Protein AF-0000000086526770 (afdb_homodimer)

InterPro domains:
  IPR016181 Acyl-CoA N-acyltransferase [SSF55729] (136-329)
  IPR019432 Acyltransferase MbtK/IucB-like, conserved domain [SM01006] (168-215)

Secondary structure (DSSP, 8-state):
----------SGGGGTTGGGSGGGS---SS---EEEEE-S---TTS-THHHHHHHHHHHTT-TT-SEEEEEEE-TT--HHHHHHHHHHHHHTTS-SEEEEETTEEEEEEEHHHHHH--TTTBSS--GGGSPP-EEEETTEEEEPPPPPPPSEEEEEEETTTTEEEEEEE--HHHHHHHHHHHHTSHHHHHHH-----HHHHHHHHHHHHH-TTEEEEEEEETTEEEEEEEEEEGGGSTTGGGTT--TT-EEEEEEE--GGG-SHHHHHHHHHHHHHHHHHH-TT--EEEE--BTT-HHHHHHHHHTT-EEEEEEE-SS-EEEEEEEEHHHHHHH----/----------GGGGGTTGGGGGG-S---SS---EEEEE-S---TTS-THHHHHHHHHHHTT-TT-SEEEEEEE-TT--HHHHHHHHHHHHHTTS-SEEEEETTEEEEEEEHHHHHH--TTTBSS--GGGSPP-EEEETTEEEEPPPPPPPSEEEEEEETTTTEEEEEEE--HHHHHHHHHHHHTSHHHHHHH-----HHHHHHHHHHHHH-TTEEEEEEEETTEEEEEEEEEEGGGSTTGGGTT--TT-EEEEEEE--GGG-SHHHHHHHHHHHHHHHHHH-TT--EEEE--BTT-HHHHHHHHHTT-EEEEEEE-SS-EEEEEEEEHHHHHHH----

Sequence (676 aa):
MQDTLTKPAGAADAVEGEVAAALDGASHGQAMAVAEHTLDAWRPDDSPDVLLAAFVALFNTDTRYDAATITVPLGGADAAAVAAYAARAVREGVIDGAQVAGDALRFTVSRATFWQNPRPWLKSPASGGMPLRHVITNGHRHPVRPPSPAGEIYARYMPQVGMTFSLRTVDVDAHADLFSGWMNLDRVAHFWDQRGTRDEHAAYLAERLADPHMHPMIGYFDDTPFGYFEFYWAKEDRLAPFYDAHDYDRGLHLLIGDSRFQSAGKLHAWWSGVLHYMFVDEPRTQRLVGEPRVDHVRHIAYMHRLGFYTLKEFDFPHKRAALTVIERDTFFDTFKLPMQDTLTKPAGAADAVEGEVAAALDGASHGQAMAVAEHTLDAWRPDDSPDVLLAAFVALFNTDTRYDAATITVPLGGADAAAVAAYAARAVREGVIDGAQVAGDALRFTVSRATFWQNPRPWLKSPASGGMPLRHVITNGHRHPVRPPSPAGEIYARYMPQVGMTFSLRTVDVDAHADLFSGWMNLDRVAHFWDQRGTRDEHAAYLAERLADPHMHPMIGYFDDTPFGYFEFYWAKEDRLAPFYDAHDYDRGLHLLIGDSRFQSAGKLHAWWSGVLHYMFVDEPRTQRLVGEPRVDHVRHIAYMHRLGFYTLKEFDFPHKRAALTVIERDTFFDTFKLP

Organism: NCBI:txid488447

Solvent-accessible surface area (backbone atoms only — not comparable to full-atom values): 36938 Å² total; per-residue (Å²): 134,86,77,72,83,70,82,81,74,80,78,75,71,61,77,73,55,64,82,61,52,74,77,55,64,87,60,69,74,72,74,76,38,64,43,78,48,74,46,92,66,58,58,68,83,55,65,55,60,62,56,40,56,55,47,46,66,50,52,40,67,34,53,73,41,49,27,38,35,41,34,24,44,38,80,82,62,48,71,66,46,50,50,49,37,45,32,49,26,30,21,61,22,54,30,74,47,69,46,78,54,88,67,26,32,37,38,30,28,41,43,46,44,49,72,48,46,40,77,87,32,48,62,47,84,37,58,59,49,36,54,90,44,74,42,74,55,95,88,39,80,36,59,66,62,53,66,75,62,75,47,55,41,35,43,45,70,26,62,88,78,70,40,32,39,31,38,25,35,66,42,53,88,80,38,19,65,60,49,30,55,33,32,57,33,68,80,44,23,72,75,69,68,57,62,72,49,52,66,57,40,30,51,49,50,50,52,39,65,68,34,59,56,37,44,42,28,35,33,22,50,63,89,42,74,33,30,42,36,36,36,31,38,31,50,80,35,91,63,22,86,78,49,92,55,42,80,45,24,32,30,59,49,73,50,71,58,42,67,89,54,60,43,72,69,47,35,55,48,53,51,50,51,53,56,47,47,59,39,39,33,23,73,75,27,50,37,39,41,40,62,49,52,58,83,44,51,67,61,52,53,51,41,41,75,70,60,29,43,72,80,46,74,49,77,51,99,87,45,52,24,30,36,31,38,32,45,45,66,59,45,43,73,61,63,56,74,58,134,86,78,75,85,69,80,80,74,77,75,76,70,63,78,72,53,62,81,62,50,73,75,55,64,88,63,66,77,72,74,76,39,63,43,77,48,75,46,92,65,58,56,70,82,56,64,55,59,61,56,41,55,54,47,46,67,49,52,40,67,35,51,73,40,49,27,37,35,41,35,26,44,39,81,81,64,50,71,67,48,51,51,49,38,43,32,50,26,30,22,60,20,55,31,74,47,67,45,78,54,88,67,26,33,35,39,32,29,41,43,46,45,49,72,48,46,39,76,86,33,47,61,48,84,37,59,56,50,36,55,90,43,76,42,74,56,95,89,39,79,37,58,65,61,55,65,75,61,74,46,55,41,34,44,47,70,25,63,88,75,70,42,32,39,33,37,23,35,66,43,55,88,81,37,21,65,60,48,28,56,35,33,58,33,66,80,44,24,73,75,68,67,58,62,72,50,52,66,56,40,30,50,50,50,49,52,40,65,70,33,59,54,38,43,42,28,35,34,22,50,62,90,43,74,32,30,42,36,38,36,30,39,30,51,80,35,91,63,22,87,78,50,93,55,44,83,46,23,30,29,62,48,72,50,71,57,39,69,88,54,61,43,72,70,46,36,53,47,54,52,51,51,52,55,48,46,59,40,40,33,23,74,74,28,50,37,40,40,38,63,49,52,58,83,44,53,68,61,52,50,52,41,40,74,70,60,28,44,73,80,46,75,49,76,51,99,89,42,53,24,30,36,31,38,33,46,45,68,58,45,44,73,62,62,55,72,59

pLDDT: mean 89.0, std 19.66, range [19.53, 98.75]

Foldseek 3Di:
DCPPPDDPPDPPPPVAPDLVCVVPPPPPPPPQAEAEEEDEADDLPDDLVVLLVVVCVVQLQALSHFKYKYKYFLVPPDPVSVVVSQVVCVVLLSFSGWDDDPRMIMTMHGLLSSLLRCVVWFPDAFQAVDDFDWDADPNFIATDFDAADAFWTTWDQHVLVRWIKTKGFDDLVVCLVVQLLQCQPPVNCVPPVDHDDSVSSSVVSVVQNVDRQWTWIFMDTHNHTWKIKIKGQCCPDPNNVVDPRDRLEMEMDMDTRHCVQVDPSNCVVNVLRVVSCSCNSHVPHFKYKDWDAPVVPVVVVVVVVQAKDFPDWDDDPVGITTIIMHGSCRCSSNVRGD/DCPDPPDPPDPPPPVAPDLVVVVPPPPPPPDQAEAEEEDEADDLPDDLVVLLVVVCVVQLQALSHFKYKYKYFLVPDDPVSVVVSQVVCVVLLSFSGWDDDPRMIMTMHGLLSSLLRCVVWFPDAFQAVDDFDWDADPNFIATDFDAADAFWTTWDQHVLVRWIKTKGFDDLVVCLVVQQLQCQPPVNCVPPVDHDDSVSSSVVSVVQNVDRQWTWIFMDTHNHTWKIKIKGQCCPDPNNVVDPRDRLEMEMDMDTRHCVQVDPSNCVVNVLRVVSCSCSSHVPHFKYKDWDAPVVPVVVVVVVVQAKDFPDWDDDPVGITTIIMHGSCRCSSNVRGD

Nearest PDB structures (foldseek):
  7qf6-assembly2_C  TM=8.526E-01  e=1.955E-26  Aspergillus fumigatus
  7qf6-assembly1_F  TM=8.352E-01  e=8.214E-25  Aspergillus fumigatus
  2qml-assembly1_A  TM=8.918E-01  e=3.093E-17  Halalkalibacterium halodurans
  1yk3-assembly2_B  TM=9.130E-01  e=2.113E-14  Mycobacterium tuberculosis
  1yk3-assembly10_F  TM=8.056E-01  e=7.261E-15  Mycobacterium tuberculosis

Radius of gyration: 27.22 Å; Cα contacts (8 Å, |Δi|>4): 1188; chains: 2; bounding box: 68×75×70 Å

Structure (mmCIF, N/CA/C/O backbone):
data_AF-0000000086526770-model_v1
#
loop_
_entity.id
_entity.type
_entity.pdbx_description
1 polymer Acetyltransferase
#
loop_
_atom_site.group_PDB
_atom_site.id
_atom_site.type_symbol
_atom_site.label_atom_id
_atom_site.label_alt_id
_atom_site.label_comp_id
_atom_site.label_asym_id
_atom_site.label_entity_id
_atom_site.label_seq_id
_atom_site.pdbx_PDB_ins_code
_atom_site.Cartn_x
_atom_site.Cartn_y
_atom_site.Cartn_z
_atom_site.occupancy
_atom_site.B_iso_or_equiv
_atom_site.auth_seq_id
_atom_site.auth_comp_id
_atom_site.auth_asym_id
_atom_site.auth_atom_id
_atom_site.pdbx_PDB_model_num
ATOM 1 N N . MET A 1 1 ? -28.516 39.938 6.598 1 19.56 1 MET A N 1
ATOM 2 C CA . MET A 1 1 ? -28.703 38.5 6.387 1 19.56 1 MET A CA 1
ATOM 3 C C . MET A 1 1 ? -28.812 37.75 7.715 1 19.56 1 MET A C 1
ATOM 5 O O . MET A 1 1 ? -27.859 37.688 8.484 1 19.56 1 MET A O 1
ATOM 9 N N . GLN A 1 2 ? -29.984 37.688 8.32 1 21.14 2 GLN A N 1
ATOM 10 C CA . GLN A 1 2 ? -30.422 37.531 9.703 1 21.14 2 GLN A CA 1
ATOM 11 C C . GLN A 1 2 ? -30.281 36.094 10.188 1 21.14 2 GLN A C 1
ATOM 13 O O . GLN A 1 2 ? -31.25 35.344 10.133 1 21.14 2 GLN A O 1
ATOM 18 N N . ASP A 1 3 ? -29.125 35.438 9.922 1 21.33 3 ASP A N 1
ATOM 19 C CA . ASP A 1 3 ? -28.953 34 10.031 1 21.33 3 ASP A CA 1
ATOM 20 C C . ASP A 1 3 ? -29.062 33.531 11.484 1 21.33 3 ASP A C 1
ATOM 22 O O . ASP A 1 3 ? -28.266 33.938 12.328 1 21.33 3 ASP A O 1
ATOM 26 N N . THR A 1 4 ? -30.312 33.344 11.906 1 23.16 4 THR A N 1
ATOM 27 C CA . THR A 1 4 ? -30.75 32.938 13.234 1 23.16 4 THR A CA 1
ATOM 28 C C . THR A 1 4 ? -30.078 31.641 13.656 1 23.16 4 THR A C 1
ATOM 30 O O . THR A 1 4 ? -30.078 30.672 12.898 1 23.16 4 THR A O 1
ATOM 33 N N . LEU A 1 5 ? -29.25 31.703 14.594 1 24.64 5 LEU A N 1
ATOM 34 C CA . LEU A 1 5 ? -28.406 30.719 15.281 1 24.64 5 LEU A CA 1
ATOM 35 C C . LEU A 1 5 ? -29.266 29.688 16 1 24.64 5 LEU A C 1
ATOM 37 O O . LEU A 1 5 ? -29.812 29.969 17.078 1 24.64 5 LEU A O 1
ATOM 41 N N . THR A 1 6 ? -30.188 29 15.188 1 23.2 6 THR A N 1
ATOM 42 C CA . THR A 1 6 ? -31.078 28.078 15.859 1 23.2 6 THR A CA 1
ATOM 43 C C . THR A 1 6 ? -30.297 27.031 16.641 1 23.2 6 THR A C 1
ATOM 45 O O . THR A 1 6 ? -29.156 26.734 16.312 1 23.2 6 THR A O 1
ATOM 48 N N . LYS A 1 7 ? -31.047 26.406 17.688 1 26.2 7 LYS A N 1
ATOM 49 C CA . LYS A 1 7 ? -30.688 25.641 18.875 1 26.2 7 LYS A CA 1
ATOM 50 C C . LYS A 1 7 ? -30.109 24.281 18.516 1 26.2 7 LYS A C 1
ATOM 52 O O . LYS A 1 7 ? -30.734 23.5 17.812 1 26.2 7 LYS A O 1
ATOM 57 N N . PRO A 1 8 ? -28.75 24.125 18.641 1 24.89 8 PRO A N 1
ATOM 58 C CA . PRO A 1 8 ? -28.141 22.891 18.156 1 24.89 8 PRO A CA 1
ATOM 59 C C . PRO A 1 8 ? -28.609 21.672 18.953 1 24.89 8 PRO A C 1
ATOM 61 O O . PRO A 1 8 ? -28.688 21.719 20.188 1 24.89 8 PRO A O 1
ATOM 64 N N . ALA A 1 9 ? -29.672 20.938 18.359 1 26.38 9 ALA A N 1
ATOM 65 C CA . ALA A 1 9 ? -30.156 19.703 18.953 1 26.38 9 ALA A CA 1
ATOM 66 C C . ALA A 1 9 ? -29 18.844 19.469 1 26.38 9 ALA A C 1
ATOM 68 O O . ALA A 1 9 ? -27.875 18.953 18.969 1 26.38 9 ALA A O 1
ATOM 69 N N . GLY A 1 10 ? -29.234 18.172 20.609 1 22.25 10 GLY A N 1
ATOM 70 C CA . GLY A 1 10 ? -28.406 17.406 21.516 1 22.25 10 GLY A CA 1
ATOM 71 C C . GLY A 1 10 ? -27.656 16.281 20.844 1 22.25 10 GLY A C 1
ATOM 72 O O . GLY A 1 10 ? -28.125 15.719 19.844 1 22.25 10 GLY A O 1
ATOM 73 N N . ALA A 1 11 ? -26.219 16.328 21 1 26.2 11 ALA A N 1
ATOM 74 C CA . ALA A 1 11 ? -25.078 15.641 20.375 1 26.2 11 ALA A CA 1
ATOM 75 C C . ALA A 1 11 ? -25.156 14.133 20.625 1 26.2 11 ALA A C 1
ATOM 77 O O . ALA A 1 11 ? -24.234 13.398 20.281 1 26.2 11 ALA A O 1
ATOM 78 N N . ALA A 1 12 ? -26.016 13.734 21.547 1 27.62 12 ALA A N 1
ATOM 79 C CA . ALA A 1 12 ? -25.766 12.406 22.078 1 27.62 12 ALA A CA 1
ATOM 80 C C . ALA A 1 12 ? -25.938 11.336 21.016 1 27.62 12 ALA A C 1
ATOM 82 O O . ALA A 1 12 ? -25.297 10.281 21.062 1 27.62 12 ALA A O 1
ATOM 83 N N . ASP A 1 13 ? -27.094 11.461 20.219 1 25.23 13 ASP A N 1
ATOM 84 C CA . ASP A 1 13 ? -27.531 10.234 19.562 1 25.23 13 ASP A CA 1
ATOM 85 C C . ASP A 1 13 ? -26.672 9.938 18.344 1 25.23 13 ASP A C 1
ATOM 87 O O . ASP A 1 13 ? -26.938 8.984 17.609 1 25.23 13 ASP A O 1
ATOM 91 N N . ALA A 1 14 ? -25.75 10.906 17.938 1 27.22 14 ALA A N 1
ATOM 92 C CA . ALA A 1 14 ? -25.312 10.812 16.547 1 27.22 14 ALA A CA 1
ATOM 93 C C . ALA A 1 14 ? -24.234 9.75 16.375 1 27.22 14 ALA A C 1
ATOM 95 O O . ALA A 1 14 ? -23.719 9.555 15.281 1 27.22 14 ALA A O 1
ATOM 96 N N . VAL A 1 15 ? -23.609 9.367 17.531 1 28.72 15 VAL A N 1
ATOM 97 C CA . VAL A 1 15 ? -22.469 8.523 17.188 1 28.72 15 VAL A CA 1
ATOM 98 C C . VAL A 1 15 ? -22.953 7.219 16.562 1 28.72 15 VAL A C 1
ATOM 100 O O . VAL A 1 15 ? -22.156 6.445 16.016 1 28.72 15 VAL A O 1
ATOM 103 N N . GLU A 1 16 ? -24.234 6.797 16.844 1 28.12 16 GLU A N 1
ATOM 104 C CA . GLU A 1 16 ? -24.672 5.465 16.438 1 28.12 16 GLU A CA 1
ATOM 105 C C . GLU A 1 16 ? -24.75 5.34 14.914 1 28.12 16 GLU A C 1
ATOM 107 O O . GLU A 1 16 ? -24.547 4.258 14.367 1 28.12 16 GLU A O 1
ATOM 112 N N . GLY A 1 17 ? -25.219 6.445 14.203 1 26.14 17 GLY A N 1
ATOM 113 C CA . GLY A 1 17 ? -25.969 6.234 12.969 1 26.14 17 GLY A CA 1
ATOM 114 C C . GLY A 1 17 ? -25.078 6.023 11.758 1 26.14 17 GLY A C 1
ATOM 115 O O . GLY A 1 17 ? -25.406 5.23 10.875 1 26.14 17 GLY A O 1
ATOM 116 N N . GLU A 1 18 ? -24.031 6.918 11.594 1 30.12 18 GLU A N 1
ATOM 117 C CA . GLU A 1 18 ? -23.672 7.148 10.195 1 30.12 18 GLU A CA 1
ATOM 118 C C . GLU A 1 18 ? -22.672 6.113 9.695 1 30.12 18 GLU A C 1
ATOM 120 O O . GLU A 1 18 ? -22.391 6.039 8.5 1 30.12 18 GLU A O 1
ATOM 125 N N . VAL A 1 19 ? -22.016 5.457 10.594 1 31.02 19 VAL A N 1
ATOM 126 C CA . VAL A 1 19 ? -21.141 4.43 10.016 1 31.02 19 VAL A CA 1
ATOM 127 C C . VAL A 1 19 ? -22 3.336 9.383 1 31.02 19 VAL A C 1
ATOM 129 O O . VAL A 1 19 ? -21.531 2.607 8.5 1 31.02 19 VAL A O 1
ATOM 132 N N . ALA A 1 20 ? -23.328 3.176 9.719 1 29.59 20 ALA A N 1
ATOM 133 C CA . ALA A 1 20 ? -24.219 2.16 9.164 1 29.59 20 ALA A CA 1
ATOM 134 C C . ALA A 1 20 ? -24.688 2.547 7.762 1 29.59 20 ALA A C 1
ATOM 136 O O . ALA A 1 20 ? -25.328 1.749 7.07 1 29.59 20 ALA A O 1
ATOM 137 N N . ALA A 1 21 ? -24.562 3.82 7.387 1 32.19 21 ALA A N 1
ATOM 138 C CA . ALA A 1 21 ? -25.297 4.223 6.184 1 32.19 21 ALA A CA 1
ATOM 139 C C . ALA A 1 21 ? -24.531 3.84 4.922 1 32.19 21 ALA A C 1
ATOM 141 O O . ALA A 1 21 ? -25.078 3.838 3.824 1 32.19 21 ALA A O 1
ATOM 142 N N . ALA A 1 22 ? -23.25 3.668 5.023 1 31.47 22 ALA A N 1
ATOM 143 C CA . ALA A 1 22 ? -22.578 3.496 3.734 1 31.47 22 ALA A CA 1
ATOM 144 C C . ALA A 1 22 ? -22.953 2.156 3.104 1 31.47 22 ALA A C 1
ATOM 146 O O . ALA A 1 22 ? -22.656 1.921 1.927 1 31.47 22 ALA A O 1
ATOM 147 N N . LEU A 1 23 ? -23.281 1.179 3.988 1 31.41 23 LEU A N 1
ATOM 148 C CA . LEU A 1 23 ? -23.656 -0.104 3.4 1 31.41 23 LEU A CA 1
ATOM 149 C C . LEU A 1 23 ? -25.031 -0.026 2.754 1 31.41 23 LEU A C 1
ATOM 151 O O . LEU A 1 23 ? -25.578 -1.039 2.299 1 31.41 23 LEU A O 1
ATOM 155 N N . ASP A 1 24 ? -25.703 1.1 2.904 1 31.62 24 ASP A N 1
ATOM 156 C CA . ASP A 1 24 ? -27.109 1.006 2.518 1 31.62 24 ASP A CA 1
ATOM 157 C C . ASP A 1 24 ? -27.266 1.065 1 1 31.62 24 ASP A C 1
ATOM 159 O O . ASP A 1 24 ? -28.375 1.194 0.49 1 31.62 24 ASP A O 1
ATOM 163 N N . GLY A 1 25 ? -26.266 1.323 0.185 1 28.3 25 GLY A N 1
ATOM 164 C CA . GLY A 1 25 ? -26.75 1.565 -1.167 1 28.3 25 GLY A CA 1
ATOM 165 C C . GLY A 1 25 ? -27.484 0.382 -1.758 1 28.3 25 GLY A C 1
ATOM 166 O O . GLY A 1 25 ? -28.609 0.528 -2.244 1 28.3 25 GLY A O 1
ATOM 167 N N . ALA A 1 26 ? -26.797 -0.57 -2.559 1 31.28 26 ALA A N 1
ATOM 168 C CA . ALA A 1 26 ? -27.516 -1.428 -3.494 1 31.28 26 ALA A CA 1
ATOM 169 C C . ALA A 1 26 ? -28.438 -2.387 -2.756 1 31.28 26 ALA A C 1
ATOM 171 O O . ALA A 1 26 ? -28.016 -3.459 -2.32 1 31.28 26 ALA A O 1
ATOM 172 N N . SER A 1 27 ? -29.391 -1.89 -1.958 1 31.47 27 SER A N 1
ATOM 173 C CA . SER A 1 27 ? -30.344 -2.816 -1.378 1 31.47 27 SER A CA 1
ATOM 174 C C . SER A 1 27 ? -31.156 -3.525 -2.461 1 31.47 27 SER A C 1
ATOM 176 O O . SER A 1 27 ? -32.281 -3.146 -2.746 1 31.47 27 SER A O 1
ATOM 178 N N . HIS A 1 28 ? -30.859 -3.844 -3.602 1 34.41 28 HIS A N 1
ATOM 179 C CA . HIS A 1 28 ? -31.766 -4.945 -3.91 1 34.41 28 HIS A CA 1
ATOM 180 C C . HIS A 1 28 ? -31.844 -5.938 -2.756 1 34.41 28 HIS A C 1
ATOM 182 O O . HIS A 1 28 ? -30.828 -6.223 -2.109 1 34.41 28 HIS A O 1
ATOM 188 N N . GLY A 1 29 ? -32.969 -6.047 -2.039 1 38.59 29 GLY A N 1
ATOM 189 C CA . GLY A 1 29 ? -33.406 -6.566 -0.755 1 38.59 29 GLY A CA 1
ATOM 190 C C . GLY A 1 29 ? -32.812 -7.918 -0.417 1 38.59 29 GLY A C 1
ATOM 191 O O . GLY A 1 29 ? -33.375 -8.656 0.408 1 38.59 29 GLY A O 1
ATOM 192 N N . GLN A 1 30 ? -32.125 -8.602 -1.209 1 41.25 30 GLN A N 1
ATOM 193 C CA . GLN A 1 30 ? -31.781 -9.828 -0.499 1 41.25 30 GLN A CA 1
ATOM 194 C C . GLN A 1 30 ? -30.984 -9.523 0.766 1 41.25 30 GLN A C 1
ATOM 196 O O . GLN A 1 30 ? -30.016 -8.758 0.727 1 41.25 30 GLN A O 1
ATOM 201 N N . ALA A 1 31 ? -31.609 -9.617 1.925 1 52.44 31 ALA A N 1
ATOM 202 C CA . ALA A 1 31 ? -31.062 -9.445 3.27 1 52.44 31 ALA A CA 1
ATOM 203 C C . ALA A 1 31 ? -29.609 -9.914 3.342 1 52.44 31 ALA A C 1
ATOM 205 O O . ALA A 1 31 ? -29.312 -11.047 2.965 1 52.44 31 ALA A O 1
ATOM 206 N N . MET A 1 32 ? -28.562 -8.992 3.361 1 71.25 32 MET A N 1
ATOM 207 C CA . MET A 1 32 ? -27.156 -9.352 3.561 1 71.25 32 MET A CA 1
ATOM 208 C C . MET A 1 32 ? -27.016 -10.383 4.672 1 71.25 32 MET A C 1
ATOM 210 O O . MET A 1 32 ? -27.531 -10.195 5.777 1 71.25 32 MET A O 1
ATOM 214 N N . ALA A 1 33 ? -26.734 -11.664 4.273 1 86.75 33 ALA A N 1
ATOM 215 C CA . ALA A 1 33 ? -26.453 -12.688 5.285 1 86.75 33 ALA A CA 1
ATOM 216 C C . ALA A 1 33 ? -25.234 -12.312 6.117 1 86.75 33 ALA A C 1
ATOM 218 O O . ALA A 1 33 ? -24.156 -12.078 5.57 1 86.75 33 ALA A O 1
ATOM 219 N N . VAL A 1 34 ? -25.484 -12.023 7.398 1 94 34 VAL A N 1
ATOM 220 C CA . VAL A 1 34 ? -24.422 -11.594 8.297 1 94 34 VAL A CA 1
ATOM 221 C C . VAL A 1 34 ? -24.078 -12.727 9.266 1 94 34 VAL A C 1
ATOM 223 O O . VAL A 1 34 ? -24.969 -13.273 9.922 1 94 34 VAL A O 1
ATOM 226 N N . ALA A 1 35 ? -22.828 -13.117 9.273 1 95.38 35 ALA A N 1
ATOM 227 C CA . ALA A 1 35 ? -22.359 -14.078 10.273 1 95.38 35 ALA A CA 1
ATOM 228 C C . ALA A 1 35 ? -22.141 -13.398 11.625 1 95.38 35 ALA A C 1
ATOM 230 O O . ALA A 1 35 ? -21.656 -12.266 11.68 1 95.38 35 ALA A O 1
ATOM 231 N N . GLU A 1 36 ? -22.469 -14.102 12.664 1 96.19 36 GLU A N 1
ATOM 232 C CA . GLU A 1 36 ? -22.281 -13.578 14.016 1 96.19 36 GLU A CA 1
ATOM 233 C C . GLU A 1 36 ? -21.406 -14.516 14.852 1 96.19 36 GLU A C 1
ATOM 235 O O . GLU A 1 36 ? -21.516 -15.734 14.742 1 96.19 36 GLU A O 1
ATOM 240 N N . HIS A 1 37 ? -20.531 -13.922 15.617 1 97.38 37 HIS A N 1
ATOM 241 C CA . HIS A 1 37 ? -19.672 -14.648 16.547 1 97.38 37 HIS A CA 1
ATOM 242 C C . HIS A 1 37 ? -19.375 -13.828 17.797 1 97.38 37 HIS A C 1
ATOM 244 O O . HIS A 1 37 ? -19.453 -12.594 17.766 1 97.38 37 HIS A O 1
ATOM 250 N N . THR A 1 38 ? -19.188 -14.492 18.906 1 97.88 38 THR A N 1
ATOM 251 C CA . THR A 1 38 ? -18.875 -13.82 20.172 1 97.88 38 THR A CA 1
ATOM 252 C C . THR A 1 38 ? -17.547 -14.297 20.734 1 97.88 38 THR A C 1
ATOM 254 O O . THR A 1 38 ? -17.25 -15.492 20.703 1 97.88 38 THR A O 1
ATOM 257 N N . LEU A 1 39 ? -16.719 -13.352 21.125 1 97.62 39 LEU A N 1
ATOM 258 C CA . LEU A 1 39 ? -15.523 -13.664 21.875 1 97.62 39 LEU A CA 1
ATOM 259 C C . LEU A 1 39 ? -15.734 -13.391 23.359 1 97.62 39 LEU A C 1
ATOM 261 O O . LEU A 1 39 ? -16.422 -12.438 23.734 1 97.62 39 LEU A O 1
ATOM 265 N N . ASP A 1 40 ? -15.016 -14.078 24.188 1 96.5 40 ASP A N 1
ATOM 266 C CA . ASP A 1 40 ? -15.258 -14.047 25.625 1 96.5 40 ASP A CA 1
ATOM 267 C C . ASP A 1 40 ? -14.523 -12.883 26.297 1 96.5 40 ASP A C 1
ATOM 269 O O . ASP A 1 40 ? -14.82 -12.516 27.422 1 96.5 40 ASP A O 1
ATOM 273 N N . ALA A 1 41 ? -13.531 -12.398 25.578 1 96.56 41 ALA A N 1
ATOM 274 C CA . ALA A 1 41 ? -12.719 -11.344 26.172 1 96.56 41 ALA A CA 1
ATOM 275 C C . ALA A 1 41 ? -12.188 -10.383 25.109 1 96.56 41 ALA A C 1
ATOM 277 O O . ALA A 1 41 ? -12.07 -10.75 23.938 1 96.56 41 ALA A O 1
ATOM 278 N N . TRP A 1 42 ? -11.898 -9.148 25.547 1 97.19 42 TRP A N 1
ATOM 279 C CA . TRP A 1 42 ? -11.297 -8.102 24.719 1 97.19 42 TRP A CA 1
ATOM 280 C C . TRP A 1 42 ? -10.742 -6.98 25.578 1 97.19 42 TRP A C 1
ATOM 282 O O . TRP A 1 42 ? -11.344 -6.605 26.594 1 97.19 42 TRP A O 1
ATOM 292 N N . ARG A 1 43 ? -9.633 -6.535 25.188 1 97.06 43 ARG A N 1
ATOM 293 C CA . ARG A 1 43 ? -9.031 -5.344 25.781 1 97.06 43 ARG A CA 1
ATOM 294 C C . ARG A 1 43 ? -8.602 -4.352 24.703 1 97.06 43 ARG A C 1
ATOM 296 O O . ARG A 1 43 ? -8.242 -4.746 23.594 1 97.06 43 ARG A O 1
ATOM 303 N N . PRO A 1 44 ? -8.594 -3.105 25.016 1 95.94 44 PRO A N 1
ATOM 304 C CA . PRO A 1 44 ? -8.227 -2.084 24.031 1 95.94 44 PRO A CA 1
ATOM 305 C C . PRO A 1 44 ? -6.785 -2.219 23.547 1 95.94 44 PRO A C 1
ATOM 307 O O . PRO A 1 44 ? -6.426 -1.663 22.5 1 95.94 44 PRO A O 1
ATOM 310 N N . ASP A 1 45 ? -5.988 -2.906 24.234 1 95 45 ASP A N 1
ATOM 311 C CA . ASP A 1 45 ? -4.594 -3.035 23.828 1 95 45 ASP A CA 1
ATOM 312 C C . ASP A 1 45 ? -4.355 -4.336 23.078 1 95 45 ASP A C 1
ATOM 314 O O . ASP A 1 45 ? -3.24 -4.605 22.625 1 95 45 ASP A O 1
ATOM 318 N N . ASP A 1 46 ? -5.445 -5.117 22.906 1 96.44 46 ASP A N 1
ATOM 319 C CA . ASP A 1 46 ? -5.324 -6.332 22.109 1 96.44 46 ASP A CA 1
ATOM 320 C C . ASP A 1 46 ? -4.973 -6.004 20.656 1 96.44 46 ASP A C 1
ATOM 322 O O . ASP A 1 46 ? -5.324 -4.934 20.156 1 96.44 46 ASP A O 1
ATOM 326 N N . SER A 1 47 ? -4.25 -6.926 20.047 1 97 47 SER A N 1
ATOM 327 C CA . SER A 1 47 ? -4.023 -6.801 18.609 1 97 47 SER A CA 1
ATOM 328 C C . SER A 1 47 ? -5.305 -7.051 17.828 1 97 47 SER A C 1
ATOM 330 O O . SER A 1 47 ? -6.023 -8.016 18.094 1 97 47 SER A O 1
ATOM 332 N N . PRO A 1 48 ? -5.566 -6.266 16.812 1 97.25 48 PRO A N 1
ATOM 333 C CA . PRO A 1 48 ? -6.723 -6.535 15.953 1 97.25 48 PRO A CA 1
ATOM 334 C C . PRO A 1 48 ? -6.629 -7.887 15.25 1 97.25 48 PRO A C 1
ATOM 336 O O . PRO A 1 48 ? -7.617 -8.359 14.68 1 97.25 48 PRO A O 1
ATOM 339 N N . ASP A 1 49 ? -5.469 -8.492 15.281 1 97.56 49 ASP A N 1
ATOM 340 C CA . ASP A 1 49 ? -5.281 -9.797 14.656 1 97.56 49 ASP A CA 1
ATOM 341 C C . ASP A 1 49 ? -6.184 -10.852 15.289 1 97.56 49 ASP A C 1
ATOM 343 O O . ASP A 1 49 ? -6.539 -11.844 14.648 1 97.56 49 ASP A O 1
ATOM 347 N N . VAL A 1 50 ? -6.508 -10.617 16.516 1 97.81 50 VAL A N 1
ATOM 348 C CA . VAL A 1 50 ? -7.414 -11.539 17.188 1 97.81 50 VAL A CA 1
ATOM 349 C C . VAL A 1 50 ? -8.758 -11.562 16.469 1 97.81 50 VAL A C 1
ATOM 351 O O . VAL A 1 50 ? -9.32 -12.633 16.234 1 97.81 50 VAL A O 1
ATOM 354 N N . LEU A 1 51 ? -9.25 -10.406 16.156 1 98.31 51 LEU A N 1
ATOM 355 C CA . LEU A 1 51 ? -10.484 -10.305 15.375 1 98.31 51 LEU A CA 1
ATOM 356 C C . LEU A 1 51 ? -10.312 -10.93 14 1 98.31 51 LEU A C 1
ATOM 358 O O . LEU A 1 51 ? -11.188 -11.648 13.523 1 98.31 51 LEU A O 1
ATOM 362 N N . LEU A 1 52 ? -9.203 -10.641 13.391 1 98.12 52 LEU A N 1
ATOM 363 C CA . LEU A 1 52 ? -8.922 -11.141 12.047 1 98.12 52 LEU A CA 1
ATOM 364 C C . LEU A 1 52 ? -8.984 -12.664 12.008 1 98.12 52 LEU A C 1
ATOM 366 O O . LEU A 1 52 ? -9.602 -13.242 11.109 1 98.12 52 LEU A O 1
ATOM 370 N N . ALA A 1 53 ? -8.367 -13.289 12.969 1 97.69 53 ALA A N 1
ATOM 371 C CA . ALA A 1 53 ? -8.383 -14.742 13.062 1 97.69 53 ALA A CA 1
ATOM 372 C C . ALA A 1 53 ? -9.812 -15.273 13.172 1 97.69 53 ALA A C 1
ATOM 374 O O . ALA A 1 53 ? -10.156 -16.281 12.562 1 97.69 53 ALA A O 1
ATOM 375 N N . ALA A 1 54 ? -10.602 -14.586 13.938 1 97.81 54 ALA A N 1
ATOM 376 C CA . ALA A 1 54 ? -12 -14.992 14.094 1 97.81 54 ALA A CA 1
ATOM 377 C C . ALA A 1 54 ? -12.766 -14.828 12.781 1 97.81 54 ALA A C 1
ATOM 379 O O . ALA A 1 54 ? -13.594 -15.672 12.438 1 97.81 54 ALA A O 1
ATOM 380 N N . PHE A 1 55 ? -12.5 -13.766 12.094 1 97.69 55 PHE A N 1
ATOM 381 C CA . PHE A 1 55 ? -13.172 -13.539 10.82 1 97.69 55 PHE A CA 1
ATOM 382 C C . PHE A 1 55 ? -12.758 -14.586 9.789 1 97.69 55 PHE A C 1
ATOM 384 O O . PHE A 1 55 ? -13.562 -14.969 8.93 1 97.69 55 PHE A O 1
ATOM 391 N N . VAL A 1 56 ? -11.5 -15.117 9.805 1 96.56 56 VAL A N 1
ATOM 392 C CA . VAL A 1 56 ? -11.055 -16.172 8.914 1 96.56 56 VAL A CA 1
ATOM 393 C C . VAL A 1 56 ? -11.938 -17.406 9.078 1 96.56 56 VAL A C 1
ATOM 395 O O . VAL A 1 56 ? -12.383 -18 8.094 1 96.56 56 VAL A O 1
ATOM 398 N N . ALA A 1 57 ? -12.219 -17.719 10.32 1 94.88 57 ALA A N 1
ATOM 399 C CA . ALA A 1 57 ? -13.031 -18.891 10.617 1 94.88 57 ALA A CA 1
ATOM 400 C C . ALA A 1 57 ? -14.438 -18.75 10.047 1 94.88 57 ALA A C 1
ATOM 402 O O . ALA A 1 57 ? -15.07 -19.75 9.688 1 94.88 57 ALA A O 1
ATOM 403 N N . LEU A 1 58 ? -14.859 -17.516 9.883 1 94.75 58 LEU A N 1
ATOM 404 C CA . LEU A 1 58 ? -16.219 -17.266 9.406 1 94.75 58 LEU A CA 1
ATOM 405 C C . LEU A 1 58 ? -16.266 -17.203 7.887 1 94.75 58 LEU A C 1
ATOM 407 O O . LEU A 1 58 ? -17.031 -17.922 7.254 1 94.75 58 LEU A O 1
ATOM 411 N N . PHE A 1 59 ? -15.375 -16.438 7.297 1 94.19 59 PHE A N 1
ATOM 412 C CA . PHE A 1 59 ? -15.477 -16.125 5.875 1 94.19 59 PHE A CA 1
ATOM 413 C C . PHE A 1 59 ? -14.805 -17.203 5.039 1 94.19 59 PHE A C 1
ATOM 415 O O . PHE A 1 59 ? -15.164 -17.422 3.879 1 94.19 59 PHE A O 1
ATOM 422 N N . ASN A 1 60 ? -13.82 -17.922 5.555 1 92.81 60 ASN A N 1
ATOM 423 C CA . ASN A 1 60 ? -13.117 -18.938 4.766 1 92.81 60 ASN A CA 1
ATOM 424 C C . ASN A 1 60 ? -13.906 -20.234 4.707 1 92.81 60 ASN A C 1
ATOM 426 O O . ASN A 1 60 ? -13.578 -21.125 3.922 1 92.81 60 ASN A O 1
ATOM 430 N N . THR A 1 61 ? -14.984 -20.406 5.492 1 88.06 61 THR A N 1
ATOM 431 C CA . THR A 1 61 ? -15.703 -21.672 5.586 1 88.06 61 THR A CA 1
ATOM 432 C C . THR A 1 61 ? -17.094 -21.547 4.961 1 88.06 61 THR A C 1
ATOM 434 O O . THR A 1 61 ? -17.703 -22.547 4.598 1 88.06 61 THR A O 1
ATOM 437 N N . ASP A 1 62 ? -17.562 -20.312 4.91 1 89 62 ASP A N 1
ATOM 438 C CA . ASP A 1 62 ? -18.938 -20.109 4.48 1 89 62 ASP A CA 1
ATOM 439 C C . ASP A 1 62 ? -19.047 -18.938 3.506 1 89 62 ASP A C 1
ATOM 441 O O . ASP A 1 62 ? -18.75 -17.797 3.863 1 89 62 ASP A O 1
ATOM 445 N N . THR A 1 63 ? -19.516 -19.219 2.311 1 87.88 63 THR A N 1
ATOM 446 C CA . THR A 1 63 ? -19.562 -18.219 1.249 1 87.88 63 THR A CA 1
ATOM 447 C C . THR A 1 63 ? -20.906 -17.469 1.256 1 87.88 63 THR A C 1
ATOM 449 O O . THR A 1 63 ? -21.109 -16.547 0.47 1 87.88 63 THR A O 1
ATOM 452 N N . ARG A 1 64 ? -21.797 -17.812 2.172 1 89.12 64 ARG A N 1
ATOM 453 C CA . ARG A 1 64 ? -23.141 -17.266 2.17 1 89.12 64 ARG A CA 1
ATOM 454 C C . ARG A 1 64 ? -23.172 -15.875 2.799 1 89.12 64 ARG A C 1
ATOM 456 O O . ARG A 1 64 ? -24.094 -15.102 2.562 1 89.12 64 ARG A O 1
ATOM 463 N N . TYR A 1 65 ? -22.109 -15.633 3.582 1 92.44 65 TYR A N 1
ATOM 464 C CA . TYR A 1 65 ? -22.156 -14.391 4.348 1 92.44 65 TYR A CA 1
ATOM 465 C C . TYR A 1 65 ? -21.484 -13.258 3.588 1 92.44 65 TYR A C 1
ATOM 467 O O . TYR A 1 65 ? -20.375 -13.414 3.078 1 92.44 65 TYR A O 1
ATOM 475 N N . ASP A 1 66 ? -22.125 -12.141 3.572 1 93.81 66 ASP A N 1
ATOM 476 C CA . ASP A 1 66 ? -21.578 -10.938 2.947 1 93.81 66 ASP A CA 1
ATOM 477 C C . ASP A 1 66 ? -20.891 -10.047 3.979 1 93.81 66 ASP A C 1
ATOM 479 O O . ASP A 1 66 ? -20.141 -9.141 3.617 1 93.81 66 ASP A O 1
ATOM 483 N N . ALA A 1 67 ? -21.203 -10.32 5.207 1 96.5 67 ALA A N 1
ATOM 484 C CA . ALA A 1 67 ? -20.609 -9.578 6.316 1 96.5 67 ALA A CA 1
ATOM 485 C C . ALA A 1 67 ? -20.531 -10.445 7.574 1 96.5 67 ALA A C 1
ATOM 487 O O . ALA A 1 67 ? -21.125 -11.531 7.621 1 96.5 67 ALA A O 1
ATOM 488 N N . ALA A 1 68 ? -19.781 -9.992 8.5 1 97.81 68 ALA A N 1
ATOM 489 C CA . ALA A 1 68 ? -19.672 -10.664 9.789 1 97.81 68 ALA A CA 1
ATOM 490 C C . ALA A 1 68 ? -19.562 -9.648 10.93 1 97.81 68 ALA A C 1
ATOM 492 O O . ALA A 1 68 ? -19.078 -8.539 10.734 1 97.81 68 ALA A O 1
ATOM 493 N N . THR A 1 69 ? -20.094 -10.031 12.023 1 98.31 69 THR A N 1
ATOM 494 C CA . THR A 1 69 ? -20 -9.242 13.242 1 98.31 69 THR A CA 1
ATOM 495 C C . THR A 1 69 ? -19.422 -10.078 14.383 1 98.31 69 THR A C 1
ATOM 497 O O . THR A 1 69 ? -19.844 -11.211 14.609 1 98.31 69 THR A O 1
ATOM 500 N N . ILE A 1 70 ? -18.438 -9.562 15.07 1 98.56 70 ILE A N 1
ATOM 501 C CA . ILE A 1 70 ? -17.906 -10.156 16.297 1 98.56 70 ILE A CA 1
ATOM 502 C C . ILE A 1 70 ? -18.281 -9.281 17.484 1 98.56 70 ILE A C 1
ATOM 504 O O . ILE A 1 70 ? -17.984 -8.078 17.5 1 98.56 70 ILE A O 1
ATOM 508 N N . THR A 1 71 ? -18.875 -9.859 18.406 1 98.5 71 THR A N 1
ATOM 509 C CA . THR A 1 71 ? -19.25 -9.18 19.641 1 98.5 71 THR A CA 1
ATOM 510 C C . THR A 1 71 ? -18.297 -9.531 20.766 1 98.5 71 THR A C 1
ATOM 512 O O . THR A 1 71 ? -17.938 -10.695 20.938 1 98.5 71 THR A O 1
ATOM 515 N N . VAL A 1 72 ? -17.844 -8.508 21.531 1 98.38 72 VAL A N 1
ATOM 516 C CA . VAL A 1 72 ? -16.938 -8.711 22.656 1 98.38 72 VAL A CA 1
ATOM 517 C C . VAL A 1 72 ? -17.453 -7.941 23.875 1 98.38 72 VAL A C 1
ATOM 519 O O . VAL A 1 72 ? -18.219 -6.984 23.734 1 98.38 72 VAL A O 1
ATOM 522 N N . PRO A 1 73 ? -17.078 -8.383 25.094 1 97.94 73 PRO A N 1
ATOM 523 C CA . PRO A 1 73 ? -17.422 -7.559 26.25 1 97.94 73 PRO A CA 1
ATOM 524 C C . PRO A 1 73 ? -16.641 -6.238 26.297 1 97.94 73 PRO A C 1
ATOM 526 O O . PRO A 1 73 ? -15.453 -6.207 25.969 1 97.94 73 PRO A O 1
ATOM 529 N N . LEU A 1 74 ? -17.297 -5.223 26.625 1 96.12 74 LEU A N 1
ATOM 530 C CA . LEU A 1 74 ? -16.656 -3.91 26.734 1 96.12 74 LEU A CA 1
ATOM 531 C C . LEU A 1 74 ? -15.656 -3.875 27.875 1 96.12 74 LEU A C 1
ATOM 533 O O . LEU A 1 74 ? -14.648 -3.176 27.797 1 96.12 74 LEU A O 1
ATOM 537 N N . GLY A 1 75 ? -15.922 -4.578 28.969 1 92.94 75 GLY A N 1
ATOM 538 C CA . GLY A 1 75 ? -15.008 -4.766 30.078 1 92.94 75 GLY A CA 1
ATOM 539 C C . GLY A 1 75 ? -14.57 -3.459 30.719 1 92.94 75 GLY A C 1
ATOM 540 O O . GLY A 1 75 ? -13.422 -3.318 31.141 1 92.94 75 GLY A O 1
ATOM 541 N N . GLY A 1 76 ? -15.32 -2.35 30.703 1 91.69 76 GLY A N 1
ATOM 542 C CA . GLY A 1 76 ? -15.031 -1.091 31.375 1 91.69 76 GLY A CA 1
ATOM 543 C C . GLY A 1 76 ? -14.172 -0.156 30.547 1 91.69 76 GLY A C 1
ATOM 544 O O . GLY A 1 76 ? -13.734 0.89 31.016 1 91.69 76 GLY A O 1
ATOM 545 N N . ALA A 1 77 ? -13.891 -0.607 29.312 1 94.5 77 ALA A N 1
ATOM 546 C CA . ALA A 1 77 ? -13.125 0.29 28.453 1 94.5 77 ALA A CA 1
ATOM 547 C C . ALA A 1 77 ? -13.867 1.605 28.234 1 94.5 77 ALA A C 1
ATOM 549 O O . ALA A 1 77 ? -15.086 1.616 28.062 1 94.5 77 ALA A O 1
ATOM 550 N N . ASP A 1 78 ? -13.133 2.709 28.312 1 93.88 78 ASP A N 1
ATOM 551 C CA . ASP A 1 78 ? -13.781 3.998 28.094 1 93.88 78 ASP A CA 1
ATOM 552 C C . ASP A 1 78 ? -13.945 4.297 26.609 1 93.88 78 ASP A C 1
ATOM 554 O O . ASP A 1 78 ? -13.438 3.559 25.766 1 93.88 78 ASP A O 1
ATOM 558 N N . ALA A 1 79 ? -14.625 5.32 26.391 1 93.5 79 ALA A N 1
ATOM 559 C CA . ALA A 1 79 ? -15.023 5.664 25.016 1 93.5 79 ALA A CA 1
ATOM 560 C C . ALA A 1 79 ? -13.797 5.988 24.172 1 93.5 79 ALA A C 1
ATOM 562 O O . ALA A 1 79 ? -13.75 5.637 22.984 1 93.5 79 ALA A O 1
ATOM 563 N N . ALA A 1 80 ? -12.836 6.613 24.703 1 92.06 80 ALA A N 1
ATOM 564 C CA . ALA A 1 80 ? -11.633 7 23.969 1 92.06 80 ALA A CA 1
ATOM 565 C C . ALA A 1 80 ? -10.82 5.777 23.562 1 92.06 80 ALA A C 1
ATOM 567 O O . ALA A 1 80 ? -10.32 5.699 22.438 1 92.06 80 ALA A O 1
ATOM 568 N N . ALA A 1 81 ? -10.703 4.879 24.469 1 94.5 81 ALA A N 1
ATOM 569 C CA . ALA A 1 81 ? -9.969 3.645 24.188 1 94.5 81 ALA A CA 1
ATOM 570 C C . ALA A 1 81 ? -10.656 2.824 23.109 1 94.5 81 ALA A C 1
ATOM 572 O O . ALA A 1 81 ? -9.992 2.258 22.234 1 94.5 81 ALA A O 1
ATOM 573 N N . VAL A 1 82 ? -11.953 2.734 23.188 1 96.38 82 VAL A N 1
ATOM 574 C CA . VAL A 1 82 ? -12.742 2.012 22.188 1 96.38 82 VAL A CA 1
ATOM 575 C C . VAL A 1 82 ? -12.555 2.656 20.812 1 96.38 82 VAL A C 1
ATOM 577 O O . VAL A 1 82 ? -12.312 1.961 19.828 1 96.38 82 VAL A O 1
ATOM 580 N N . ALA A 1 83 ? -12.625 3.932 20.812 1 94.06 83 ALA A N 1
ATOM 581 C CA . ALA A 1 83 ? -12.469 4.668 19.562 1 94.06 83 ALA A CA 1
ATOM 582 C C . ALA A 1 83 ? -11.078 4.457 18.969 1 94.06 83 ALA A C 1
ATOM 584 O O . ALA A 1 83 ? -10.938 4.27 17.75 1 94.06 83 ALA A O 1
ATOM 585 N N . ALA A 1 84 ? -10.109 4.461 19.781 1 93.56 84 ALA A N 1
ATOM 586 C CA . ALA A 1 84 ? -8.727 4.27 19.344 1 93.56 84 ALA A CA 1
ATOM 587 C C . ALA A 1 84 ? -8.531 2.875 18.75 1 93.56 84 ALA A C 1
ATOM 589 O O . ALA A 1 84 ? -7.891 2.717 17.703 1 93.56 84 ALA A O 1
ATOM 590 N N . TYR A 1 85 ? -9.07 1.899 19.422 1 96.19 85 TYR A N 1
ATOM 591 C CA . TYR A 1 85 ? -8.969 0.531 18.922 1 96.19 85 TYR A CA 1
ATOM 592 C C . TYR A 1 85 ? -9.664 0.387 17.578 1 96.19 85 TYR A C 1
ATOM 594 O O . TYR A 1 85 ? -9.117 -0.219 16.641 1 96.19 85 TYR A O 1
ATOM 602 N N . ALA A 1 86 ? -10.867 0.938 17.531 1 96.5 86 ALA A N 1
ATOM 603 C CA . ALA A 1 86 ? -11.641 0.837 16.297 1 96.5 86 ALA A CA 1
ATOM 604 C C . ALA A 1 86 ? -10.914 1.501 15.125 1 96.5 86 ALA A C 1
ATOM 606 O O . ALA A 1 86 ? -10.836 0.938 14.031 1 96.5 86 ALA A O 1
ATOM 607 N N . ALA A 1 87 ? -10.375 2.66 15.383 1 94.12 87 ALA A N 1
ATOM 608 C CA . ALA A 1 87 ? -9.641 3.373 14.344 1 94.12 87 ALA A CA 1
ATOM 609 C C . ALA A 1 87 ? -8.445 2.559 13.859 1 94.12 87 ALA A C 1
ATOM 611 O O . ALA A 1 87 ? -8.203 2.451 12.648 1 94.12 87 ALA A O 1
ATOM 612 N N . ARG A 1 88 ? -7.773 2.021 14.758 1 94.88 88 ARG A N 1
ATOM 613 C CA . ARG A 1 88 ? -6.629 1.179 14.43 1 94.88 88 ARG A CA 1
ATOM 614 C C . ARG A 1 88 ? -7.059 -0.03 13.609 1 94.88 88 ARG A C 1
ATOM 616 O O . ARG A 1 88 ? -6.461 -0.326 12.57 1 94.88 8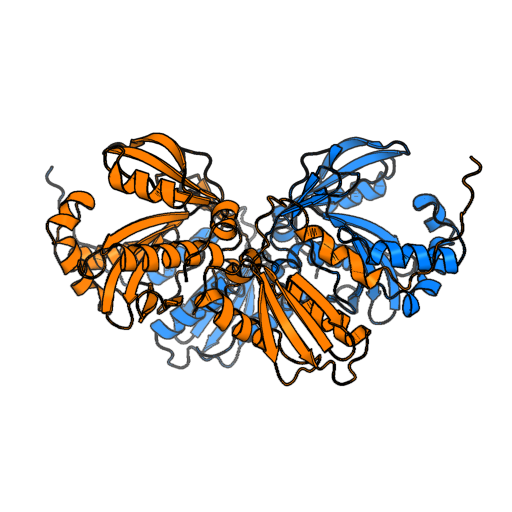8 ARG A O 1
ATOM 623 N N . ALA A 1 89 ? -8.078 -0.704 14.047 1 97.38 89 ALA A N 1
ATOM 624 C CA . ALA A 1 89 ? -8.547 -1.917 13.391 1 97.38 89 ALA A CA 1
ATOM 625 C C . ALA A 1 89 ? -9.039 -1.616 11.977 1 97.38 89 ALA A C 1
ATOM 627 O O . ALA A 1 89 ? -8.844 -2.418 11.062 1 97.38 89 ALA A O 1
ATOM 628 N N . VAL A 1 90 ? -9.664 -0.452 11.805 1 96.62 90 VAL A N 1
ATOM 629 C CA . VAL A 1 90 ? -10.133 -0.045 10.484 1 96.62 90 VAL A CA 1
ATOM 630 C C . VAL A 1 90 ? -8.93 0.248 9.578 1 96.62 90 VAL A C 1
ATOM 632 O O . VAL A 1 90 ? -8.859 -0.242 8.453 1 96.62 90 VAL A O 1
ATOM 635 N N . ARG A 1 91 ? -7.977 0.954 10.055 1 95.19 91 ARG A N 1
ATOM 636 C CA . ARG A 1 91 ? -6.812 1.35 9.266 1 95.19 91 ARG A CA 1
ATOM 637 C C . ARG A 1 91 ? -5.969 0.137 8.891 1 95.19 91 ARG A C 1
ATOM 639 O O . ARG A 1 91 ? -5.324 0.125 7.84 1 95.19 91 ARG A O 1
ATOM 646 N N . GLU A 1 92 ? -6.102 -0.887 9.719 1 95.19 92 GLU A N 1
ATOM 647 C CA . GLU A 1 92 ? -5.363 -2.113 9.438 1 95.19 92 GLU A CA 1
ATOM 648 C C . GLU A 1 92 ? -6.18 -3.061 8.562 1 95.19 92 GLU A C 1
ATOM 650 O O . GLU A 1 92 ? -5.746 -4.176 8.273 1 95.19 92 GLU A O 1
ATOM 655 N N . GLY A 1 93 ? -7.371 -2.678 8.227 1 96.06 93 GLY A N 1
ATOM 656 C CA . GLY A 1 93 ? -8.211 -3.428 7.309 1 96.06 93 GLY A CA 1
ATOM 657 C C . GLY A 1 93 ? -8.914 -4.602 7.965 1 96.06 93 GLY A C 1
ATOM 658 O O . GLY A 1 93 ? -9.344 -5.535 7.285 1 96.06 93 GLY A O 1
ATOM 659 N N . VAL A 1 94 ? -9.016 -4.594 9.258 1 97.94 94 VAL A N 1
ATOM 660 C CA . VAL A 1 94 ? -9.547 -5.746 9.984 1 97.94 94 VAL A CA 1
ATOM 661 C C . VAL A 1 94 ? -11.062 -5.625 10.102 1 97.94 94 VAL A C 1
ATOM 663 O O . VAL A 1 94 ? -11.781 -6.629 10.047 1 97.94 94 VAL A O 1
ATOM 666 N N . ILE A 1 95 ? -11.539 -4.383 10.289 1 98.25 95 ILE A N 1
ATOM 667 C CA . ILE A 1 95 ? -12.977 -4.141 10.414 1 98.25 95 ILE A CA 1
ATOM 668 C C . ILE A 1 95 ? -13.367 -2.938 9.57 1 98.25 95 ILE A C 1
ATOM 670 O O . ILE A 1 95 ? -12.508 -2.188 9.102 1 98.25 95 ILE A O 1
ATOM 674 N N . ASP A 1 96 ? -14.688 -2.844 9.375 1 97.19 96 ASP A N 1
ATOM 675 C CA . ASP A 1 96 ? -15.242 -1.652 8.742 1 97.19 96 ASP A CA 1
ATOM 676 C C . ASP A 1 96 ? -15.734 -0.653 9.789 1 97.19 96 ASP A C 1
ATOM 678 O O . ASP A 1 96 ? -15.742 0.555 9.539 1 97.19 96 ASP A O 1
ATOM 682 N N . GLY A 1 97 ? -16.141 -1.229 10.938 1 96.5 97 GLY A N 1
ATOM 683 C CA . GLY A 1 97 ? -16.656 -0.346 11.969 1 96.5 97 GLY A CA 1
ATOM 684 C C . GLY A 1 97 ? -16.906 -1.053 13.289 1 96.5 97 GLY A C 1
ATOM 685 O O . GLY A 1 97 ? -16.766 -2.275 13.383 1 96.5 97 GLY A O 1
ATOM 686 N N . ALA A 1 98 ? -17.188 -0.258 14.273 1 97.69 98 ALA A N 1
ATOM 687 C CA . ALA A 1 98 ? -17.484 -0.74 15.617 1 97.69 98 ALA A CA 1
ATOM 688 C C . ALA A 1 98 ? -18.625 0.061 16.25 1 97.69 98 ALA A C 1
ATOM 690 O O . ALA A 1 98 ? -18.766 1.258 15.984 1 97.69 98 ALA A O 1
ATOM 691 N N . GLN A 1 99 ? -19.391 -0.671 17.078 1 96.88 99 GLN A N 1
ATOM 692 C CA . GLN A 1 99 ? -20.5 -0.032 17.766 1 96.88 99 GLN A CA 1
ATOM 693 C C . GLN A 1 99 ? -20.672 -0.591 19.172 1 96.88 99 GLN A C 1
ATOM 695 O O . GLN A 1 99 ? -20.656 -1.809 19.375 1 96.88 99 GLN A O 1
ATOM 700 N N . VAL A 1 100 ? -20.797 0.268 20.109 1 96.5 100 VAL A N 1
ATOM 701 C CA . VAL A 1 100 ? -21.078 -0.151 21.469 1 96.5 100 VAL A CA 1
ATOM 702 C C . VAL A 1 100 ? -22.562 -0.529 21.594 1 96.5 100 VAL A C 1
ATOM 704 O O . VAL A 1 100 ? -23.438 0.196 21.125 1 96.5 100 VAL A O 1
ATOM 707 N N . ALA A 1 101 ? -22.828 -1.638 22.125 1 94.44 101 ALA A N 1
ATOM 708 C CA . ALA A 1 101 ? -24.172 -2.129 22.391 1 94.44 101 ALA A CA 1
ATOM 709 C C . ALA A 1 101 ? -24.312 -2.596 23.844 1 94.44 101 ALA A C 1
ATOM 711 O O . ALA A 1 101 ? -24.094 -3.771 24.141 1 94.44 101 ALA A O 1
ATOM 712 N N . GLY A 1 102 ? -24.797 -1.601 24.656 1 94.5 102 GLY A N 1
ATOM 713 C CA . GLY A 1 102 ? -24.844 -1.94 26.062 1 94.5 102 GLY A CA 1
ATOM 714 C C . GLY A 1 102 ? -23.469 -2.166 26.672 1 94.5 102 GLY A C 1
ATOM 715 O O . GLY A 1 102 ? -22.594 -1.287 26.609 1 94.5 102 GLY A O 1
ATOM 716 N N . ASP A 1 103 ? -23.281 -3.326 27.141 1 95.62 103 ASP A N 1
ATOM 717 C CA . ASP A 1 103 ? -22 -3.672 27.766 1 95.62 103 ASP A CA 1
ATOM 718 C C . ASP A 1 103 ? -21.109 -4.441 26.812 1 95.62 103 ASP A C 1
ATOM 720 O O . ASP A 1 103 ? -20.125 -5.062 27.219 1 95.62 103 ASP A O 1
ATOM 724 N N . ALA A 1 104 ? -21.5 -4.355 25.594 1 97.62 104 ALA A N 1
ATOM 725 C CA . ALA A 1 104 ? -20.734 -5.074 24.578 1 97.62 104 ALA A CA 1
ATOM 726 C C . ALA A 1 104 ? -20.297 -4.137 23.453 1 97.62 104 ALA A C 1
ATOM 728 O O . ALA A 1 104 ? -20.781 -3.014 23.344 1 97.62 104 ALA A O 1
ATOM 729 N N . LEU A 1 105 ? -19.281 -4.605 22.828 1 98 105 LEU A N 1
ATOM 730 C CA . LEU A 1 105 ? -18.75 -3.949 21.641 1 98 105 LEU A CA 1
ATOM 731 C C . LEU A 1 105 ? -18.875 -4.855 20.422 1 98 105 LEU A C 1
ATOM 733 O O . LEU A 1 105 ? -18.516 -6.035 20.469 1 98 105 LEU A O 1
ATOM 737 N N . ARG A 1 106 ? -19.422 -4.324 19.359 1 98.38 106 ARG A N 1
ATOM 738 C CA . ARG A 1 106 ? -19.641 -5.082 18.125 1 98.38 106 ARG A CA 1
ATOM 739 C C . ARG A 1 106 ? -18.734 -4.578 17 1 98.38 106 ARG A C 1
ATOM 741 O O . ARG A 1 106 ? -18.766 -3.395 16.656 1 98.38 106 ARG A O 1
ATOM 748 N N . PHE A 1 107 ? -17.922 -5.484 16.469 1 98.56 107 PHE A N 1
ATOM 749 C CA . PHE A 1 107 ? -17.078 -5.195 15.32 1 98.56 107 PHE A CA 1
ATOM 750 C C . PHE A 1 107 ? -17.672 -5.793 14.047 1 98.56 107 PHE A C 1
ATOM 752 O O . PHE A 1 107 ? -18.016 -6.977 14.016 1 98.56 107 PHE A O 1
ATOM 759 N N . THR A 1 108 ? -17.766 -4.973 12.984 1 98.25 108 THR A N 1
ATOM 760 C CA . THR A 1 108 ? -18.344 -5.445 11.742 1 98.25 108 THR A CA 1
ATOM 761 C C . THR A 1 108 ? -17.359 -5.32 10.586 1 98.25 108 THR A C 1
ATOM 763 O O . THR A 1 108 ? -16.562 -4.375 10.547 1 98.25 108 THR A O 1
ATOM 766 N N . VAL A 1 109 ? -17.438 -6.328 9.703 1 98 109 VAL A N 1
ATOM 767 C CA . VAL A 1 109 ? -16.609 -6.273 8.5 1 98 109 VAL A CA 1
ATOM 768 C C . VAL A 1 109 ? -17.359 -6.887 7.324 1 98 109 VAL A C 1
ATOM 770 O O . VAL A 1 109 ? -18.078 -7.875 7.488 1 98 109 VAL A O 1
ATOM 773 N N . SER A 1 110 ? -17.219 -6.281 6.18 1 96.56 110 SER A N 1
ATOM 774 C CA . SER A 1 110 ? -17.75 -6.859 4.953 1 96.56 110 SER A CA 1
ATOM 775 C C . SER A 1 110 ? -16.828 -7.949 4.41 1 96.56 110 SER A C 1
ATOM 777 O O . SER A 1 110 ? -15.625 -7.949 4.691 1 96.56 110 SER A O 1
ATOM 779 N N . ARG A 1 111 ? -17.391 -8.852 3.611 1 95.88 111 ARG A N 1
ATOM 780 C CA . ARG A 1 111 ? -16.609 -9.883 2.928 1 95.88 111 ARG A CA 1
ATOM 781 C C . ARG A 1 111 ? -15.562 -9.258 2.014 1 95.88 111 ARG A C 1
ATOM 783 O O . ARG A 1 111 ? -14.414 -9.719 1.969 1 95.88 111 ARG A O 1
ATOM 790 N N . ALA A 1 112 ? -15.906 -8.211 1.374 1 95.06 112 ALA A N 1
ATOM 791 C CA . ALA A 1 112 ? -15.008 -7.52 0.456 1 95.06 112 ALA A CA 1
ATOM 792 C C . ALA A 1 112 ? -13.797 -6.949 1.195 1 95.06 112 ALA A C 1
ATOM 794 O O . ALA A 1 112 ? -12.664 -7.051 0.718 1 95.06 112 ALA A O 1
ATOM 795 N N . THR A 1 113 ? -14.031 -6.387 2.328 1 95.69 113 THR A N 1
ATOM 796 C CA . THR A 1 113 ? -12.938 -5.852 3.133 1 95.69 113 THR A CA 1
ATOM 797 C C . THR A 1 113 ? -12.047 -6.977 3.654 1 95.69 113 THR A C 1
ATOM 799 O O . THR A 1 113 ? -10.828 -6.934 3.494 1 95.69 113 THR A O 1
ATOM 802 N N . PHE A 1 114 ? -12.672 -8.008 4.176 1 97.06 114 PHE A N 1
ATOM 803 C CA . PHE A 1 114 ? -11.961 -9.102 4.82 1 97.06 114 PHE A CA 1
ATOM 804 C C . PHE A 1 114 ? -10.984 -9.758 3.852 1 97.06 114 PHE A C 1
ATOM 806 O O . PHE A 1 114 ? -9.805 -9.945 4.176 1 97.06 114 PHE A O 1
ATOM 813 N N . TRP A 1 115 ? -11.398 -10 2.684 1 96.69 115 TRP A N 1
ATOM 814 C CA . TRP A 1 115 ? -10.617 -10.828 1.767 1 96.69 115 TRP A CA 1
ATOM 815 C C . TRP A 1 115 ? -9.461 -10.039 1.166 1 96.69 115 TRP A C 1
ATOM 817 O O . TRP A 1 115 ? -8.562 -10.609 0.551 1 96.69 115 TRP A O 1
ATOM 827 N N . GLN A 1 116 ? -9.445 -8.781 1.371 1 96.94 116 GLN A N 1
ATOM 828 C CA . GLN A 1 116 ? -8.336 -7.977 0.873 1 96.94 116 GLN A CA 1
ATOM 829 C C . GLN A 1 116 ? -7.18 -7.957 1.866 1 96.94 116 GLN A C 1
ATOM 831 O O . GLN A 1 116 ? -6.078 -7.516 1.535 1 96.94 116 GLN A O 1
ATOM 836 N N . ASN A 1 117 ? -7.449 -8.383 3.088 1 96.81 117 ASN A N 1
ATOM 837 C CA . ASN A 1 117 ? -6.379 -8.414 4.078 1 96.81 117 ASN A CA 1
ATOM 838 C C . ASN A 1 117 ? -5.379 -9.531 3.791 1 96.81 117 ASN A C 1
ATOM 840 O O . ASN A 1 117 ? -5.746 -10.711 3.76 1 96.81 117 ASN A O 1
ATOM 844 N N . PRO A 1 118 ? -4.133 -9.25 3.646 1 96.62 118 PRO A N 1
ATOM 845 C CA . PRO A 1 118 ? -3.158 -10.25 3.207 1 96.62 118 PRO A CA 1
ATOM 846 C C . PRO A 1 118 ? -2.65 -11.117 4.355 1 96.62 118 PRO A C 1
ATOM 848 O O . PRO A 1 118 ? -2.148 -12.219 4.121 1 96.62 118 PRO A O 1
ATOM 851 N N . ARG A 1 119 ? -2.775 -10.727 5.543 1 96.31 119 ARG A N 1
ATOM 852 C CA . ARG A 1 119 ? -2.008 -11.242 6.668 1 96.31 119 ARG A CA 1
ATOM 853 C C . ARG A 1 119 ? -2.344 -12.711 6.934 1 96.31 119 ARG A C 1
ATOM 855 O O . ARG A 1 119 ? -1.462 -13.508 7.258 1 96.31 119 ARG A O 1
ATOM 862 N N . PRO A 1 120 ? -3.607 -13.148 6.758 1 97 120 PRO A N 1
ATOM 863 C CA . PRO A 1 120 ? -3.893 -14.562 7.031 1 97 120 PRO A CA 1
ATOM 864 C C . PRO A 1 120 ? -3.287 -15.5 5.984 1 97 120 PRO A C 1
ATOM 866 O O . PRO A 1 120 ? -3.139 -16.703 6.234 1 97 120 PRO A O 1
ATOM 869 N N . TRP A 1 121 ? -2.881 -14.945 4.863 1 97.44 121 TRP A N 1
ATOM 870 C CA . TRP A 1 121 ? -2.646 -15.812 3.715 1 97.44 121 TRP A CA 1
ATOM 871 C C . TRP A 1 121 ? -1.185 -15.766 3.285 1 97.44 121 TRP A C 1
ATOM 873 O O . TRP A 1 121 ? -0.606 -16.797 2.922 1 97.44 121 TRP A O 1
ATOM 883 N N . LEU A 1 122 ? -0.638 -14.562 3.244 1 97.69 122 LEU A N 1
ATOM 884 C CA . LEU A 1 122 ? 0.724 -14.398 2.748 1 97.69 122 LEU A CA 1
ATOM 885 C C . LEU A 1 122 ? 1.733 -14.992 3.725 1 97.69 122 LEU A C 1
ATOM 887 O O . LEU A 1 122 ? 1.584 -14.852 4.941 1 97.69 122 LEU A O 1
ATOM 891 N N . LYS A 1 123 ? 2.719 -15.648 3.174 1 97.25 123 LYS A N 1
ATOM 892 C CA . LYS A 1 123 ? 3.75 -16.297 3.975 1 97.25 123 LYS A CA 1
ATOM 893 C C . LYS A 1 123 ? 5.105 -15.625 3.777 1 97.25 123 LYS A C 1
ATOM 895 O O . LYS A 1 123 ? 6.102 -16.031 4.379 1 97.25 123 LYS A O 1
ATOM 900 N N . SER A 1 124 ? 5.156 -14.688 2.918 1 94.38 124 SER A N 1
ATOM 901 C CA . SER A 1 124 ? 6.309 -13.828 2.658 1 94.38 124 SER A CA 1
ATOM 902 C C . SER A 1 124 ? 5.898 -12.367 2.518 1 94.38 124 SER A C 1
ATOM 904 O O . SER A 1 124 ? 4.719 -12.07 2.324 1 94.38 124 SER A O 1
ATOM 906 N N . PRO A 1 125 ? 6.871 -11.422 2.688 1 92.38 125 PRO A N 1
ATOM 907 C CA . PRO A 1 125 ? 6.508 -10.016 2.514 1 92.38 125 PRO A CA 1
ATOM 908 C C . PRO A 1 125 ? 5.898 -9.727 1.143 1 92.38 125 PRO A C 1
ATOM 910 O O . PRO A 1 125 ? 6.375 -10.25 0.131 1 92.38 125 PRO A O 1
ATOM 913 N N . ALA A 1 126 ? 4.914 -8.938 1.204 1 93.25 126 ALA A N 1
ATOM 914 C CA . ALA A 1 126 ? 4.176 -8.586 -0.008 1 93.25 126 ALA A CA 1
ATOM 915 C C . ALA A 1 126 ? 5 -7.668 -0.905 1 93.25 126 ALA A C 1
ATOM 917 O O . ALA A 1 126 ? 5.875 -6.941 -0.425 1 93.25 126 ALA A O 1
ATOM 918 N N . SER A 1 127 ? 4.695 -7.703 -2.203 1 92.25 127 SER A N 1
ATOM 919 C CA . SER A 1 127 ? 5.273 -6.758 -3.156 1 92.25 127 SER A CA 1
ATOM 920 C C . SER A 1 127 ? 4.867 -5.324 -2.828 1 92.25 127 SER A C 1
ATOM 922 O O . SER A 1 127 ? 5.621 -4.387 -3.092 1 92.25 127 SER A O 1
ATOM 924 N N . GLY A 1 128 ? 3.754 -5.148 -2.207 1 89.06 128 GLY A N 1
ATOM 925 C CA . GLY A 1 128 ? 3.174 -3.844 -1.928 1 89.06 128 GLY A CA 1
ATOM 926 C C . GLY A 1 128 ? 3.98 -3.035 -0.93 1 89.06 128 GLY A C 1
ATOM 927 O O . GLY A 1 128 ? 3.76 -1.832 -0.776 1 89.06 128 GLY A O 1
ATOM 928 N N . GLY A 1 129 ? 4.883 -3.596 -0.288 1 85.81 129 GLY A N 1
ATOM 929 C CA . GLY A 1 129 ? 5.699 -2.9 0.693 1 85.81 129 GLY A CA 1
ATOM 930 C C . GLY A 1 129 ? 6.848 -2.127 0.073 1 85.81 129 GLY A C 1
ATOM 931 O O . GLY A 1 129 ? 7.453 -1.272 0.725 1 85.81 129 GLY A O 1
ATOM 932 N N . MET A 1 130 ? 7.121 -2.35 -1.152 1 90.94 130 MET A N 1
ATOM 933 C CA . MET A 1 130 ? 8.25 -1.707 -1.824 1 90.94 130 MET A CA 1
ATOM 934 C C . MET A 1 130 ? 7.906 -0.27 -2.205 1 90.94 130 MET A C 1
ATOM 936 O O . MET A 1 130 ? 6.84 -0.007 -2.76 1 90.94 130 MET A O 1
ATOM 940 N N . PRO A 1 131 ? 8.812 0.637 -1.893 1 92.88 131 PRO A N 1
ATOM 941 C CA . PRO A 1 131 ? 8.609 2.016 -2.344 1 92.88 131 PRO A CA 1
ATOM 942 C C . PRO A 1 131 ? 8.531 2.133 -3.865 1 92.88 131 PRO A C 1
ATOM 944 O O . PRO A 1 131 ? 9.188 1.369 -4.578 1 92.88 131 PRO A O 1
ATOM 947 N N . LEU A 1 132 ? 7.801 3.088 -4.273 1 94.62 132 LEU A N 1
ATOM 948 C CA . LEU A 1 132 ? 7.656 3.312 -5.707 1 94.62 132 LEU A CA 1
ATOM 949 C C . LEU A 1 132 ? 8.859 4.07 -6.262 1 94.62 132 LEU A C 1
ATOM 951 O O . LEU A 1 132 ? 9.172 5.172 -5.805 1 94.62 132 LEU A O 1
ATOM 955 N N . ARG A 1 133 ? 9.531 3.5 -7.102 1 94.25 133 ARG A N 1
ATOM 956 C CA . ARG A 1 133 ? 10.555 4.074 -7.969 1 94.25 133 ARG A CA 1
ATOM 957 C C . ARG A 1 133 ? 10.414 3.562 -9.398 1 94.25 133 ARG A C 1
ATOM 959 O O . ARG A 1 133 ? 9.977 2.43 -9.617 1 94.25 133 ARG A O 1
ATOM 966 N N . HIS A 1 134 ? 10.711 4.395 -10.258 1 95.62 134 HIS A N 1
ATOM 967 C CA . HIS A 1 134 ? 10.578 3.971 -11.648 1 95.62 134 HIS A CA 1
ATOM 968 C C . HIS A 1 134 ? 11.938 3.742 -12.289 1 95.62 134 HIS A C 1
ATOM 970 O O . HIS A 1 134 ? 12.938 4.34 -11.875 1 95.62 134 HIS A O 1
ATOM 976 N N . VAL A 1 135 ? 11.93 2.838 -13.227 1 94.62 135 VAL A N 1
ATOM 977 C CA . VAL A 1 135 ? 13.086 2.551 -14.062 1 94.62 135 VAL A CA 1
ATOM 978 C C . VAL A 1 135 ? 12.648 2.369 -15.516 1 94.62 135 VAL A C 1
ATOM 980 O O . VAL A 1 135 ? 11.453 2.191 -15.789 1 94.62 135 VAL A O 1
ATOM 983 N N . ILE A 1 136 ? 13.57 2.574 -16.391 1 94.5 136 ILE A N 1
ATOM 984 C CA . ILE A 1 136 ? 13.305 2.35 -17.812 1 94.5 136 ILE A CA 1
ATOM 985 C C . ILE A 1 136 ? 13.984 1.066 -18.266 1 94.5 136 ILE A C 1
ATOM 987 O O . ILE A 1 136 ? 15.203 0.915 -18.109 1 94.5 136 ILE A O 1
ATOM 991 N N . THR A 1 137 ? 13.203 0.109 -18.734 1 92.31 137 THR A N 1
ATOM 992 C CA . THR A 1 137 ? 13.703 -1.121 -19.344 1 92.31 137 THR A CA 1
ATOM 993 C C . THR A 1 137 ? 13.203 -1.262 -20.781 1 92.31 137 THR A C 1
ATOM 995 O O . THR A 1 137 ? 11.992 -1.207 -21.031 1 92.31 137 THR A O 1
ATOM 998 N N . ASN A 1 138 ? 14.109 -1.423 -21.688 1 90.69 138 ASN A N 1
ATOM 999 C CA . ASN A 1 138 ? 13.766 -1.567 -23.094 1 90.69 138 ASN A CA 1
ATOM 1000 C C . ASN A 1 138 ? 12.836 -0.45 -23.562 1 90.69 138 ASN A C 1
ATOM 1002 O O . ASN A 1 138 ? 11.844 -0.708 -24.25 1 90.69 138 ASN A O 1
ATOM 1006 N N . GLY A 1 139 ? 13.07 0.719 -23.094 1 90.5 139 GLY A N 1
ATOM 1007 C CA . GLY A 1 139 ? 12.344 1.898 -23.531 1 90.5 139 GLY A CA 1
ATOM 1008 C C . GLY A 1 139 ? 11.016 2.078 -22.812 1 90.5 139 GLY A C 1
ATOM 1009 O O . GLY A 1 139 ? 10.25 2.986 -23.141 1 90.5 139 GLY A O 1
ATOM 1010 N N . HIS A 1 140 ? 10.703 1.207 -21.891 1 91.88 140 HIS A N 1
ATOM 1011 C CA . HIS A 1 140 ? 9.445 1.298 -21.156 1 91.88 140 HIS A CA 1
ATOM 1012 C C . HIS A 1 140 ? 9.68 1.667 -19.703 1 91.88 140 HIS A C 1
ATOM 1014 O O . HIS A 1 140 ? 10.477 1.026 -19.016 1 91.88 140 HIS A O 1
ATOM 1020 N N . ARG A 1 141 ? 8.945 2.752 -19.266 1 95.31 141 ARG A N 1
ATOM 1021 C CA . ARG A 1 141 ? 9.016 3.16 -17.859 1 95.31 141 ARG A CA 1
ATOM 1022 C C . ARG A 1 141 ? 8.078 2.316 -17 1 95.31 141 ARG A C 1
ATOM 1024 O O . ARG A 1 141 ? 6.895 2.168 -17.328 1 95.31 141 ARG A O 1
ATOM 1031 N N . HIS A 1 142 ? 8.586 1.707 -16.016 1 96.69 142 HIS A N 1
ATOM 1032 C CA . HIS A 1 142 ? 7.793 0.9 -15.094 1 96.69 142 HIS A CA 1
ATOM 1033 C C . HIS A 1 142 ? 8.367 0.957 -13.688 1 96.69 142 HIS A C 1
ATOM 1035 O O . HIS A 1 142 ? 9.523 1.345 -13.5 1 96.69 142 HIS A O 1
ATOM 1041 N N . PRO A 1 143 ? 7.551 0.654 -12.672 1 96.5 143 PRO A N 1
ATOM 1042 C CA . PRO A 1 143 ? 8.109 0.569 -11.32 1 96.5 143 PRO A CA 1
ATOM 1043 C C . PRO A 1 143 ? 9.219 -0.471 -11.203 1 96.5 143 PRO A C 1
ATOM 1045 O O . PRO A 1 143 ? 9.18 -1.499 -11.883 1 96.5 143 PRO A O 1
ATOM 1048 N N . VAL A 1 144 ? 10.18 -0.175 -10.367 1 96.19 144 VAL A N 1
ATOM 1049 C CA . VAL A 1 144 ? 11.125 -1.211 -9.977 1 96.19 144 VAL A CA 1
ATOM 1050 C C . VAL A 1 144 ? 10.383 -2.377 -9.328 1 96.19 144 VAL A C 1
ATOM 1052 O O . VAL A 1 144 ? 9.508 -2.172 -8.484 1 96.19 144 VAL A O 1
ATOM 1055 N N . ARG A 1 145 ? 10.664 -3.572 -9.773 1 96.94 145 ARG A N 1
ATOM 1056 C CA . ARG A 1 145 ? 9.945 -4.754 -9.297 1 96.94 145 ARG A CA 1
ATOM 1057 C C . ARG A 1 145 ? 10.695 -5.422 -8.148 1 96.94 145 ARG A C 1
ATOM 1059 O O . ARG A 1 145 ? 11.922 -5.453 -8.133 1 96.94 145 ARG A O 1
ATOM 1066 N N . PRO A 1 146 ? 9.922 -5.906 -7.215 1 93.56 146 PRO A N 1
ATOM 1067 C CA . PRO A 1 146 ? 10.57 -6.621 -6.117 1 93.56 146 PRO A CA 1
ATOM 1068 C C . PRO A 1 146 ? 11.164 -7.961 -6.555 1 93.56 146 PRO A C 1
ATOM 1070 O O . PRO A 1 146 ? 10.641 -8.602 -7.477 1 93.56 146 PRO A O 1
ATOM 1073 N N . PRO A 1 147 ? 12.227 -8.32 -5.863 1 93.88 147 PRO A N 1
ATOM 1074 C CA . PRO A 1 147 ? 12.688 -9.688 -6.094 1 93.88 147 PRO A CA 1
ATOM 1075 C C . PRO A 1 147 ? 11.672 -10.742 -5.637 1 93.88 147 PRO A C 1
ATOM 1077 O O . PRO A 1 147 ? 10.883 -10.477 -4.73 1 93.88 147 PRO A O 1
ATOM 1080 N N . SER A 1 148 ? 11.719 -11.859 -6.242 1 93.5 148 SER A N 1
ATOM 1081 C CA . SER A 1 148 ? 10.852 -12.953 -5.836 1 93.5 148 SER A CA 1
ATOM 1082 C C . SER A 1 148 ? 11.289 -13.539 -4.496 1 93.5 148 SER A C 1
ATOM 1084 O O . SER A 1 148 ? 12.453 -13.883 -4.316 1 93.5 148 SER A O 1
ATOM 1086 N N . PRO A 1 149 ? 10.383 -13.633 -3.605 1 93.5 149 PRO A N 1
ATOM 1087 C CA . PRO A 1 149 ? 10.742 -14.312 -2.359 1 93.5 149 PRO A CA 1
ATOM 1088 C C . PRO A 1 149 ? 10.867 -15.82 -2.527 1 93.5 149 PRO A C 1
ATOM 1090 O O . PRO A 1 149 ? 10.133 -16.422 -3.316 1 93.5 149 PRO A O 1
ATOM 1093 N N . ALA A 1 150 ? 11.711 -16.406 -1.776 1 94 150 ALA A N 1
ATOM 1094 C CA . ALA A 1 150 ? 11.891 -17.859 -1.827 1 94 150 ALA A CA 1
ATOM 1095 C C . ALA A 1 150 ? 10.852 -18.578 -0.969 1 94 150 ALA A C 1
ATOM 1097 O O . ALA A 1 150 ? 10.273 -17.969 -0.054 1 94 150 ALA A O 1
ATOM 1098 N N . GLY A 1 151 ? 10.594 -19.828 -1.344 1 95.5 151 GLY A N 1
ATOM 1099 C CA . GLY A 1 151 ? 9.773 -20.672 -0.497 1 95.5 151 GLY A CA 1
ATOM 1100 C C . GLY A 1 151 ? 8.281 -20.438 -0.682 1 95.5 151 GLY A C 1
ATOM 1101 O O . GLY A 1 151 ? 7.836 -20.094 -1.778 1 95.5 151 GLY A O 1
ATOM 1102 N N . GLU A 1 152 ? 7.547 -20.812 0.384 1 97.81 152 GLU A N 1
ATOM 1103 C CA . GLU A 1 152 ? 6.094 -20.656 0.369 1 97.81 152 GLU A CA 1
ATOM 1104 C C . GLU A 1 152 ? 5.688 -19.203 0.523 1 97.81 152 GLU A C 1
ATOM 1106 O O . GLU A 1 152 ? 6.117 -18.516 1.459 1 97.81 152 GLU A O 1
ATOM 1111 N N . ILE A 1 153 ? 4.836 -18.734 -0.399 1 97.56 153 ILE A N 1
ATOM 1112 C CA . ILE A 1 153 ? 4.52 -17.312 -0.386 1 97.56 153 ILE A CA 1
ATOM 1113 C C . ILE A 1 153 ? 3.043 -17.109 -0.057 1 97.56 153 ILE A C 1
ATOM 1115 O O . ILE A 1 153 ? 2.625 -16.016 0.327 1 97.56 153 ILE A O 1
ATOM 1119 N N . TYR A 1 154 ? 2.266 -18.109 -0.202 1 98.44 154 TYR A N 1
ATOM 1120 C CA . TYR A 1 154 ? 0.825 -18.078 0.019 1 98.44 154 TYR A CA 1
ATOM 1121 C C . TYR A 1 154 ? 0.311 -19.438 0.477 1 98.44 154 TYR A C 1
ATOM 1123 O O . TYR A 1 154 ? 0.765 -20.469 -0.01 1 98.44 154 TYR A O 1
ATOM 1131 N N . ALA A 1 155 ? -0.648 -19.469 1.406 1 98.62 155 ALA A N 1
ATOM 1132 C CA . ALA A 1 155 ? -1.312 -20.703 1.824 1 98.62 155 ALA A CA 1
ATOM 1133 C C . ALA A 1 155 ? -2.717 -20.422 2.35 1 98.62 155 ALA A C 1
ATOM 1135 O O . ALA A 1 155 ? -2.928 -19.453 3.078 1 98.62 155 ALA A O 1
ATOM 1136 N N . ARG A 1 156 ? -3.586 -21.281 1.989 1 97.06 156 ARG A N 1
ATOM 1137 C CA . ARG A 1 156 ? -4.977 -21.172 2.412 1 97.06 156 ARG A CA 1
ATOM 1138 C C . ARG A 1 156 ? -5.645 -22.547 2.475 1 97.06 156 ARG A C 1
ATOM 1140 O O . ARG A 1 156 ? -5.617 -23.297 1.499 1 97.06 156 ARG A O 1
ATOM 1147 N N . TYR A 1 157 ? -6.195 -22.828 3.625 1 96.56 157 TYR A N 1
ATOM 1148 C CA . TYR A 1 157 ? -7.031 -24.016 3.709 1 96.56 157 TYR A CA 1
ATOM 1149 C C . TYR A 1 157 ? -8.328 -23.828 2.932 1 96.56 157 TYR A C 1
ATOM 1151 O O . TYR A 1 157 ? -9 -22.812 3.066 1 96.56 157 TYR A O 1
ATOM 1159 N N . MET A 1 158 ? -8.648 -24.781 2.123 1 94.56 158 MET A N 1
ATOM 1160 C CA . MET A 1 158 ? -9.844 -24.75 1.29 1 94.56 158 MET A CA 1
ATOM 1161 C C . MET A 1 158 ? -10.836 -25.828 1.722 1 94.56 158 MET A C 1
ATOM 1163 O O . MET A 1 158 ? -10.742 -26.969 1.298 1 94.56 158 MET A O 1
ATOM 1167 N N . PRO A 1 159 ? -11.844 -25.406 2.469 1 91.62 159 PRO A N 1
ATOM 1168 C CA . PRO A 1 159 ? -12.773 -26.391 3.021 1 91.62 159 PRO A CA 1
ATOM 1169 C C . PRO A 1 159 ? -13.531 -27.172 1.939 1 91.62 159 PRO A C 1
ATOM 1171 O O . PRO A 1 159 ? -13.883 -28.328 2.137 1 91.62 159 PRO A O 1
ATOM 1174 N N . GLN A 1 160 ? -13.797 -26.609 0.861 1 87.88 160 GLN A N 1
ATOM 1175 C CA . GLN A 1 160 ? -14.602 -27.219 -0.194 1 87.88 160 GLN A CA 1
ATOM 1176 C C . GLN A 1 160 ? -13.922 -28.469 -0.756 1 87.88 160 GLN A C 1
ATOM 1178 O O . GLN A 1 160 ? -14.594 -29.359 -1.282 1 87.88 160 GLN A O 1
ATOM 1183 N N . VAL A 1 161 ? -12.555 -28.484 -0.672 1 93.38 161 VAL A N 1
ATOM 1184 C CA . VAL A 1 161 ? -11.844 -29.656 -1.193 1 93.38 161 VAL A CA 1
ATOM 1185 C C . VAL A 1 161 ? -11.102 -30.344 -0.06 1 93.38 161 VAL A C 1
ATOM 1187 O O . VAL A 1 161 ? -10.484 -31.406 -0.269 1 93.38 161 VAL A O 1
ATOM 1190 N N . GLY A 1 162 ? -11.109 -29.781 1.125 1 94.5 162 GLY A N 1
ATOM 1191 C CA . GLY A 1 162 ? -10.523 -30.391 2.314 1 94.5 162 GLY A CA 1
ATOM 1192 C C . GLY A 1 162 ? -9.008 -30.406 2.293 1 94.5 162 GLY A C 1
ATOM 1193 O O . GLY A 1 162 ? -8.383 -31.312 2.863 1 94.5 162 GLY A O 1
ATOM 1194 N N . MET A 1 163 ? -8.352 -29.484 1.556 1 96.69 163 MET A N 1
ATOM 1195 C CA . MET A 1 163 ? -6.898 -29.422 1.419 1 96.69 163 MET A CA 1
ATOM 1196 C C . MET A 1 163 ? -6.402 -27.984 1.547 1 96.69 163 MET A C 1
ATOM 1198 O O . MET A 1 163 ? -7.191 -27.031 1.464 1 96.69 163 MET A O 1
ATOM 1202 N N . THR A 1 164 ? -5.16 -27.875 1.817 1 97.81 164 THR A N 1
ATOM 1203 C CA . THR A 1 164 ? -4.52 -26.562 1.817 1 97.81 164 THR A CA 1
ATOM 1204 C C . THR A 1 164 ? -3.861 -26.281 0.469 1 97.81 164 THR A C 1
ATOM 1206 O O . THR A 1 164 ? -3.053 -27.078 -0.009 1 97.81 164 THR A O 1
ATOM 1209 N N . PHE A 1 165 ? -4.316 -25.203 -0.116 1 97.75 165 PHE A N 1
ATOM 1210 C CA . PHE A 1 165 ? -3.658 -24.703 -1.318 1 97.75 165 PHE A CA 1
ATOM 1211 C C . PHE A 1 165 ? -2.484 -23.797 -0.959 1 97.75 165 PHE A C 1
ATOM 1213 O O . PHE A 1 165 ? -2.6 -22.938 -0.083 1 97.75 165 PHE A O 1
ATOM 1220 N N . SER A 1 166 ? -1.35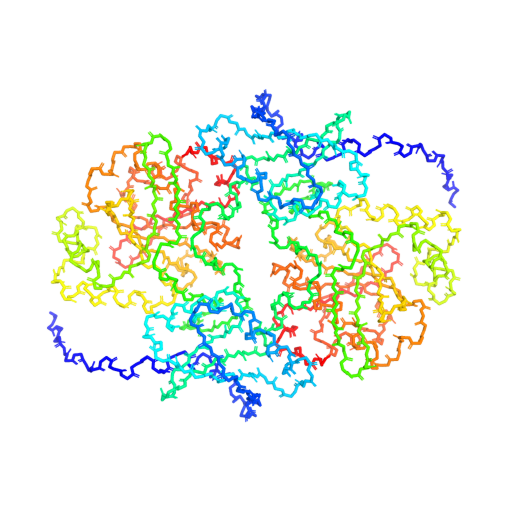9 -24.016 -1.62 1 98.62 166 SER A N 1
ATOM 1221 C CA . SER A 1 166 ? -0.221 -23.125 -1.384 1 98.62 166 SER A CA 1
ATOM 1222 C C . SER A 1 166 ? 0.567 -22.891 -2.666 1 98.62 166 SER A C 1
ATOM 1224 O O . SER A 1 166 ? 0.474 -23.672 -3.615 1 98.62 166 SER A O 1
ATOM 1226 N N . LEU A 1 167 ? 1.175 -21.766 -2.738 1 98.62 167 LEU A N 1
ATOM 1227 C CA . LEU A 1 167 ? 2.092 -21.375 -3.803 1 98.62 167 LEU A CA 1
ATOM 1228 C C . LEU A 1 167 ? 3.52 -21.266 -3.277 1 98.62 167 LEU A C 1
ATOM 1230 O O . LEU A 1 167 ? 3.754 -20.656 -2.227 1 98.62 167 LEU A O 1
ATOM 1234 N N . ARG A 1 168 ? 4.422 -21.875 -3.979 1 98.5 168 ARG A N 1
ATOM 1235 C CA . ARG A 1 168 ? 5.844 -21.781 -3.658 1 98.5 168 ARG A CA 1
ATOM 1236 C C . ARG A 1 168 ? 6.641 -21.266 -4.848 1 98.5 168 ARG A C 1
ATOM 1238 O O . ARG A 1 168 ? 6.445 -21.719 -5.98 1 98.5 168 ARG A O 1
ATOM 1245 N N . THR A 1 169 ? 7.496 -20.312 -4.543 1 98.06 169 THR A N 1
ATOM 1246 C CA . THR A 1 169 ? 8.414 -19.891 -5.594 1 98.06 169 THR A CA 1
ATOM 1247 C C . THR A 1 169 ? 9.273 -21.062 -6.074 1 98.06 169 THR A C 1
ATOM 1249 O O . THR A 1 169 ? 9.742 -21.859 -5.266 1 98.06 169 THR A O 1
ATOM 1252 N N . VAL A 1 170 ? 9.508 -21.109 -7.309 1 98.12 170 VAL A N 1
ATOM 1253 C CA . VAL A 1 170 ? 10.273 -22.188 -7.922 1 98.12 170 VAL A CA 1
ATOM 1254 C C . VAL A 1 170 ? 11.664 -22.266 -7.297 1 98.12 170 VAL A C 1
ATOM 1256 O O . VAL A 1 170 ? 12.305 -21.234 -7.07 1 98.12 170 VAL A O 1
ATOM 1259 N N . ASP A 1 171 ? 12.047 -23.406 -6.984 1 97.25 171 ASP A N 1
ATOM 1260 C CA . ASP A 1 171 ? 13.422 -23.797 -6.688 1 97.25 171 ASP A CA 1
ATOM 1261 C C . ASP A 1 171 ? 13.969 -24.734 -7.77 1 97.25 171 ASP A C 1
ATOM 1263 O O . ASP A 1 171 ? 13.508 -25.859 -7.906 1 97.25 171 ASP A O 1
ATOM 1267 N N . VAL A 1 172 ? 14.969 -24.266 -8.461 1 97.81 172 VAL A N 1
ATOM 1268 C CA . VAL A 1 172 ? 15.406 -24.984 -9.648 1 97.81 172 VAL A CA 1
ATOM 1269 C C . VAL A 1 172 ? 15.859 -26.391 -9.266 1 97.81 172 VAL A C 1
ATOM 1271 O O . VAL A 1 172 ? 15.477 -27.359 -9.914 1 97.81 172 VAL A O 1
ATOM 1274 N N . ASP A 1 173 ? 16.609 -26.516 -8.219 1 96.56 173 ASP A N 1
ATOM 1275 C CA . ASP A 1 173 ? 17.125 -27.828 -7.809 1 96.56 173 ASP A CA 1
ATOM 1276 C C . ASP A 1 173 ? 15.984 -28.734 -7.367 1 96.56 173 ASP A C 1
ATOM 1278 O O . ASP A 1 173 ? 15.969 -29.922 -7.695 1 96.56 173 ASP A O 1
ATOM 1282 N N . ALA A 1 174 ? 15.047 -28.188 -6.75 1 97 174 ALA A N 1
ATOM 1283 C CA . ALA A 1 174 ? 13.969 -28.984 -6.18 1 97 174 ALA A CA 1
ATOM 1284 C C . ALA A 1 174 ? 12.891 -29.281 -7.223 1 97 174 ALA A C 1
ATOM 1286 O O . ALA A 1 174 ? 12.195 -30.297 -7.129 1 97 174 ALA A O 1
ATOM 1287 N N . HIS A 1 175 ? 12.789 -28.438 -8.281 1 98.38 175 HIS A N 1
ATOM 1288 C CA . HIS A 1 175 ? 11.562 -28.5 -9.07 1 98.38 175 HIS A CA 1
ATOM 1289 C C . HIS A 1 175 ? 11.859 -28.828 -10.531 1 98.38 175 HIS A C 1
ATOM 1291 O O . HIS A 1 175 ? 10.945 -29.094 -11.312 1 98.38 175 HIS A O 1
ATOM 1297 N N . ALA A 1 176 ? 13.102 -28.875 -10.914 1 98.44 176 ALA A N 1
ATOM 1298 C CA . ALA A 1 176 ? 13.43 -29.047 -12.328 1 98.44 176 ALA A CA 1
ATOM 1299 C C . ALA A 1 176 ? 12.914 -30.375 -12.859 1 98.44 176 ALA A C 1
ATOM 1301 O O . ALA A 1 176 ? 12.383 -30.438 -13.969 1 98.44 176 ALA A O 1
ATOM 1302 N N . ASP A 1 177 ? 13.094 -31.438 -12.102 1 98.62 177 ASP A N 1
ATOM 1303 C CA . ASP A 1 177 ? 12.625 -32.75 -12.547 1 98.62 177 ASP A CA 1
ATOM 1304 C C . ASP A 1 177 ? 11.102 -32.75 -12.734 1 98.62 177 ASP A C 1
ATOM 1306 O O . ASP A 1 177 ? 10.602 -33.25 -13.742 1 98.62 177 ASP A O 1
ATOM 1310 N N . LEU A 1 178 ? 10.484 -32.25 -11.742 1 98.38 178 LEU A N 1
ATOM 1311 C CA . LEU A 1 178 ? 9.031 -32.156 -11.766 1 98.38 178 LEU A CA 1
ATOM 1312 C C . LEU A 1 178 ? 8.547 -31.375 -12.969 1 98.38 178 LEU A C 1
ATOM 1314 O O . LEU A 1 178 ? 7.699 -31.844 -13.727 1 98.38 178 LEU A O 1
ATOM 1318 N N . PHE A 1 179 ? 9.094 -30.25 -13.148 1 98.44 179 PHE A N 1
ATOM 1319 C CA . PHE A 1 179 ? 8.758 -29.359 -14.242 1 98.44 179 PHE A CA 1
ATOM 1320 C C . PHE A 1 179 ? 9.031 -30 -15.586 1 98.44 179 PHE A C 1
ATOM 1322 O O . PHE A 1 179 ? 8.211 -29.938 -16.5 1 98.44 179 PHE A O 1
ATOM 1329 N N . SER A 1 180 ? 10.148 -30.609 -15.688 1 98.5 180 SER A N 1
ATOM 1330 C CA . SER A 1 180 ? 10.508 -31.281 -16.922 1 98.5 180 SER A CA 1
ATOM 1331 C C . SER A 1 180 ? 9.516 -32.406 -17.266 1 98.5 180 SER A C 1
ATOM 1333 O O . SER A 1 180 ? 9.125 -32.562 -18.422 1 98.5 180 SER A O 1
ATOM 1335 N N . GLY A 1 181 ? 9.148 -33.156 -16.281 1 98.44 181 GLY A N 1
ATOM 1336 C CA . GLY A 1 181 ? 8.117 -34.156 -16.484 1 98.44 181 GLY A CA 1
ATOM 1337 C C . GLY A 1 181 ? 6.824 -33.594 -17.031 1 98.44 181 GLY A C 1
ATOM 1338 O O . GLY A 1 181 ? 6.23 -34.156 -17.953 1 98.44 181 GLY A O 1
ATOM 1339 N N . TRP A 1 182 ? 6.414 -32.469 -16.469 1 98.25 182 TRP A N 1
ATOM 1340 C CA . TRP A 1 182 ? 5.164 -31.844 -16.875 1 98.25 182 TRP A CA 1
ATOM 1341 C C . TRP A 1 182 ? 5.273 -31.281 -18.281 1 98.25 182 TRP A C 1
ATOM 1343 O O . TRP A 1 182 ? 4.375 -31.469 -19.109 1 98.25 182 TRP A O 1
ATOM 1353 N N . MET A 1 183 ? 6.363 -30.641 -18.594 1 97.69 183 MET A N 1
ATOM 1354 C CA . MET A 1 183 ? 6.551 -29.969 -19.891 1 97.69 183 MET A CA 1
ATOM 1355 C C . MET A 1 183 ? 6.594 -31 -21.016 1 97.69 183 MET A C 1
ATOM 1357 O O . MET A 1 183 ? 6.336 -30.656 -22.172 1 97.69 183 MET A O 1
ATOM 1361 N N . ASN A 1 184 ? 6.902 -32.219 -20.688 1 98 184 ASN A N 1
ATOM 1362 C CA . ASN A 1 184 ? 7.035 -33.25 -21.719 1 98 184 ASN A CA 1
ATOM 1363 C C . ASN A 1 184 ? 5.762 -34.062 -21.828 1 98 184 ASN A C 1
ATOM 1365 O O . ASN A 1 184 ? 5.699 -35 -22.641 1 98 184 ASN A O 1
ATOM 1369 N N . LEU A 1 185 ? 4.766 -33.812 -21.016 1 96.94 185 LEU A N 1
ATOM 1370 C CA . LEU A 1 185 ? 3.449 -34.406 -21.25 1 96.94 185 LEU A CA 1
ATOM 1371 C C . LEU A 1 185 ? 2.861 -33.875 -22.562 1 96.94 185 LEU A C 1
ATOM 1373 O O . LEU A 1 185 ? 2.904 -32.688 -22.844 1 96.94 185 LEU A O 1
ATOM 1377 N N . ASP A 1 186 ? 2.289 -34.719 -23.328 1 95.94 186 ASP A N 1
ATOM 1378 C CA . ASP A 1 186 ? 1.756 -34.344 -24.641 1 95.94 186 ASP A CA 1
ATOM 1379 C C . ASP A 1 186 ? 0.742 -33.219 -24.531 1 95.94 186 ASP A C 1
ATOM 1381 O O . ASP A 1 186 ? 0.792 -32.25 -25.297 1 95.94 186 ASP A O 1
ATOM 1385 N N . ARG A 1 187 ? -0.12 -33.281 -23.594 1 92 187 ARG A N 1
ATOM 1386 C CA . ARG A 1 187 ? -1.181 -32.281 -23.438 1 92 187 ARG A CA 1
ATOM 1387 C C . ARG A 1 187 ? -0.609 -30.922 -23.062 1 92 187 ARG A C 1
ATOM 1389 O O . ARG A 1 187 ? -1.168 -29.875 -23.422 1 92 187 ARG A O 1
ATOM 1396 N N . VAL A 1 188 ? 0.479 -30.891 -22.297 1 93.69 188 VAL A N 1
ATOM 1397 C CA . VAL A 1 188 ? 1.12 -29.656 -21.906 1 93.69 188 VAL A CA 1
ATOM 1398 C C . VAL A 1 188 ? 1.951 -29.094 -23.062 1 93.69 188 VAL A C 1
ATOM 1400 O O . VAL A 1 188 ? 1.85 -27.922 -23.391 1 93.69 188 VAL A O 1
ATOM 1403 N N . ALA A 1 189 ? 2.68 -29.984 -23.688 1 93.06 189 ALA A N 1
ATOM 1404 C CA . ALA A 1 189 ? 3.578 -29.578 -24.766 1 93.06 189 ALA A CA 1
ATOM 1405 C C . ALA A 1 189 ? 2.801 -28.984 -25.938 1 93.06 189 ALA A C 1
ATOM 1407 O O . ALA A 1 189 ? 3.305 -28.109 -26.641 1 93.06 189 ALA A O 1
ATOM 1408 N N . HIS A 1 190 ? 1.64 -29.406 -26.109 1 88 190 HIS A N 1
ATOM 1409 C CA . HIS A 1 190 ? 0.792 -28.906 -27.188 1 88 190 HIS A CA 1
ATOM 1410 C C . HIS A 1 190 ? 0.562 -27.406 -27.047 1 88 190 HIS A C 1
ATOM 1412 O O . HIS A 1 190 ? 0.546 -26.672 -28.047 1 88 190 HIS A O 1
ATOM 1418 N N . PHE A 1 191 ? 0.448 -26.938 -25.844 1 83.69 191 PHE A N 1
ATOM 1419 C CA . PHE A 1 191 ? 0.124 -25.531 -25.609 1 83.69 191 PHE A CA 1
ATOM 1420 C C . PHE A 1 191 ? 1.384 -24.719 -25.312 1 83.69 191 PHE A C 1
ATOM 1422 O O . PHE A 1 191 ? 1.494 -23.562 -25.703 1 83.69 191 PHE A O 1
ATOM 1429 N N . TRP A 1 192 ? 2.338 -25.188 -24.609 1 88.06 192 TRP A N 1
ATOM 1430 C CA . TRP A 1 192 ? 3.514 -24.453 -24.156 1 88.06 192 TRP A CA 1
ATOM 1431 C C . TRP A 1 192 ? 4.645 -24.547 -25.172 1 88.06 192 TRP A C 1
ATOM 1433 O O . TRP A 1 192 ? 5.508 -23.656 -25.219 1 88.06 192 TRP A O 1
ATOM 1443 N N . ASP A 1 193 ? 4.676 -25.594 -25.953 1 88.38 193 ASP A N 1
ATOM 1444 C CA . ASP A 1 193 ? 5.719 -25.828 -26.938 1 88.38 193 ASP A CA 1
ATOM 1445 C C . ASP A 1 193 ? 7.109 -25.734 -26.312 1 88.38 193 ASP A C 1
ATOM 1447 O O . ASP A 1 193 ? 7.98 -25.031 -26.828 1 88.38 193 ASP A O 1
ATOM 1451 N N . GLN A 1 194 ? 7.336 -26.391 -25.188 1 92.12 194 GLN A N 1
ATOM 1452 C CA . GLN A 1 194 ? 8.586 -26.359 -24.438 1 92.12 194 GLN A CA 1
ATOM 1453 C C . GLN A 1 194 ? 9.109 -27.766 -24.156 1 92.12 194 GLN A C 1
ATOM 1455 O O . GLN A 1 194 ? 9.68 -28.016 -23.094 1 92.12 194 GLN A O 1
ATOM 1460 N N . ARG A 1 195 ? 8.805 -28.703 -25.047 1 96.81 195 ARG A N 1
ATOM 1461 C CA . ARG A 1 195 ? 9.445 -30 -24.906 1 96.81 195 ARG A CA 1
ATOM 1462 C C . ARG A 1 195 ? 10.969 -29.859 -24.859 1 96.81 195 ARG A C 1
ATOM 1464 O O . ARG A 1 195 ? 11.531 -29.016 -25.547 1 96.81 195 ARG A O 1
ATOM 1471 N N . GLY A 1 196 ? 11.562 -30.719 -24.062 1 97.5 196 GLY A N 1
ATOM 1472 C CA . GLY A 1 196 ? 13.008 -30.625 -23.984 1 97.5 196 GLY A CA 1
ATOM 1473 C C . GLY A 1 196 ? 13.609 -31.484 -22.891 1 97.5 196 GLY A C 1
ATOM 1474 O O . GLY A 1 196 ? 12.938 -32.375 -22.344 1 97.5 196 GLY A O 1
ATOM 1475 N N . THR A 1 197 ? 14.883 -31.266 -22.672 1 98.38 197 THR A N 1
ATOM 1476 C CA . THR A 1 197 ? 15.609 -32.031 -21.656 1 98.38 197 THR A CA 1
ATOM 1477 C C . THR A 1 197 ? 15.453 -31.375 -20.281 1 98.38 197 THR A C 1
ATOM 1479 O O . THR A 1 197 ? 15.039 -30.203 -20.188 1 98.38 197 THR A O 1
ATOM 1482 N N . ARG A 1 198 ? 15.75 -32.188 -19.312 1 98.12 198 ARG A N 1
ATOM 1483 C CA . ARG A 1 198 ? 15.734 -31.688 -17.953 1 98.12 198 ARG A CA 1
ATOM 1484 C C . ARG A 1 198 ? 16.641 -30.469 -17.812 1 98.12 198 ARG A C 1
ATOM 1486 O O . ARG A 1 198 ? 16.297 -29.5 -17.141 1 98.12 198 ARG A O 1
ATOM 1493 N N . ASP A 1 199 ? 17.766 -30.516 -18.469 1 98.38 199 ASP A N 1
ATOM 1494 C CA . ASP A 1 199 ? 18.719 -29.422 -18.375 1 98.38 199 ASP A CA 1
ATOM 1495 C C . ASP A 1 199 ? 18.172 -28.156 -19.031 1 98.38 199 ASP A C 1
ATOM 1497 O O . ASP A 1 199 ? 18.375 -27.047 -18.516 1 98.38 199 ASP A O 1
ATOM 1501 N N . GLU A 1 200 ? 17.547 -28.328 -20.094 1 98.19 200 GLU A N 1
ATOM 1502 C CA . GLU A 1 200 ? 16.906 -27.203 -20.75 1 98.19 200 GLU A CA 1
ATOM 1503 C C . GLU A 1 200 ? 15.82 -26.578 -19.875 1 98.19 200 GLU A C 1
ATOM 1505 O O . GLU A 1 200 ? 15.688 -25.359 -19.797 1 98.19 200 GLU A O 1
ATOM 1510 N N . HIS A 1 201 ? 15.109 -27.422 -19.266 1 98.44 201 HIS A N 1
ATOM 1511 C CA . HIS A 1 201 ? 14.023 -26.953 -18.406 1 98.44 201 HIS A CA 1
ATOM 1512 C C . HIS A 1 201 ? 14.57 -26.297 -17.141 1 98.44 201 HIS A C 1
ATOM 1514 O O . HIS A 1 201 ? 14.016 -25.312 -16.656 1 98.44 201 HIS A O 1
ATOM 1520 N N . ALA A 1 202 ? 15.609 -26.812 -16.594 1 98.56 202 ALA A N 1
ATOM 1521 C CA . ALA A 1 202 ? 16.281 -26.172 -15.469 1 98.56 202 ALA A CA 1
ATOM 1522 C C . ALA A 1 202 ? 16.766 -24.766 -15.844 1 98.56 202 ALA A C 1
ATOM 1524 O O . ALA A 1 202 ? 16.609 -23.828 -15.07 1 98.56 202 ALA A O 1
ATOM 1525 N N . ALA A 1 203 ? 17.328 -24.656 -17 1 98.44 203 ALA A N 1
ATOM 1526 C CA . ALA A 1 203 ? 17.797 -23.359 -17.484 1 98.44 203 ALA A CA 1
ATOM 1527 C C . ALA A 1 203 ? 16.641 -22.391 -17.688 1 98.44 203 ALA A C 1
ATOM 1529 O O . ALA A 1 203 ? 16.75 -21.203 -17.375 1 98.44 203 ALA A O 1
ATOM 1530 N N . TYR A 1 204 ? 15.578 -22.922 -18.172 1 98 204 TYR A N 1
ATOM 1531 C CA . TYR A 1 204 ? 14.367 -22.125 -18.344 1 98 204 TYR A CA 1
ATOM 1532 C C . TYR A 1 204 ? 13.898 -21.547 -17.016 1 98 204 TYR A C 1
ATOM 1534 O O . TYR A 1 204 ? 13.664 -20.328 -16.906 1 98 204 TYR A O 1
ATOM 1542 N N . LEU A 1 205 ? 13.789 -22.359 -16.016 1 98.25 205 LEU A N 1
ATOM 1543 C CA . LEU A 1 205 ? 13.344 -21.938 -14.695 1 98.25 205 LEU A CA 1
ATOM 1544 C C . LEU A 1 205 ? 14.289 -20.891 -14.109 1 98.25 205 LEU A C 1
ATOM 1546 O O . LEU A 1 205 ? 13.844 -19.906 -13.516 1 98.25 205 LEU A O 1
ATOM 1550 N N . ALA A 1 206 ? 15.531 -21.109 -14.32 1 97.62 206 ALA A N 1
ATOM 1551 C CA . ALA A 1 206 ? 16.531 -20.172 -13.812 1 97.62 206 ALA A CA 1
ATOM 1552 C C . ALA A 1 206 ? 16.406 -18.812 -14.477 1 97.62 206 ALA A C 1
ATOM 1554 O O . ALA A 1 206 ? 16.516 -17.781 -13.812 1 97.62 206 ALA A O 1
ATOM 1555 N N . GLU A 1 207 ? 16.188 -18.844 -15.734 1 97.5 207 GLU A N 1
ATOM 1556 C CA . GLU A 1 207 ? 16 -17.594 -16.469 1 97.5 207 GLU A CA 1
ATOM 1557 C C . GLU A 1 207 ? 14.781 -16.844 -15.969 1 97.5 207 GLU A C 1
ATOM 1559 O O . GLU A 1 207 ? 14.82 -15.617 -15.812 1 97.5 207 GLU A O 1
ATOM 1564 N N . ARG A 1 208 ? 13.703 -17.547 -15.781 1 96.81 208 ARG A N 1
ATOM 1565 C CA . ARG A 1 208 ? 12.492 -16.922 -15.281 1 96.81 208 ARG A CA 1
ATOM 1566 C C . ARG A 1 208 ? 12.711 -16.344 -13.891 1 96.81 208 ARG A C 1
ATOM 1568 O O . ARG A 1 208 ? 12.219 -15.258 -13.578 1 96.81 208 ARG A O 1
ATOM 1575 N N . LEU A 1 209 ? 13.422 -17 -13.078 1 95.62 209 LEU A N 1
ATOM 1576 C CA . LEU A 1 209 ? 13.703 -16.547 -11.719 1 95.62 209 LEU A CA 1
ATOM 1577 C C . LEU A 1 209 ? 14.555 -15.289 -11.727 1 95.62 209 LEU A C 1
ATOM 1579 O O . LEU A 1 209 ? 14.43 -14.445 -10.836 1 95.62 209 LEU A O 1
ATOM 1583 N N . ALA A 1 210 ? 15.359 -15.148 -12.727 1 94.06 210 ALA A N 1
ATOM 1584 C CA . ALA A 1 210 ? 16.297 -14.031 -12.805 1 94.06 210 ALA A CA 1
ATOM 1585 C C . ALA A 1 210 ? 15.617 -12.797 -13.398 1 94.06 210 ALA A C 1
ATOM 1587 O O . ALA A 1 210 ? 16.141 -11.688 -13.305 1 94.06 210 ALA A O 1
ATOM 1588 N N . ASP A 1 211 ? 14.508 -12.977 -14.023 1 95.06 211 ASP A N 1
ATOM 1589 C CA . ASP A 1 211 ? 13.773 -11.891 -14.664 1 95.06 211 ASP A CA 1
ATOM 1590 C C . ASP A 1 211 ? 12.812 -11.219 -13.688 1 95.06 211 ASP A C 1
ATOM 1592 O O . ASP A 1 211 ? 11.82 -11.82 -13.273 1 95.06 211 ASP A O 1
ATOM 1596 N N . PRO A 1 212 ? 13 -9.961 -13.367 1 93.06 212 PRO A N 1
ATOM 1597 C CA . PRO A 1 212 ? 12.195 -9.297 -12.336 1 93.06 212 PRO A CA 1
ATOM 1598 C C . PRO A 1 212 ? 10.727 -9.164 -12.742 1 93.06 212 PRO A C 1
ATOM 1600 O O . PRO A 1 212 ? 9.859 -8.969 -11.883 1 93.06 212 PRO A O 1
ATOM 1603 N N . HIS A 1 213 ? 10.484 -9.18 -14 1 95.06 213 HIS A N 1
ATOM 1604 C CA . HIS A 1 213 ? 9.094 -9.008 -14.414 1 95.06 213 HIS A CA 1
ATOM 1605 C C . HIS A 1 213 ? 8.312 -10.312 -14.266 1 95.06 213 HIS A C 1
ATOM 1607 O O . HIS A 1 213 ? 7.086 -10.32 -14.398 1 95.06 213 HIS A O 1
ATOM 1613 N N . MET A 1 214 ? 9.062 -11.391 -13.898 1 96.62 214 MET A N 1
ATOM 1614 C CA . MET A 1 214 ? 8.453 -12.711 -13.789 1 96.62 214 MET A CA 1
ATOM 1615 C C . MET A 1 214 ? 8.547 -13.242 -12.367 1 96.62 214 MET A C 1
ATOM 1617 O O . MET A 1 214 ? 9.469 -12.898 -11.625 1 96.62 214 MET A O 1
ATOM 1621 N N . HIS A 1 215 ? 7.543 -14.047 -12.031 1 97.5 215 HIS A N 1
ATOM 1622 C CA . HIS A 1 215 ? 7.539 -14.805 -10.789 1 97.5 215 HIS A CA 1
ATOM 1623 C C . HIS A 1 215 ? 7.043 -16.234 -11.016 1 97.5 215 HIS A C 1
ATOM 1625 O O . HIS A 1 215 ? 5.836 -16.484 -11 1 97.5 215 HIS A O 1
ATOM 1631 N N . PRO A 1 216 ? 7.996 -17.172 -11.188 1 98.25 216 PRO A N 1
ATOM 1632 C CA . PRO A 1 216 ? 7.613 -18.578 -11.383 1 98.25 216 PRO A CA 1
ATOM 1633 C C . PRO A 1 216 ? 7.293 -19.297 -10.078 1 98.25 216 PRO A C 1
ATOM 1635 O O . PRO A 1 216 ? 8.047 -19.172 -9.102 1 98.25 216 PRO A O 1
ATOM 1638 N N . MET A 1 217 ? 6.199 -20.094 -10.094 1 98.06 217 MET A N 1
ATOM 1639 C CA . MET A 1 217 ? 5.723 -20.75 -8.875 1 98.06 217 MET A CA 1
ATOM 1640 C C . MET A 1 217 ? 5.227 -22.156 -9.172 1 98.06 217 MET A C 1
ATOM 1642 O O . MET A 1 217 ? 4.848 -22.469 -10.305 1 98.06 217 MET A O 1
ATOM 1646 N N . ILE A 1 218 ? 5.305 -22.922 -8.109 1 98.75 218 ILE A N 1
ATOM 1647 C CA . ILE A 1 218 ? 4.656 -24.234 -8.117 1 98.75 218 ILE A CA 1
ATOM 1648 C C . ILE A 1 218 ? 3.457 -24.219 -7.176 1 98.75 218 ILE A C 1
ATOM 1650 O O . ILE A 1 218 ? 3.547 -23.719 -6.055 1 98.75 218 ILE A O 1
ATOM 1654 N N . GLY A 1 219 ? 2.326 -24.719 -7.676 1 98.69 219 GLY A N 1
ATOM 1655 C CA . GLY A 1 219 ? 1.156 -24.891 -6.832 1 98.69 219 GLY A CA 1
ATOM 1656 C C . GLY A 1 219 ? 1.133 -26.234 -6.125 1 98.69 219 GLY A C 1
ATOM 1657 O O . GLY A 1 219 ? 1.504 -27.266 -6.707 1 98.69 219 GLY A O 1
ATOM 1658 N N . TYR A 1 220 ? 0.702 -26.188 -4.898 1 98.62 220 TYR A N 1
ATOM 1659 C CA . TYR A 1 220 ? 0.591 -27.391 -4.082 1 98.62 220 TYR A CA 1
ATOM 1660 C C . TYR A 1 220 ? -0.802 -27.516 -3.477 1 98.62 220 TYR A C 1
ATOM 1662 O O . TYR A 1 220 ? -1.415 -26.516 -3.107 1 98.62 220 TYR A O 1
ATOM 1670 N N . PHE A 1 221 ? -1.291 -28.656 -3.434 1 98 221 PHE A N 1
ATOM 1671 C CA . PHE A 1 221 ? -2.277 -29.031 -2.43 1 98 221 PHE A CA 1
ATOM 1672 C C . PHE A 1 221 ? -1.639 -29.891 -1.348 1 98 221 PHE A C 1
ATOM 1674 O O . PHE A 1 221 ? -1.124 -30.984 -1.632 1 98 221 PHE A O 1
ATOM 1681 N N . ASP A 1 222 ? -1.688 -29.281 -0.175 1 97.38 222 ASP A N 1
ATOM 1682 C CA . ASP A 1 222 ? -0.898 -29.875 0.891 1 97.38 222 ASP A CA 1
ATOM 1683 C C . ASP A 1 222 ? 0.554 -30.078 0.458 1 97.38 222 ASP A C 1
ATOM 1685 O O . ASP A 1 222 ? 1.23 -29.109 0.095 1 97.38 222 ASP A O 1
ATOM 1689 N N . ASP A 1 223 ? 1.057 -31.234 0.352 1 96.44 223 ASP A N 1
ATOM 1690 C CA . ASP A 1 223 ? 2.457 -31.438 -0.002 1 96.44 223 ASP A CA 1
ATOM 1691 C C . ASP A 1 223 ? 2.592 -32 -1.417 1 96.44 223 ASP A C 1
ATOM 1693 O O . ASP A 1 223 ? 3.68 -32.406 -1.828 1 96.44 223 ASP A O 1
ATOM 1697 N N . THR A 1 224 ? 1.541 -31.953 -2.154 1 98 224 THR A N 1
ATOM 1698 C CA . THR A 1 224 ? 1.56 -32.5 -3.504 1 98 224 THR A CA 1
ATOM 1699 C C . THR A 1 224 ? 1.591 -31.391 -4.543 1 98 224 THR A C 1
ATOM 1701 O O . THR A 1 224 ? 0.633 -30.625 -4.672 1 98 224 THR A O 1
ATOM 1704 N N . PRO A 1 225 ? 2.721 -31.297 -5.266 1 98.56 225 PRO A N 1
ATOM 1705 C CA . PRO A 1 225 ? 2.736 -30.328 -6.363 1 98.56 225 PRO A CA 1
ATOM 1706 C C . PRO A 1 225 ? 1.818 -30.734 -7.52 1 98.56 225 PRO A C 1
ATOM 1708 O O . PRO A 1 225 ? 1.697 -31.922 -7.836 1 98.56 225 PRO A O 1
ATOM 1711 N N . PHE A 1 226 ? 1.159 -29.734 -8.125 1 98.38 226 PHE A N 1
ATOM 1712 C CA . PHE A 1 226 ? 0.202 -30.156 -9.148 1 98.38 226 PHE A CA 1
ATOM 1713 C C . PHE A 1 226 ? 0.334 -29.281 -10.398 1 98.38 226 PHE A C 1
ATOM 1715 O O . PHE A 1 226 ? -0.149 -29.656 -11.469 1 98.38 226 PHE A O 1
ATOM 1722 N N . GLY A 1 227 ? 0.905 -28.078 -10.25 1 98.25 227 GLY A N 1
ATOM 1723 C CA . GLY A 1 227 ? 0.938 -27.172 -11.383 1 98.25 227 GLY A CA 1
ATOM 1724 C C . GLY A 1 227 ? 2.02 -26.109 -11.273 1 98.25 227 GLY A C 1
ATOM 1725 O O . GLY A 1 227 ? 2.615 -25.938 -10.211 1 98.25 227 GLY A O 1
ATOM 1726 N N . TYR A 1 228 ? 2.293 -25.531 -12.461 1 98.44 228 TYR A N 1
ATOM 1727 C CA . TYR A 1 228 ? 3.254 -24.438 -12.617 1 98.44 228 TYR A CA 1
ATOM 1728 C C . TYR A 1 228 ? 2.555 -23.141 -13.016 1 98.44 228 TYR A C 1
ATOM 1730 O O . TYR A 1 228 ? 1.67 -23.141 -13.875 1 98.44 228 TYR A O 1
ATOM 1738 N N . PHE A 1 229 ? 2.908 -22.047 -12.352 1 98.19 229 PHE A N 1
ATOM 1739 C CA . PHE A 1 229 ? 2.373 -20.719 -12.633 1 98.19 229 PHE A CA 1
ATOM 1740 C C . PHE A 1 229 ? 3.5 -19.719 -12.867 1 98.19 229 PHE A C 1
ATOM 1742 O O . PHE A 1 229 ? 4.496 -19.719 -12.141 1 98.19 229 PHE A O 1
ATOM 1749 N N . GLU A 1 230 ? 3.314 -18.938 -13.828 1 97.31 230 GLU A N 1
ATOM 1750 C CA . GLU A 1 230 ? 4.215 -17.844 -14.125 1 97.31 230 GLU A CA 1
ATOM 1751 C C . GLU A 1 230 ? 3.479 -16.5 -14.094 1 97.31 230 GLU A C 1
ATOM 1753 O O . GLU A 1 230 ? 2.822 -16.125 -15.062 1 97.31 230 GLU A O 1
ATOM 1758 N N . PHE A 1 231 ? 3.646 -15.828 -12.953 1 98.06 231 PHE A N 1
ATOM 1759 C CA . PHE A 1 231 ? 3.064 -14.492 -12.859 1 98.06 231 PHE A CA 1
ATOM 1760 C C . PHE A 1 231 ? 3.967 -13.461 -13.516 1 98.06 231 PHE A C 1
ATOM 1762 O O . PHE A 1 231 ? 5.195 -13.555 -13.43 1 98.06 231 PHE A O 1
ATOM 1769 N N . TYR A 1 232 ? 3.385 -12.539 -14.18 1 98.12 232 TYR A N 1
ATOM 1770 C CA . TYR A 1 232 ? 4.207 -11.508 -14.797 1 98.12 232 TYR A CA 1
ATOM 1771 C C . TYR A 1 232 ? 3.58 -10.133 -14.617 1 98.12 232 TYR A C 1
ATOM 1773 O O . TYR A 1 232 ? 2.361 -10.016 -14.461 1 98.12 232 TYR A O 1
ATOM 1781 N N . TRP A 1 233 ? 4.41 -9.125 -14.555 1 98.25 233 TRP A N 1
ATOM 1782 C CA . TRP A 1 233 ? 3.977 -7.73 -14.656 1 98.25 233 TRP A CA 1
ATOM 1783 C C . TRP A 1 233 ? 3.684 -7.359 -16.109 1 98.25 233 TRP A C 1
ATOM 1785 O O . TRP A 1 233 ? 4.574 -7.391 -16.953 1 98.25 233 TRP A O 1
ATOM 1795 N N . ALA A 1 234 ? 2.498 -6.941 -16.391 1 98.19 234 ALA A N 1
ATOM 1796 C CA . ALA A 1 234 ? 2.014 -6.805 -17.766 1 98.19 234 ALA A CA 1
ATOM 1797 C C . ALA A 1 234 ? 2.73 -5.668 -18.484 1 98.19 234 ALA A C 1
ATOM 1799 O O . ALA A 1 234 ? 2.975 -5.75 -19.688 1 98.19 234 ALA A O 1
ATOM 1800 N N . LYS A 1 235 ? 3.031 -4.668 -17.766 1 97.56 235 LYS A N 1
ATOM 1801 C CA . LYS A 1 235 ? 3.619 -3.482 -18.391 1 97.56 235 LYS A CA 1
ATOM 1802 C C . LYS A 1 235 ? 4.961 -3.809 -19.047 1 97.56 235 LYS A C 1
ATOM 1804 O O . LYS A 1 235 ? 5.359 -3.162 -20.016 1 97.56 235 LYS A O 1
ATOM 1809 N N . GLU A 1 236 ? 5.668 -4.777 -18.562 1 97 236 GLU A N 1
ATOM 1810 C CA . GLU A 1 236 ? 6.973 -5.18 -19.094 1 97 236 GLU A CA 1
ATOM 1811 C C . GLU A 1 236 ? 6.848 -6.383 -20.016 1 97 236 GLU A C 1
ATOM 1813 O O . GLU A 1 236 ? 7.836 -6.816 -20.609 1 97 236 GLU A O 1
ATOM 1818 N N . ASP A 1 237 ? 5.715 -6.871 -20.094 1 95.75 237 ASP A N 1
ATOM 1819 C CA . ASP A 1 237 ? 5.469 -8.094 -20.859 1 95.75 237 ASP A CA 1
ATOM 1820 C C . ASP A 1 237 ? 5.191 -7.773 -22.328 1 95.75 237 ASP A C 1
ATOM 1822 O O . ASP A 1 237 ? 4.855 -6.637 -22.672 1 95.75 237 ASP A O 1
ATOM 1826 N N . ARG A 1 238 ? 5.324 -8.773 -23.156 1 93.75 238 ARG A N 1
ATOM 1827 C CA . ARG A 1 238 ? 5.059 -8.633 -24.578 1 93.75 238 ARG A CA 1
ATOM 1828 C C . ARG A 1 238 ? 3.611 -8.211 -24.828 1 93.75 238 ARG A C 1
ATOM 1830 O O . ARG A 1 238 ? 3.271 -7.754 -25.922 1 93.75 238 ARG A O 1
ATOM 1837 N N . LEU A 1 239 ? 2.775 -8.359 -23.844 1 95.69 239 LEU A N 1
ATOM 1838 C CA . LEU A 1 239 ? 1.362 -8.008 -23.938 1 95.69 239 LEU A CA 1
ATOM 1839 C C . LEU A 1 239 ? 1.176 -6.492 -23.906 1 95.69 239 LEU A C 1
ATOM 1841 O O . LEU A 1 239 ? 0.176 -5.977 -24.406 1 95.69 239 LEU A O 1
ATOM 1845 N N . ALA A 1 240 ? 2.082 -5.75 -23.344 1 95.56 240 ALA A N 1
ATOM 1846 C CA . ALA A 1 240 ? 1.947 -4.344 -22.984 1 95.56 240 ALA A CA 1
ATOM 1847 C C . ALA A 1 240 ? 1.562 -3.492 -24.188 1 95.56 240 ALA A C 1
ATOM 1849 O O . ALA A 1 240 ? 0.672 -2.645 -24.094 1 95.56 240 ALA A O 1
ATOM 1850 N N . PRO A 1 241 ? 2.121 -3.791 -25.406 1 94.31 241 PRO A N 1
ATOM 1851 C CA . PRO A 1 241 ? 1.821 -2.928 -26.547 1 94.31 241 PRO A CA 1
ATOM 1852 C C . PRO A 1 241 ? 0.379 -3.068 -27.031 1 94.31 241 PRO A C 1
ATOM 1854 O O . PRO A 1 241 ? -0.088 -2.258 -27.844 1 94.31 241 PRO A O 1
ATOM 1857 N N . PHE A 1 242 ? -0.309 -3.988 -26.547 1 95.88 242 PHE A N 1
ATOM 1858 C CA . PHE A 1 242 ? -1.612 -4.301 -27.125 1 95.88 242 PHE A CA 1
ATOM 1859 C C . PHE A 1 242 ? -2.732 -3.678 -26.297 1 95.88 242 PHE A C 1
ATOM 1861 O O . PHE A 1 242 ? -3.906 -3.779 -26.656 1 95.88 242 PHE A O 1
ATOM 1868 N N . TYR A 1 243 ? -2.48 -3.057 -25.219 1 96.44 243 TYR A N 1
ATOM 1869 C CA . TYR A 1 243 ? -3.465 -2.324 -24.422 1 96.44 243 TYR A CA 1
ATOM 1870 C C . TYR A 1 243 ? -2.785 -1.339 -23.484 1 96.44 243 TYR A C 1
ATOM 1872 O O . TYR A 1 243 ? -1.556 -1.302 -23.391 1 96.44 243 TYR A O 1
ATOM 1880 N N . ASP A 1 244 ? -3.543 -0.457 -22.859 1 96.06 244 ASP A N 1
ATOM 1881 C CA . ASP A 1 244 ? -3.002 0.516 -21.922 1 96.06 244 ASP A CA 1
ATOM 1882 C C . ASP A 1 244 ? -2.67 -0.142 -20.578 1 96.06 244 ASP A C 1
ATOM 1884 O O . ASP A 1 244 ? -3.426 -0.013 -19.609 1 96.06 244 ASP A O 1
ATOM 1888 N N . ALA A 1 245 ? -1.521 -0.824 -20.594 1 97.25 245 ALA A N 1
ATOM 1889 C CA . ALA A 1 245 ? -1.088 -1.541 -19.391 1 97.25 245 ALA A CA 1
ATOM 1890 C C . ALA A 1 245 ? -0.659 -0.569 -18.297 1 97.25 245 ALA A C 1
ATOM 1892 O O . ALA A 1 245 ? 0.214 0.275 -18.516 1 97.25 245 ALA A O 1
ATOM 1893 N N . HIS A 1 246 ? -1.291 -0.744 -17.172 1 96.75 246 HIS A N 1
ATOM 1894 C CA . HIS A 1 246 ? -0.946 0.088 -16.031 1 96.75 246 HIS A CA 1
ATOM 1895 C C . HIS A 1 246 ? 0.236 -0.495 -15.258 1 96.75 246 HIS A C 1
ATOM 1897 O O . HIS A 1 246 ? 0.627 -1.642 -15.492 1 96.75 246 HIS A O 1
ATOM 1903 N N . ASP A 1 247 ? 0.751 0.27 -14.344 1 96.94 247 ASP A N 1
ATOM 1904 C CA . ASP A 1 247 ? 2.006 -0.002 -13.656 1 96.94 247 ASP A CA 1
ATOM 1905 C C . ASP A 1 247 ? 1.942 -1.33 -12.906 1 96.94 247 ASP A C 1
ATOM 1907 O O . ASP A 1 247 ? 2.957 -2.014 -12.758 1 96.94 247 ASP A O 1
ATOM 1911 N N . TYR A 1 248 ? 0.763 -1.736 -12.469 1 97.69 248 TYR A N 1
ATOM 1912 C CA . TYR A 1 248 ? 0.718 -2.891 -11.578 1 97.69 248 TYR A CA 1
ATOM 1913 C C . TYR A 1 248 ? -0.256 -3.941 -12.102 1 97.69 248 TYR A C 1
ATOM 1915 O O . TYR A 1 248 ? -0.736 -4.785 -11.336 1 97.69 248 TYR A O 1
ATOM 1923 N N . ASP A 1 249 ? -0.621 -3.832 -13.43 1 98.62 249 ASP A N 1
ATOM 1924 C CA . ASP A 1 249 ? -1.35 -4.941 -14.031 1 98.62 249 ASP A CA 1
ATOM 1925 C C . ASP A 1 249 ? -0.51 -6.219 -14.031 1 98.62 249 ASP A C 1
ATOM 1927 O O . ASP A 1 249 ? 0.697 -6.172 -14.273 1 98.62 249 ASP A O 1
ATOM 1931 N N . ARG A 1 250 ? -1.19 -7.316 -13.781 1 98.38 250 ARG A N 1
ATOM 1932 C CA . ARG A 1 250 ? -0.479 -8.586 -13.75 1 98.38 250 ARG A CA 1
ATOM 1933 C C . ARG A 1 250 ? -1.202 -9.641 -14.586 1 98.38 250 ARG A C 1
ATOM 1935 O O . ARG A 1 250 ? -2.426 -9.602 -14.719 1 98.38 250 ARG A O 1
ATOM 1942 N N . GLY A 1 251 ? -0.431 -10.508 -15.102 1 98.31 251 GLY A N 1
ATOM 1943 C CA . GLY A 1 251 ? -0.957 -11.672 -15.797 1 98.31 251 GLY A CA 1
ATOM 1944 C C . GLY A 1 251 ? -0.289 -12.969 -15.383 1 98.31 251 GLY A C 1
ATOM 1945 O O . GLY A 1 251 ? 0.551 -12.977 -14.484 1 98.31 251 GLY A O 1
ATOM 1946 N N . LEU A 1 252 ? -0.799 -14.07 -15.969 1 96.31 252 LEU A N 1
ATOM 1947 C CA . LEU A 1 252 ? -0.199 -15.352 -15.617 1 96.31 252 LEU A CA 1
ATOM 1948 C C . LEU A 1 252 ? -0.307 -16.344 -16.766 1 96.31 252 LEU A C 1
ATOM 1950 O O . LEU A 1 252 ? -1.225 -16.25 -17.594 1 96.31 252 LEU A O 1
ATOM 1954 N N . HIS A 1 253 ? 0.667 -17.172 -16.906 1 95.19 253 HIS A N 1
ATOM 1955 C CA . HIS A 1 253 ? 0.647 -18.453 -17.625 1 95.19 253 HIS A CA 1
ATOM 1956 C C . HIS A 1 253 ? 0.646 -19.625 -16.656 1 95.19 253 HIS A C 1
ATOM 1958 O O . HIS A 1 253 ? 1.164 -19.516 -15.539 1 95.19 253 HIS A O 1
ATOM 1964 N N . LEU A 1 254 ? -0.006 -20.656 -17.141 1 95.75 254 LEU A N 1
ATOM 1965 C CA . LEU A 1 254 ? -0.023 -21.781 -16.219 1 95.75 254 LEU A CA 1
ATOM 1966 C C . LEU A 1 254 ? -0.091 -23.109 -16.953 1 95.75 254 LEU A C 1
ATOM 1968 O O . LEU A 1 254 ? -0.434 -23.141 -18.141 1 95.75 254 LEU A O 1
ATOM 1972 N N . LEU A 1 255 ? 0.35 -24.141 -16.328 1 95.75 255 LEU A N 1
ATOM 1973 C CA . LEU A 1 255 ? 0.072 -25.531 -16.703 1 95.75 255 LEU A CA 1
ATOM 1974 C C . LEU A 1 255 ? -0.26 -26.375 -15.477 1 95.75 255 LEU A C 1
ATOM 1976 O O . LEU A 1 255 ? 0.222 -26.094 -14.375 1 95.75 255 LEU A O 1
ATOM 1980 N N . ILE A 1 256 ? -1.13 -27.344 -15.719 1 95.81 256 ILE A N 1
ATOM 1981 C CA . ILE A 1 256 ? -1.435 -28.328 -14.695 1 95.81 256 ILE A CA 1
ATOM 1982 C C . ILE A 1 256 ? -0.803 -29.672 -15.062 1 95.81 256 ILE A C 1
ATOM 1984 O O . ILE A 1 256 ? -1.155 -30.266 -16.078 1 95.81 256 ILE A O 1
ATOM 1988 N N . GLY A 1 257 ? 0.163 -30.062 -14.242 1 96.62 257 GLY A N 1
ATOM 1989 C CA . GLY A 1 257 ? 0.868 -31.297 -14.484 1 96.62 257 GLY A CA 1
ATOM 1990 C C . GLY A 1 257 ? 0.109 -32.531 -14 1 96.62 257 GLY A C 1
ATOM 1991 O O . GLY A 1 257 ? 0.01 -33.531 -14.703 1 96.62 257 GLY A O 1
ATOM 1992 N N . ASP A 1 258 ? -0.383 -32.438 -12.797 1 95.56 258 ASP A N 1
ATOM 1993 C CA . ASP A 1 258 ? -1.143 -33.531 -12.195 1 95.56 258 ASP A CA 1
ATOM 1994 C C . ASP A 1 258 ? -2.635 -33.375 -12.484 1 95.56 258 ASP A C 1
ATOM 1996 O O . ASP A 1 258 ? -3.32 -32.562 -11.852 1 95.56 258 ASP A O 1
ATOM 2000 N N . SER A 1 259 ? -3.172 -34.188 -13.305 1 92.94 259 SER A N 1
ATOM 2001 C CA . SER A 1 259 ? -4.531 -34.062 -13.82 1 92.94 259 SER A CA 1
ATOM 2002 C C . SER A 1 259 ? -5.562 -34.312 -12.727 1 92.94 259 SER A C 1
ATOM 2004 O O . SER A 1 259 ? -6.738 -34 -12.883 1 92.94 259 SER A O 1
ATOM 2006 N N . ARG A 1 260 ? -5.176 -34.938 -11.602 1 93.19 260 ARG A N 1
ATOM 2007 C CA . ARG A 1 260 ? -6.082 -35.188 -10.484 1 93.19 260 ARG A CA 1
ATOM 2008 C C . ARG A 1 260 ? -6.574 -33.844 -9.898 1 93.19 260 ARG A C 1
ATOM 2010 O O . ARG A 1 260 ? -7.559 -33.812 -9.164 1 93.19 260 ARG A O 1
ATOM 2017 N N . PHE A 1 261 ? -5.922 -32.781 -10.328 1 93.31 261 PHE A N 1
ATOM 2018 C CA . PHE A 1 261 ? -6.266 -31.484 -9.742 1 93.31 261 PHE A CA 1
ATOM 2019 C C . PHE A 1 261 ? -6.938 -30.578 -10.766 1 93.31 261 PHE A C 1
ATOM 2021 O O . PHE A 1 261 ? -6.918 -29.359 -10.633 1 93.31 261 PHE A O 1
ATOM 2028 N N . GLN A 1 262 ? -7.59 -31.188 -11.734 1 91.06 262 GLN A N 1
ATOM 2029 C CA . GLN A 1 262 ? -8.281 -30.422 -12.766 1 91.06 262 GLN A CA 1
ATOM 2030 C C . GLN A 1 262 ? -9.797 -30.594 -12.656 1 91.06 262 GLN A C 1
ATOM 2032 O O . GLN A 1 262 ? -10.547 -30.062 -13.484 1 91.06 262 GLN A O 1
ATOM 2037 N N . SER A 1 263 ? -10.18 -31.344 -11.656 1 90.94 263 SER A N 1
ATOM 2038 C CA . SER A 1 263 ? -11.625 -31.422 -11.461 1 90.94 263 SER A CA 1
ATOM 2039 C C . SER A 1 263 ? -12.227 -30.062 -11.172 1 90.94 263 SER A C 1
ATOM 2041 O O . SER A 1 263 ? -11.539 -29.156 -10.703 1 90.94 263 SER A O 1
ATOM 2043 N N . ALA A 1 264 ? -13.539 -29.953 -11.461 1 87.25 264 ALA A N 1
ATOM 2044 C CA . ALA A 1 264 ? -14.203 -28.656 -11.391 1 87.25 264 ALA A CA 1
ATOM 2045 C C . ALA A 1 264 ? -14.023 -28.016 -10.008 1 87.25 264 ALA A C 1
ATOM 2047 O O . ALA A 1 264 ? -13.688 -26.844 -9.898 1 87.25 264 ALA A O 1
ATOM 2048 N N . GLY A 1 265 ? -14.234 -28.781 -8.969 1 88.88 265 GLY A N 1
ATOM 2049 C CA . GLY A 1 265 ? -14.102 -28.266 -7.609 1 88.88 265 GLY A CA 1
ATOM 2050 C C . GLY A 1 265 ? -12.688 -27.828 -7.27 1 88.88 265 GLY A C 1
ATOM 2051 O O . GLY A 1 265 ? -12.484 -26.766 -6.695 1 88.88 265 GLY A O 1
ATOM 2052 N N . LYS A 1 266 ? -11.703 -28.609 -7.625 1 93.19 266 LYS A N 1
ATOM 2053 C CA . LYS A 1 266 ? -10.312 -28.281 -7.336 1 93.19 266 LYS A CA 1
ATOM 2054 C C . LYS A 1 266 ? -9.828 -27.109 -8.195 1 93.19 266 LYS A C 1
ATOM 2056 O O . LYS A 1 266 ? -9.109 -26.234 -7.707 1 93.19 266 LYS A O 1
ATOM 2061 N N . LEU A 1 267 ? -10.266 -27.125 -9.43 1 92.25 267 LEU A N 1
ATOM 2062 C CA . LEU A 1 267 ? -9.914 -26.031 -10.32 1 92.25 267 LEU A CA 1
ATOM 2063 C C . LEU A 1 267 ? -10.422 -24.703 -9.773 1 92.25 267 LEU A C 1
ATOM 2065 O O . LEU A 1 267 ? -9.664 -23.719 -9.703 1 92.25 267 LEU A O 1
ATOM 2069 N N . HIS A 1 268 ? -11.625 -24.688 -9.383 1 91.38 268 HIS A N 1
ATOM 2070 C CA . HIS A 1 268 ? -12.195 -23.469 -8.82 1 91.38 268 HIS A CA 1
ATOM 2071 C C . HIS A 1 268 ? -11.438 -23.031 -7.57 1 91.38 268 HIS A C 1
ATOM 2073 O O . HIS A 1 268 ? -11.203 -21.844 -7.371 1 91.38 268 HIS A O 1
ATOM 2079 N N . ALA A 1 269 ? -11.07 -24 -6.785 1 92.94 269 ALA A N 1
ATOM 2080 C CA . ALA A 1 269 ? -10.367 -23.719 -5.535 1 92.94 269 ALA A CA 1
ATOM 2081 C C . ALA A 1 269 ? -9.016 -23.078 -5.801 1 92.94 269 ALA A C 1
ATOM 2083 O O . ALA A 1 269 ? -8.781 -21.922 -5.402 1 92.94 269 ALA A O 1
ATOM 2084 N N . TRP A 1 270 ? -8.172 -23.766 -6.562 1 94.88 270 TRP A N 1
ATOM 2085 C CA . TRP A 1 270 ? -6.82 -23.234 -6.695 1 94.88 270 TRP A CA 1
ATOM 2086 C C . TRP A 1 270 ? -6.809 -22 -7.598 1 94.88 270 TRP A C 1
ATOM 2088 O O . TRP A 1 270 ? -5.996 -21.094 -7.41 1 94.88 270 TRP A O 1
ATOM 2098 N N . TRP A 1 271 ? -7.73 -21.859 -8.555 1 94.19 271 TRP A N 1
ATOM 2099 C CA . TRP A 1 271 ? -7.82 -20.672 -9.383 1 94.19 271 TRP A CA 1
ATOM 2100 C C . TRP A 1 271 ? -8.164 -19.438 -8.539 1 94.19 271 TRP A C 1
ATOM 2102 O O . TRP A 1 271 ? -7.559 -18.375 -8.695 1 94.19 271 TRP A O 1
ATOM 2112 N N . SER A 1 272 ? -9.07 -19.609 -7.625 1 92.94 272 SER A N 1
ATOM 2113 C CA . SER A 1 272 ? -9.438 -18.531 -6.723 1 92.94 272 SER A CA 1
ATOM 2114 C C . SER A 1 272 ? -8.258 -18.109 -5.855 1 92.94 272 SER A C 1
ATOM 2116 O O . SER A 1 272 ? -8.055 -16.922 -5.602 1 92.94 272 SER A O 1
ATOM 2118 N N . GLY A 1 273 ? -7.512 -19.094 -5.398 1 95.81 273 GLY A N 1
ATOM 2119 C CA . GLY A 1 273 ? -6.32 -18.812 -4.617 1 95.81 273 GLY A CA 1
ATOM 2120 C C . GLY A 1 273 ? -5.262 -18.047 -5.391 1 95.81 273 GLY A C 1
ATOM 2121 O O . GLY A 1 273 ? -4.645 -17.125 -4.863 1 95.81 273 GLY A O 1
ATOM 2122 N N . VAL A 1 274 ? -5.129 -18.438 -6.629 1 97.25 274 VAL A N 1
ATOM 2123 C CA . VAL A 1 274 ? -4.137 -17.797 -7.496 1 97.25 274 VAL A CA 1
ATOM 2124 C C . VAL A 1 274 ? -4.5 -16.328 -7.719 1 97.25 274 VAL A C 1
ATOM 2126 O O . VAL A 1 274 ? -3.666 -15.445 -7.52 1 97.25 274 VAL A O 1
ATOM 2129 N N . LEU A 1 275 ? -5.711 -16.078 -8.086 1 96.81 275 LEU A N 1
ATOM 2130 C CA . LEU A 1 275 ? -6.156 -14.711 -8.305 1 96.81 275 LEU A CA 1
ATOM 2131 C C . LEU A 1 275 ? -6.082 -13.898 -7.02 1 96.81 275 LEU A C 1
ATOM 2133 O O . LEU A 1 275 ? -5.637 -12.75 -7.027 1 96.81 275 LEU A O 1
ATOM 2137 N N . HIS A 1 276 ? -6.504 -14.516 -5.922 1 97.25 276 HIS A N 1
ATOM 2138 C CA . HIS A 1 276 ? -6.477 -13.852 -4.625 1 97.25 276 HIS A CA 1
ATOM 2139 C C . HIS A 1 276 ? -5.062 -13.414 -4.254 1 97.25 276 HIS A C 1
ATOM 2141 O O . HIS A 1 276 ? -4.844 -12.266 -3.867 1 97.25 276 HIS A O 1
ATOM 2147 N N . TYR A 1 277 ? -4.141 -14.297 -4.434 1 97.94 277 TYR A N 1
ATOM 2148 C CA . TYR A 1 277 ? -2.754 -13.961 -4.129 1 97.94 277 TYR A CA 1
ATOM 2149 C C . TYR A 1 277 ? -2.307 -12.734 -4.91 1 97.94 277 TYR A C 1
ATOM 2151 O O . TYR A 1 277 ? -1.72 -11.805 -4.344 1 97.94 277 TYR A O 1
ATOM 2159 N N . MET A 1 278 ? -2.566 -12.742 -6.191 1 97.81 278 MET A N 1
ATOM 2160 C CA . MET A 1 278 ? -2.068 -11.664 -7.043 1 97.81 278 MET A CA 1
ATOM 2161 C C . MET A 1 278 ? -2.625 -10.312 -6.602 1 97.81 278 MET A C 1
ATOM 2163 O O . MET A 1 278 ? -1.921 -9.305 -6.641 1 97.81 278 MET A O 1
ATOM 2167 N N . PHE A 1 279 ? -3.844 -10.289 -6.133 1 97.56 279 PHE A N 1
ATOM 2168 C CA . PHE A 1 279 ? -4.441 -9.031 -5.703 1 97.56 279 PHE A CA 1
ATOM 2169 C C . PHE A 1 279 ? -3.936 -8.633 -4.32 1 97.56 279 PHE A C 1
ATOM 2171 O O . PHE A 1 279 ? -3.746 -7.445 -4.039 1 97.56 279 PHE A O 1
ATOM 2178 N N . VAL A 1 280 ? -3.682 -9.586 -3.408 1 96.69 280 VAL A N 1
ATOM 2179 C CA . VAL A 1 280 ? -3.35 -9.203 -2.039 1 96.69 280 VAL A CA 1
ATOM 2180 C C . VAL A 1 280 ? -1.838 -9.031 -1.905 1 96.69 280 VAL A C 1
ATOM 2182 O O . VAL A 1 280 ? -1.366 -8.312 -1.019 1 96.69 280 VAL A O 1
ATOM 2185 N N . ASP A 1 281 ? -1.081 -9.617 -2.834 1 97.25 281 ASP A N 1
ATOM 2186 C CA . ASP A 1 281 ? 0.364 -9.414 -2.863 1 97.25 281 ASP A CA 1
ATOM 2187 C C . ASP A 1 281 ? 0.708 -7.961 -3.17 1 97.25 281 ASP A C 1
ATOM 2189 O O . ASP A 1 281 ? 1.689 -7.426 -2.648 1 97.25 281 ASP A O 1
ATOM 2193 N N . GLU A 1 282 ? -0.095 -7.383 -3.998 1 96.44 282 GLU A N 1
ATOM 2194 C CA . GLU A 1 282 ? 0.089 -6 -4.426 1 96.44 282 GLU A CA 1
ATOM 2195 C C . GLU A 1 282 ? -1.242 -5.254 -4.477 1 96.44 282 GLU A C 1
ATOM 2197 O O . GLU A 1 282 ? -1.994 -5.379 -5.445 1 96.44 282 GLU A O 1
ATOM 2202 N N . PRO A 1 283 ? -1.486 -4.457 -3.416 1 94.56 283 PRO A N 1
ATOM 2203 C CA . PRO A 1 283 ? -2.785 -3.785 -3.34 1 94.56 283 PRO A CA 1
ATOM 2204 C C . PRO A 1 283 ? -2.99 -2.771 -4.465 1 94.56 283 PRO A C 1
ATOM 2206 O O . PRO A 1 283 ? -4.121 -2.352 -4.723 1 94.56 283 PRO A O 1
ATOM 2209 N N . ARG A 1 284 ? -1.966 -2.395 -5.184 1 95.06 284 ARG A N 1
ATOM 2210 C CA . ARG A 1 284 ? -2.076 -1.439 -6.281 1 95.06 284 ARG A CA 1
ATOM 2211 C C . ARG A 1 284 ? -2.447 -2.141 -7.582 1 95.06 284 ARG A C 1
ATOM 2213 O O . ARG A 1 284 ? -2.734 -1.486 -8.586 1 95.06 284 ARG A O 1
ATOM 2220 N N . THR A 1 285 ? -2.434 -3.443 -7.59 1 97.75 285 THR A N 1
ATOM 2221 C CA . THR A 1 285 ? -2.961 -4.18 -8.734 1 97.75 285 THR A CA 1
ATOM 2222 C C . THR A 1 285 ? -4.473 -4.008 -8.836 1 97.75 285 THR A C 1
ATOM 2224 O O . THR A 1 285 ? -5.215 -4.469 -7.961 1 97.75 285 THR A O 1
ATOM 2227 N N . GLN A 1 286 ? -4.895 -3.4 -9.945 1 97.31 286 GLN A N 1
ATOM 2228 C CA . GLN A 1 286 ? -6.32 -3.15 -10.117 1 97.31 286 GLN A CA 1
ATOM 2229 C C . GLN A 1 286 ? -6.918 -4.066 -11.18 1 97.31 286 GLN A C 1
ATOM 2231 O O . GLN A 1 286 ? -8.141 -4.195 -11.281 1 97.31 286 GLN A O 1
ATOM 2236 N N . ARG A 1 287 ? -5.957 -4.691 -11.953 1 98.38 287 ARG A N 1
ATOM 2237 C CA . ARG A 1 287 ? -6.387 -5.574 -13.031 1 98.38 287 ARG A CA 1
ATOM 2238 C C . ARG A 1 287 ? -5.48 -6.801 -13.133 1 98.38 287 ARG A C 1
ATOM 2240 O O . ARG A 1 287 ? -4.262 -6.691 -12.992 1 98.38 287 ARG A O 1
ATOM 2247 N N . LEU A 1 288 ? -6.137 -7.887 -13.328 1 98.5 288 LEU A N 1
ATOM 2248 C CA . LEU A 1 288 ? -5.445 -9.078 -13.805 1 98.5 288 LEU A CA 1
ATOM 2249 C C . LEU A 1 288 ? -5.816 -9.375 -15.258 1 98.5 288 LEU A C 1
ATOM 2251 O O . LEU A 1 288 ? -6.977 -9.227 -15.648 1 98.5 288 LEU A O 1
ATOM 2255 N N . VAL A 1 289 ? -4.812 -9.828 -16.031 1 98.5 289 VAL A N 1
ATOM 2256 C CA . VAL A 1 289 ? -5.043 -9.961 -17.469 1 98.5 289 VAL A CA 1
ATOM 2257 C C . VAL A 1 289 ? -4.598 -11.352 -17.938 1 98.5 289 VAL A C 1
ATOM 2259 O O . VAL A 1 289 ? -3.814 -12.016 -17.25 1 98.5 289 VAL A O 1
ATOM 2262 N N . GLY A 1 290 ? -5.156 -11.852 -19 1 96.69 290 GLY A N 1
ATOM 2263 C CA . GLY A 1 290 ? -4.781 -13.062 -19.719 1 96.69 290 GLY A CA 1
ATOM 2264 C C . GLY A 1 290 ? -4.922 -12.93 -21.219 1 96.69 290 GLY A C 1
ATOM 2265 O O . GLY A 1 290 ? -5.613 -12.039 -21.719 1 96.69 290 GLY A O 1
ATOM 2266 N N . GLU A 1 291 ? -4.219 -13.766 -21.906 1 95.5 291 GLU A N 1
ATOM 2267 C CA . GLU A 1 291 ? -4.273 -13.734 -23.375 1 95.5 291 GLU A CA 1
ATOM 2268 C C . GLU A 1 291 ? -4.402 -15.141 -23.938 1 95.5 291 GLU A C 1
ATOM 2270 O O . GLU A 1 291 ? -3.621 -15.539 -24.812 1 95.5 291 GLU A O 1
ATOM 2275 N N . PRO A 1 292 ? -5.395 -15.867 -23.625 1 94.38 292 PRO A N 1
ATOM 2276 C CA . PRO A 1 292 ? -5.617 -17.172 -24.234 1 94.38 292 PRO A CA 1
ATOM 2277 C C . PRO A 1 292 ? -5.859 -17.094 -25.75 1 94.38 292 PRO A C 1
ATOM 2279 O O . PRO A 1 292 ? -6.215 -16.016 -26.25 1 94.38 292 PRO A O 1
ATOM 2282 N N . ARG A 1 293 ? -5.609 -18.266 -26.328 1 93.69 293 ARG A N 1
ATOM 2283 C CA . ARG A 1 293 ? -6.047 -18.344 -27.719 1 93.69 293 ARG A CA 1
ATOM 2284 C C . ARG A 1 293 ? -7.551 -18.141 -27.828 1 93.69 293 ARG A C 1
ATOM 2286 O O . ARG A 1 293 ? -8.32 -18.625 -27 1 93.69 293 ARG A O 1
ATOM 2293 N N . VAL A 1 294 ? -7.945 -17.5 -28.969 1 94.38 294 VAL A N 1
ATOM 2294 C CA . VAL A 1 294 ? -9.352 -17.156 -29.141 1 94.38 294 VAL A CA 1
ATOM 2295 C C . VAL A 1 294 ? -10.18 -18.422 -29.281 1 94.38 294 VAL A C 1
ATOM 2297 O O . VAL A 1 294 ? -11.367 -18.438 -28.953 1 94.38 294 VAL A O 1
ATOM 2300 N N . ASP A 1 295 ? -9.516 -19.484 -29.703 1 91.75 295 ASP A N 1
ATOM 2301 C CA . ASP A 1 295 ? -10.273 -20.703 -29.953 1 91.75 295 ASP A CA 1
ATOM 2302 C C . ASP A 1 295 ? -10.367 -21.562 -28.703 1 91.75 295 ASP A C 1
ATOM 2304 O O . ASP A 1 295 ? -10.93 -22.656 -28.734 1 91.75 295 ASP A O 1
ATOM 2308 N N . HIS A 1 296 ? -9.812 -21.094 -27.594 1 91 296 HIS A N 1
ATOM 2309 C CA . HIS A 1 296 ? -10.023 -21.719 -26.297 1 91 296 HIS A CA 1
ATOM 2310 C C . HIS A 1 296 ? -11.344 -21.266 -25.672 1 91 296 HIS A C 1
ATOM 2312 O O . HIS A 1 296 ? -11.359 -20.734 -24.562 1 91 296 HIS A O 1
ATOM 2318 N N . VAL A 1 297 ? -12.398 -21.609 -26.297 1 92.31 297 VAL A N 1
ATOM 2319 C CA . VAL A 1 297 ? -13.719 -21.062 -26.047 1 92.31 297 VAL A CA 1
ATOM 2320 C C . VAL A 1 297 ? -14.188 -21.469 -24.641 1 92.31 297 VAL A C 1
ATOM 2322 O O . VAL A 1 297 ? -14.758 -20.656 -23.922 1 92.31 297 VAL A O 1
ATOM 2325 N N . ARG A 1 298 ? -13.945 -22.656 -24.281 1 89.56 298 ARG A N 1
ATOM 2326 C CA . ARG A 1 298 ? -14.398 -23.156 -22.984 1 89.56 298 ARG A CA 1
ATOM 2327 C C . ARG A 1 298 ? -13.68 -22.438 -21.844 1 89.56 298 ARG A C 1
ATOM 2329 O O . ARG A 1 298 ? -14.297 -22.078 -20.844 1 89.56 298 ARG A O 1
ATOM 2336 N N . HIS A 1 299 ? -12.414 -22.281 -22.047 1 89.44 299 HIS A N 1
ATOM 2337 C CA . HIS A 1 299 ? -11.633 -21.594 -21.031 1 89.44 299 HIS A CA 1
ATOM 2338 C C . HIS A 1 299 ? -12.086 -20.141 -20.891 1 89.44 299 HIS A C 1
ATOM 2340 O O . HIS A 1 299 ? -12.258 -19.641 -19.766 1 89.44 299 HIS A O 1
ATOM 2346 N N . ILE A 1 300 ? -12.336 -19.453 -22 1 94.38 300 ILE A N 1
ATOM 2347 C CA . ILE A 1 300 ? -12.758 -18.062 -22 1 94.38 300 ILE A CA 1
ATOM 2348 C C . ILE A 1 300 ? -14.133 -17.953 -21.344 1 94.38 300 ILE A C 1
ATOM 2350 O O . ILE A 1 300 ? -14.367 -17.047 -20.531 1 94.38 300 ILE A O 1
ATOM 2354 N N . ALA A 1 301 ? -14.984 -18.875 -21.641 1 94.38 301 ALA A N 1
ATOM 2355 C CA . ALA A 1 301 ? -16.312 -18.891 -21.031 1 94.38 301 ALA A CA 1
ATOM 2356 C C . ALA A 1 301 ? -16.219 -19.062 -19.516 1 94.38 301 ALA A C 1
ATOM 2358 O O . ALA A 1 301 ? -16.953 -18.422 -18.766 1 94.38 301 ALA A O 1
ATOM 2359 N N . TYR A 1 302 ? -15.359 -19.922 -19.141 1 90.81 302 TYR A N 1
ATOM 2360 C CA . TYR A 1 302 ? -15.141 -20.141 -17.719 1 90.81 302 TYR A CA 1
ATOM 2361 C C . TYR A 1 302 ? -14.656 -18.859 -17.031 1 90.81 302 TYR A C 1
ATOM 2363 O O . TYR A 1 302 ? -15.164 -18.484 -15.977 1 90.81 302 TYR A O 1
ATOM 2371 N N . MET A 1 303 ? -13.734 -18.188 -17.656 1 93.19 303 MET A N 1
ATOM 2372 C CA . MET A 1 303 ? -13.227 -16.938 -17.125 1 93.19 303 MET A CA 1
ATOM 2373 C C . MET A 1 303 ? -14.336 -15.891 -17.031 1 93.19 303 MET A C 1
ATOM 2375 O O . MET A 1 303 ? -14.43 -15.172 -16.031 1 93.19 303 MET A O 1
ATOM 2379 N N . HIS A 1 304 ? -15.156 -15.852 -18 1 95.06 304 HIS A N 1
ATOM 2380 C CA . HIS A 1 304 ? -16.266 -14.914 -17.984 1 95.06 304 HIS A CA 1
ATOM 2381 C C . HIS A 1 304 ? -17.219 -15.188 -16.812 1 95.06 304 HIS A C 1
ATOM 2383 O O . HIS A 1 304 ? -17.703 -14.25 -16.172 1 95.06 304 HIS A O 1
ATOM 2389 N N . ARG A 1 305 ? -17.406 -16.422 -16.516 1 91.19 305 ARG A N 1
ATOM 2390 C CA . ARG A 1 305 ? -18.266 -16.797 -15.398 1 91.19 305 ARG A CA 1
ATOM 2391 C C . ARG A 1 305 ? -17.656 -16.344 -14.07 1 91.19 305 ARG A C 1
ATOM 2393 O O . ARG A 1 305 ? -18.375 -16.094 -13.109 1 91.19 305 ARG A O 1
ATOM 2400 N N . LEU A 1 306 ? -16.375 -16.188 -14.117 1 89.94 306 LEU A N 1
ATOM 2401 C CA . LEU A 1 306 ? -15.688 -15.797 -12.891 1 89.94 306 LEU A CA 1
ATOM 2402 C C . LEU A 1 306 ? -15.57 -14.281 -12.781 1 89.94 306 LEU A C 1
ATOM 2404 O O . LEU A 1 306 ? -15.031 -13.766 -11.805 1 89.94 306 LEU A O 1
ATOM 2408 N N . GLY A 1 307 ? -16.031 -13.531 -13.75 1 93.31 307 GLY A N 1
ATOM 2409 C CA . GLY A 1 307 ? -16.062 -12.086 -13.648 1 93.31 307 GLY A CA 1
ATOM 2410 C C . GLY A 1 307 ? -15.125 -11.398 -14.625 1 93.31 307 GLY A C 1
ATOM 2411 O O . GLY A 1 307 ? -15.109 -10.172 -14.727 1 93.31 307 GLY A O 1
ATOM 2412 N N . PHE A 1 308 ? -14.375 -12.258 -15.391 1 96.88 308 PHE A N 1
ATOM 2413 C CA . PHE A 1 308 ? -13.547 -11.672 -16.438 1 96.88 308 PHE A CA 1
ATOM 2414 C C . PHE A 1 308 ? -14.406 -11.164 -17.594 1 96.88 308 PHE A C 1
ATOM 2416 O O . PHE A 1 308 ? -15.531 -11.625 -17.781 1 96.88 308 PHE A O 1
ATOM 2423 N N . TYR A 1 309 ? -13.844 -10.18 -18.297 1 97.62 309 TYR A N 1
ATOM 2424 C CA . TYR A 1 309 ? -14.383 -9.781 -19.594 1 97.62 309 TYR A CA 1
ATOM 2425 C C . TYR A 1 309 ? -13.297 -9.781 -20.656 1 97.62 309 TYR A C 1
ATOM 2427 O O . TYR A 1 309 ? -12.109 -9.742 -20.344 1 97.62 309 TYR A O 1
ATOM 2435 N N . THR A 1 310 ? -13.734 -9.922 -21.875 1 97.94 310 THR A N 1
ATOM 2436 C CA . THR A 1 310 ? -12.805 -9.805 -22.984 1 97.94 310 THR A CA 1
ATOM 2437 C C . THR A 1 310 ? -12.711 -8.359 -23.469 1 97.94 310 THR A C 1
ATOM 2439 O O . THR A 1 310 ? -13.688 -7.805 -23.969 1 97.94 310 THR A O 1
ATOM 2442 N N . LEU A 1 311 ? -11.539 -7.793 -23.328 1 97.75 311 LEU A N 1
ATOM 2443 C CA . LEU A 1 311 ? -11.336 -6.41 -23.75 1 97.75 311 LEU A CA 1
ATOM 2444 C C . LEU A 1 311 ? -11.281 -6.309 -25.266 1 97.75 311 LEU A C 1
ATOM 2446 O O . LEU A 1 311 ? -11.875 -5.398 -25.859 1 97.75 311 LEU A O 1
ATOM 2450 N N . LYS A 1 312 ? -10.555 -7.242 -25.891 1 97.69 312 LYS A N 1
ATOM 2451 C CA . LYS A 1 312 ? -10.422 -7.293 -27.344 1 97.69 312 LYS A CA 1
ATOM 2452 C C . LYS A 1 312 ? -9.75 -8.586 -27.797 1 97.69 312 LYS A C 1
ATOM 2454 O O . LYS A 1 312 ? -9.203 -9.328 -26.969 1 97.69 312 LYS A O 1
ATOM 2459 N N . GLU A 1 313 ? -9.898 -8.797 -29.062 1 97.06 313 GLU A N 1
ATOM 2460 C CA . GLU A 1 313 ? -9.078 -9.805 -29.734 1 97.06 313 GLU A CA 1
ATOM 2461 C C . GLU A 1 313 ? -7.949 -9.156 -30.531 1 97.06 313 GLU A C 1
ATOM 2463 O O . GLU A 1 313 ? -8.102 -8.047 -31.047 1 97.06 313 GLU A O 1
ATOM 2468 N N . PHE A 1 314 ? -6.809 -9.867 -30.594 1 96.62 314 PHE A N 1
ATOM 2469 C CA . PHE A 1 314 ? -5.664 -9.32 -31.297 1 96.62 314 PHE A CA 1
ATOM 2470 C C . PHE A 1 314 ? -4.723 -10.43 -31.75 1 96.62 314 PHE A C 1
ATOM 2472 O O . PHE A 1 314 ? -4.898 -11.594 -31.375 1 96.62 314 PHE A O 1
ATOM 2479 N N . ASP A 1 315 ? -3.734 -10.07 -32.594 1 95.12 315 ASP A N 1
ATOM 2480 C CA . ASP A 1 315 ? -2.828 -11.07 -33.156 1 95.12 315 ASP A CA 1
ATOM 2481 C C . ASP A 1 315 ? -1.433 -10.953 -32.531 1 95.12 315 ASP A C 1
ATOM 2483 O O . ASP A 1 315 ? -0.792 -9.906 -32.625 1 95.12 315 ASP A O 1
ATOM 2487 N N . PHE A 1 316 ? -1.049 -11.992 -31.859 1 90.75 316 PHE A N 1
ATOM 2488 C CA . PHE A 1 316 ? 0.379 -12.227 -31.688 1 90.75 316 PHE A CA 1
ATOM 2489 C C . PHE A 1 316 ? 0.988 -12.844 -32.938 1 90.75 316 PHE A C 1
ATOM 2491 O O . PHE A 1 316 ? 0.266 -13.312 -33.812 1 90.75 316 PHE A O 1
ATOM 2498 N N . PRO A 1 317 ? 2.314 -12.758 -33.031 1 85.94 317 PRO A N 1
ATOM 2499 C CA . PRO A 1 317 ? 2.934 -13.414 -34.188 1 85.94 317 PRO A CA 1
ATOM 2500 C C . PRO A 1 317 ? 2.557 -14.891 -34.312 1 85.94 317 PRO A C 1
ATOM 2502 O O . PRO A 1 317 ? 2.352 -15.391 -35.406 1 85.94 317 PRO A O 1
ATOM 2505 N N . HIS A 1 318 ? 2.273 -15.555 -33.188 1 85.19 318 HIS A N 1
ATOM 2506 C CA . HIS A 1 318 ? 2.135 -17 -33.188 1 85.19 318 HIS A CA 1
ATOM 2507 C C . HIS A 1 318 ? 0.697 -17.422 -32.906 1 85.19 318 HIS A C 1
ATOM 2509 O O . HIS A 1 318 ? 0.365 -18.609 -32.969 1 85.19 318 HIS A O 1
ATOM 2515 N N . LYS A 1 319 ? -0.184 -16.5 -32.594 1 88.06 319 LYS A N 1
ATOM 2516 C CA . LYS A 1 319 ? -1.563 -16.875 -32.312 1 88.06 319 LYS A CA 1
ATOM 2517 C C . LYS A 1 319 ? -2.482 -15.656 -32.344 1 88.06 319 LYS A C 1
ATOM 2519 O O . LYS A 1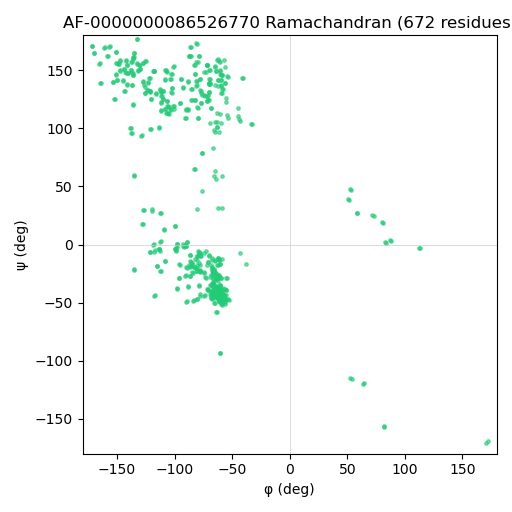 319 ? -2.031 -14.523 -32.156 1 88.06 319 LYS A O 1
ATOM 2524 N N . ARG A 1 320 ? -3.795 -15.961 -32.594 1 94.75 320 ARG A N 1
ATOM 2525 C CA . ARG A 1 320 ? -4.852 -15.008 -32.281 1 94.75 320 ARG A CA 1
ATOM 2526 C C . ARG A 1 320 ? -5.301 -15.141 -30.828 1 94.75 320 ARG A C 1
ATOM 2528 O O . ARG A 1 320 ? -5.633 -16.234 -30.375 1 94.75 320 ARG A O 1
ATOM 2535 N N . ALA A 1 321 ? -5.219 -13.984 -30.125 1 96.12 321 ALA A N 1
ATOM 2536 C CA . ALA A 1 321 ? -5.441 -14.039 -28.688 1 96.12 321 ALA A CA 1
ATOM 2537 C C . ALA A 1 321 ? -6.652 -13.195 -28.281 1 96.12 321 ALA A C 1
ATOM 2539 O O . ALA A 1 321 ? -7.031 -12.266 -29 1 96.12 321 ALA A O 1
ATOM 2540 N N . ALA A 1 322 ? -7.293 -13.625 -27.234 1 97.44 322 ALA A N 1
ATOM 2541 C CA . ALA A 1 322 ? -8.289 -12.82 -26.531 1 97.44 322 ALA A CA 1
ATOM 2542 C C . ALA A 1 322 ? -7.707 -12.203 -25.266 1 97.44 322 ALA A C 1
ATOM 2544 O O . ALA A 1 322 ? -7.262 -12.922 -24.375 1 97.44 322 ALA A O 1
ATOM 2545 N N . LEU A 1 323 ? -7.707 -10.875 -25.219 1 98.12 323 LEU A N 1
ATOM 2546 C CA . LEU A 1 323 ? -7.27 -10.211 -23.984 1 98.12 323 LEU A CA 1
ATOM 2547 C C . LEU A 1 323 ? -8.383 -10.211 -22.953 1 98.12 323 LEU A C 1
ATOM 2549 O O . LEU A 1 323 ? -9.383 -9.508 -23.109 1 98.12 323 LEU A O 1
ATOM 2553 N N . THR A 1 324 ? -8.227 -10.984 -21.938 1 97.94 324 THR A N 1
ATOM 2554 C CA . THR A 1 324 ? -9.211 -11.094 -20.875 1 97.94 324 THR A CA 1
ATOM 2555 C C . THR A 1 324 ? -8.75 -10.336 -19.641 1 97.94 324 THR A C 1
ATOM 2557 O O . THR A 1 324 ? -7.559 -10.312 -19.312 1 97.94 324 THR A O 1
ATOM 2560 N N . VAL A 1 325 ? -9.742 -9.672 -18.938 1 98.44 325 VAL A N 1
ATOM 2561 C CA . VAL A 1 325 ? -9.422 -8.789 -17.812 1 98.44 325 VAL A CA 1
ATOM 2562 C C . VAL A 1 325 ? -10.406 -9.039 -16.672 1 98.44 325 VAL A C 1
ATOM 2564 O O . VAL A 1 325 ? -11.609 -9.203 -16.906 1 98.44 325 VAL A O 1
ATOM 2567 N N . ILE A 1 326 ? -9.945 -9.102 -15.477 1 97.94 326 ILE A N 1
ATOM 2568 C CA . ILE A 1 326 ? -10.82 -8.969 -14.312 1 97.94 326 ILE A CA 1
ATOM 2569 C C . ILE A 1 326 ? -10.359 -7.793 -13.453 1 97.94 326 ILE A C 1
ATOM 2571 O O . ILE A 1 326 ? -9.164 -7.641 -13.18 1 97.94 326 ILE A O 1
ATOM 2575 N N . GLU A 1 327 ? -11.312 -6.945 -13.078 1 97.69 327 GLU A N 1
ATOM 2576 C CA . GLU A 1 327 ? -11.047 -5.797 -12.227 1 97.69 327 GLU A CA 1
ATOM 2577 C C . GLU A 1 327 ? -11.016 -6.195 -10.75 1 97.69 327 GLU A C 1
ATOM 2579 O O . GLU A 1 327 ? -11.781 -7.07 -10.328 1 97.69 327 GLU A O 1
ATOM 2584 N N . ARG A 1 328 ? -10.195 -5.547 -9.992 1 97.5 328 ARG A N 1
ATOM 2585 C CA . ARG A 1 328 ? -10.086 -5.773 -8.555 1 97.5 328 ARG A CA 1
ATOM 2586 C C . ARG A 1 328 ? -11.453 -5.676 -7.875 1 97.5 328 ARG A C 1
ATOM 2588 O O . ARG A 1 328 ? -11.828 -6.555 -7.094 1 97.5 328 ARG A O 1
ATOM 2595 N N . ASP A 1 329 ? -12.242 -4.645 -8.164 1 95.31 329 ASP A N 1
ATOM 2596 C CA . ASP A 1 329 ? -13.539 -4.43 -7.539 1 95.31 329 ASP A CA 1
ATOM 2597 C C . ASP A 1 329 ? -14.484 -5.59 -7.828 1 95.31 329 ASP A C 1
ATOM 2599 O O . ASP A 1 329 ? -15.195 -6.062 -6.934 1 95.31 329 ASP A O 1
ATOM 2603 N N . THR A 1 330 ? -14.445 -6.008 -9.039 1 95.38 330 THR A N 1
ATOM 2604 C CA . THR A 1 330 ? -15.297 -7.129 -9.414 1 95.38 330 THR A CA 1
ATOM 2605 C C . THR A 1 330 ? -14.914 -8.383 -8.641 1 95.38 330 THR A C 1
ATOM 2607 O O . THR A 1 330 ? -15.781 -9.086 -8.109 1 95.38 330 THR A O 1
ATOM 2610 N N . PHE A 1 331 ? -13.672 -8.664 -8.547 1 96.88 331 PHE A N 1
ATOM 2611 C CA . PHE A 1 331 ? -13.195 -9.852 -7.859 1 96.88 331 PHE A CA 1
ATOM 2612 C C . PHE A 1 331 ? -13.641 -9.859 -6.402 1 96.88 331 PHE A C 1
ATOM 2614 O O . PHE A 1 331 ? -14.297 -10.797 -5.953 1 96.88 331 PHE A O 1
ATOM 2621 N N . PHE A 1 332 ? -13.383 -8.789 -5.688 1 95.69 332 PHE A N 1
ATOM 2622 C CA . PHE A 1 332 ? -13.633 -8.797 -4.25 1 95.69 332 PHE A CA 1
ATOM 2623 C C . PHE A 1 332 ? -15.117 -8.609 -3.961 1 95.69 332 PHE A C 1
ATOM 2625 O O . PHE A 1 332 ? -15.609 -9.062 -2.928 1 95.69 332 PHE A O 1
ATOM 2632 N N . ASP A 1 333 ? -15.891 -8.039 -4.891 1 91.56 333 ASP A N 1
ATOM 2633 C CA . ASP A 1 333 ? -17.328 -7.875 -4.695 1 91.56 333 ASP A CA 1
ATOM 2634 C C . ASP A 1 333 ? -18.062 -9.188 -4.945 1 91.56 333 ASP A C 1
ATOM 2636 O O . ASP A 1 333 ? -19.172 -9.391 -4.441 1 91.56 333 ASP A O 1
ATOM 2640 N N . THR A 1 334 ? -17.422 -10.008 -5.688 1 86.31 334 THR A N 1
ATOM 2641 C CA . THR A 1 334 ? -18.141 -11.219 -6.07 1 86.31 334 THR A CA 1
ATOM 2642 C C . THR A 1 334 ? -17.422 -12.461 -5.547 1 86.31 334 THR A C 1
ATOM 2644 O O . THR A 1 334 ? -17.875 -13.586 -5.762 1 86.31 334 THR A O 1
ATOM 2647 N N . PHE A 1 335 ? -16.375 -12.203 -4.906 1 78.25 335 PHE A N 1
ATOM 2648 C CA . PHE A 1 335 ? -15.555 -13.305 -4.426 1 78.25 335 PHE A CA 1
ATOM 2649 C C . PHE A 1 335 ? -16.328 -14.156 -3.424 1 78.25 335 PHE A C 1
ATOM 2651 O O . PHE A 1 335 ? -16.578 -13.719 -2.301 1 78.25 335 PHE A O 1
ATOM 2658 N N . LYS A 1 336 ? -16.859 -15.289 -3.803 1 75.12 336 LYS A N 1
ATOM 2659 C CA . LYS A 1 336 ? -17.641 -16.188 -2.959 1 75.12 336 LYS A CA 1
ATOM 2660 C C . LYS A 1 336 ? -16.984 -17.562 -2.861 1 75.12 336 LYS A C 1
ATOM 2662 O O . LYS A 1 336 ? -17.656 -18.594 -2.939 1 75.12 336 LYS A O 1
ATOM 2667 N N . LEU A 1 337 ? -15.766 -17.656 -2.963 1 62.5 337 LEU A N 1
ATOM 2668 C CA . LEU A 1 337 ? -15.234 -19.016 -2.893 1 62.5 337 LEU A CA 1
ATOM 2669 C C . LEU A 1 337 ? -14.672 -19.312 -1.507 1 62.5 337 LEU A C 1
ATOM 2671 O O . LEU A 1 337 ? -13.922 -18.5 -0.953 1 62.5 337 LEU A O 1
ATOM 2675 N N . PRO A 1 338 ? -15.336 -20.406 -0.714 1 53.62 338 PRO A N 1
ATOM 2676 C CA . PRO A 1 338 ? -14.766 -20.844 0.563 1 53.62 338 PRO A CA 1
ATOM 2677 C C . PRO A 1 338 ? -13.289 -21.219 0.458 1 53.62 338 PRO A C 1
ATOM 2679 O O . PRO A 1 338 ? -12.805 -21.547 -0.628 1 53.62 338 PRO A O 1
ATOM 2682 N N . MET B 1 1 ? 15.023 -23.625 -39.438 1 19.53 1 MET B N 1
ATOM 2683 C CA . MET B 1 1 ? 15.641 -22.438 -38.844 1 19.53 1 MET B CA 1
ATOM 2684 C C . MET B 1 1 ? 16.688 -22.828 -37.812 1 19.53 1 MET B C 1
ATOM 2686 O O . MET B 1 1 ? 16.375 -23.484 -36.812 1 19.53 1 MET B O 1
ATOM 2690 N N . GLN B 1 2 ? 17.938 -22.906 -38.156 1 20.91 2 GLN B N 1
ATOM 2691 C CA . GLN B 1 2 ? 19.094 -23.688 -37.688 1 20.91 2 GLN B CA 1
ATOM 2692 C C . GLN B 1 2 ? 19.688 -23.062 -36.438 1 20.91 2 GLN B C 1
ATOM 2694 O O . GLN B 1 2 ? 20.766 -22.453 -36.469 1 20.91 2 GLN B O 1
ATOM 2699 N N . ASP B 1 3 ? 18.891 -22.391 -35.594 1 22.05 3 ASP B N 1
ATOM 2700 C CA . ASP B 1 3 ? 19.453 -21.516 -34.562 1 22.05 3 ASP B CA 1
ATOM 2701 C C . ASP B 1 3 ? 20.312 -22.312 -33.594 1 22.05 3 ASP B C 1
ATOM 2703 O O . ASP B 1 3 ? 19.828 -23.266 -32.969 1 22.05 3 ASP B O 1
ATOM 2707 N N . THR B 1 4 ? 21.609 -22.297 -33.844 1 24 4 THR B N 1
ATOM 2708 C CA . THR B 1 4 ? 22.766 -22.906 -33.188 1 24 4 THR B CA 1
ATOM 2709 C C . THR B 1 4 ? 22.812 -22.547 -31.703 1 24 4 THR B C 1
ATOM 2711 O O . THR B 1 4 ? 22.734 -21.359 -31.344 1 24 4 THR B O 1
ATOM 2714 N N . LEU B 1 5 ? 22.547 -23.516 -30.859 1 25.42 5 LEU B N 1
ATOM 2715 C CA . LEU B 1 5 ? 22.547 -23.578 -29.406 1 25.42 5 LEU B CA 1
ATOM 2716 C C . LEU B 1 5 ? 23.922 -23.234 -28.844 1 25.42 5 LEU B C 1
ATOM 2718 O O . LEU B 1 5 ? 24.828 -24.047 -28.875 1 25.42 5 LEU B O 1
ATOM 2722 N N . THR B 1 6 ? 24.375 -21.906 -29.234 1 26 6 THR B N 1
ATOM 2723 C CA . THR B 1 6 ? 25.719 -21.594 -28.766 1 26 6 THR B CA 1
ATOM 2724 C C . THR B 1 6 ? 25.828 -21.75 -27.25 1 26 6 THR B C 1
ATOM 2726 O O . THR B 1 6 ? 24.828 -21.609 -26.547 1 26 6 THR B O 1
ATOM 2729 N N . LYS B 1 7 ? 27.062 -22.047 -26.812 1 28.95 7 LYS B N 1
ATOM 2730 C CA . LYS B 1 7 ? 27.641 -22.547 -25.562 1 28.95 7 LYS B CA 1
ATOM 2731 C C . LYS B 1 7 ? 27.469 -21.531 -24.438 1 28.95 7 LYS B C 1
ATOM 2733 O O . LYS B 1 7 ? 27.906 -20.391 -24.547 1 28.95 7 LYS B O 1
ATOM 2738 N N . PRO B 1 8 ? 26.438 -21.734 -23.578 1 25.41 8 PRO B N 1
ATOM 2739 C CA . PRO B 1 8 ? 26.141 -20.703 -22.578 1 25.41 8 PRO B CA 1
ATOM 2740 C C . PRO B 1 8 ? 27.266 -20.516 -21.562 1 25.41 8 PRO B C 1
ATOM 2742 O O . PRO B 1 8 ? 27.859 -21.5 -21.109 1 25.41 8 PRO B O 1
ATOM 2745 N N . ALA B 1 9 ? 28.031 -19.328 -21.75 1 25.58 9 ALA B N 1
ATOM 2746 C CA . ALA B 1 9 ? 29.094 -18.906 -20.859 1 25.58 9 ALA B CA 1
ATOM 2747 C C . ALA B 1 9 ? 28.703 -19.125 -19.391 1 25.58 9 ALA B C 1
ATOM 2749 O O . ALA B 1 9 ? 27.516 -19.109 -19.062 1 25.58 9 ALA B O 1
ATOM 2750 N N . GLY B 1 10 ? 29.625 -19.484 -18.641 1 21.11 10 GLY B N 1
ATOM 2751 C CA . GLY B 1 10 ? 29.625 -19.875 -17.234 1 21.11 10 GLY B CA 1
ATOM 2752 C C . GLY B 1 10 ? 29.016 -18.828 -16.328 1 21.11 10 GLY B C 1
ATOM 2753 O O . GLY B 1 10 ? 29.109 -17.641 -16.594 1 21.11 10 GLY B O 1
ATOM 2754 N N . ALA B 1 11 ? 27.969 -19.266 -15.492 1 26.27 11 ALA B N 1
ATOM 2755 C CA . ALA B 1 11 ? 27.031 -18.562 -14.625 1 26.27 11 ALA B CA 1
ATOM 2756 C C . ALA B 1 11 ? 27.75 -17.75 -13.555 1 26.27 11 ALA B C 1
ATOM 2758 O O . ALA B 1 11 ? 27.125 -17.172 -12.672 1 26.27 11 ALA B O 1
ATOM 2759 N N . ALA B 1 12 ? 29.094 -18 -13.391 1 26.05 12 ALA B N 1
ATOM 2760 C CA . ALA B 1 12 ? 29.578 -17.562 -12.086 1 26.05 12 ALA B CA 1
ATOM 2761 C C . ALA B 1 12 ? 29.391 -16.062 -11.906 1 26.05 12 ALA B C 1
ATOM 2763 O O . ALA B 1 12 ? 29.109 -15.586 -10.805 1 26.05 12 ALA B O 1
ATOM 2764 N N . ASP B 1 13 ? 29.859 -15.328 -12.969 1 24.97 13 ASP B N 1
ATOM 2765 C CA . ASP B 1 13 ? 30.188 -13.945 -12.625 1 24.97 13 ASP B CA 1
ATOM 2766 C C . ASP B 1 13 ? 28.922 -13.094 -12.555 1 24.97 13 ASP B C 1
ATOM 2768 O O . ASP B 1 13 ? 29 -11.883 -12.328 1 24.97 13 ASP B O 1
ATOM 2772 N N . ALA B 1 14 ? 27.688 -13.609 -12.984 1 27.06 14 ALA B N 1
ATOM 2773 C CA . ALA B 1 14 ? 26.641 -12.648 -13.297 1 27.06 14 ALA B CA 1
ATOM 2774 C C . ALA B 1 14 ? 25.969 -12.125 -12.031 1 27.06 14 ALA B C 1
ATOM 2776 O O . ALA B 1 14 ? 25.016 -11.352 -12.102 1 27.06 14 ALA B O 1
ATOM 2777 N N . VAL B 1 15 ? 26.203 -12.852 -10.906 1 29.12 15 VAL B N 1
ATOM 2778 C CA . VAL B 1 15 ? 25.359 -12.359 -9.82 1 29.12 15 VAL B CA 1
ATOM 2779 C C . VAL B 1 15 ? 25.812 -10.953 -9.422 1 29.12 15 VAL B C 1
ATOM 2781 O O . VAL B 1 15 ? 25.172 -10.305 -8.586 1 29.12 15 VAL B O 1
ATOM 2784 N N . GLU B 1 16 ? 27.078 -10.602 -9.766 1 28.19 16 GLU B N 1
ATOM 2785 C CA . GLU B 1 16 ? 27.609 -9.344 -9.242 1 28.19 16 GLU B CA 1
ATOM 2786 C C . GLU B 1 16 ? 26.891 -8.148 -9.852 1 28.19 16 GLU B C 1
ATOM 2788 O O . GLU B 1 16 ? 26.719 -7.113 -9.195 1 28.19 16 GLU B O 1
ATOM 2793 N N . GLY B 1 17 ? 26.594 -8.188 -11.234 1 26.61 17 GLY B N 1
ATOM 2794 C CA . GLY B 1 17 ? 26.625 -6.961 -12.016 1 26.61 17 GLY B CA 1
ATOM 2795 C C . GLY B 1 17 ? 25.328 -6.18 -11.938 1 26.61 17 GLY B C 1
ATOM 2796 O O . GLY B 1 17 ? 25.344 -4.945 -11.953 1 26.61 17 GLY B O 1
ATOM 2797 N N . GLU B 1 18 ? 24.172 -6.914 -12.148 1 29.72 18 GLU B N 1
ATOM 2798 C CA . GLU B 1 18 ? 23.125 -6.113 -12.766 1 29.72 18 GLU B CA 1
ATOM 2799 C C . GLU B 1 18 ? 22.328 -5.336 -11.719 1 29.72 18 GLU B C 1
ATOM 2801 O O . GLU B 1 18 ? 21.547 -4.453 -12.062 1 29.72 18 GLU B O 1
ATOM 2806 N N . VAL B 1 19 ? 22.406 -5.75 -10.5 1 30.28 19 VAL B N 1
ATOM 2807 C CA . VAL B 1 19 ? 21.656 -4.871 -9.594 1 30.28 19 VAL B CA 1
ATOM 2808 C C . VAL B 1 19 ? 22.312 -3.488 -9.578 1 30.28 19 VAL B C 1
ATOM 2810 O O . VAL B 1 19 ? 21.656 -2.492 -9.273 1 30.28 19 VAL B O 1
ATOM 2813 N N . ALA B 1 20 ? 23.672 -3.398 -9.938 1 30.52 20 ALA B N 1
ATOM 2814 C CA . ALA B 1 20 ? 24.359 -2.107 -9.961 1 30.52 20 ALA B CA 1
ATOM 2815 C C . ALA B 1 20 ? 23.891 -1.261 -11.141 1 30.52 20 ALA B C 1
ATOM 2817 O O . ALA B 1 20 ? 24.234 -0.081 -11.25 1 30.52 20 ALA B O 1
ATOM 2818 N N . ALA B 1 21 ? 23.281 -1.888 -12.109 1 32.53 21 ALA B N 1
ATOM 2819 C CA . ALA B 1 21 ? 23.125 -1.104 -13.336 1 32.53 21 ALA B CA 1
ATOM 2820 C C . ALA B 1 21 ? 21.938 -0.15 -13.227 1 32.53 21 ALA B C 1
ATOM 2822 O O . ALA B 1 21 ? 21.797 0.765 -14.039 1 32.53 21 ALA B O 1
ATOM 2823 N N . ALA B 1 22 ? 21.016 -0.418 -12.383 1 31.67 22 ALA B N 1
ATOM 2824 C CA . ALA B 1 22 ? 19.844 0.449 -12.461 1 31.67 22 ALA B CA 1
ATOM 2825 C C . ALA B 1 22 ? 20.188 1.869 -12.016 1 31.67 22 ALA B C 1
ATOM 2827 O O . ALA B 1 22 ? 19.359 2.779 -12.141 1 31.67 22 ALA B O 1
ATOM 2828 N N . LEU B 1 23 ? 21.25 1.948 -11.141 1 31.72 23 LEU B N 1
ATOM 2829 C CA . LEU B 1 23 ? 21.609 3.303 -10.727 1 31.72 23 LEU B CA 1
ATOM 2830 C C . LEU B 1 23 ? 22.328 4.043 -11.852 1 31.72 23 LEU B C 1
ATOM 2832 O O . LEU B 1 23 ? 22.797 5.164 -11.664 1 31.72 23 LEU B O 1
ATOM 2836 N N . ASP B 1 24 ? 22.641 3.324 -12.922 1 31.44 24 ASP B N 1
ATOM 2837 C CA . ASP B 1 24 ? 23.578 4.012 -13.805 1 31.44 24 ASP B CA 1
ATOM 2838 C C . ASP B 1 24 ? 22.859 5.059 -14.656 1 31.44 24 ASP B C 1
ATOM 2840 O O . ASP B 1 24 ? 23.438 5.605 -15.594 1 31.44 24 ASP B O 1
ATOM 2844 N N . GLY B 1 25 ? 21.562 5.188 -14.68 1 28.33 25 GLY B N 1
ATOM 2845 C CA . GLY B 1 25 ? 21.125 6.074 -15.75 1 28.33 25 GLY B CA 1
ATOM 2846 C C . GLY B 1 25 ? 21.688 7.477 -15.625 1 28.33 25 GLY B C 1
ATOM 2847 O O . GLY B 1 25 ? 22.266 8.008 -16.578 1 28.33 25 GLY B O 1
ATOM 2848 N N . ALA B 1 26 ? 20.938 8.484 -14.961 1 30.69 26 ALA B N 1
ATOM 2849 C CA . ALA B 1 26 ? 21.219 9.898 -15.203 1 30.69 26 ALA B CA 1
ATOM 2850 C C . ALA B 1 26 ? 22.609 10.273 -14.703 1 30.69 26 ALA B C 1
ATOM 2852 O O . ALA B 1 26 ? 22.797 10.523 -13.516 1 30.69 26 ALA B O 1
ATOM 2853 N N . SER B 1 27 ? 23.672 9.688 -15.266 1 31.62 27 SER B N 1
ATOM 2854 C CA . SER B 1 27 ? 25.016 10.141 -14.93 1 31.62 27 SER B CA 1
ATOM 2855 C C . SER B 1 27 ? 25.203 11.617 -15.266 1 31.62 27 SER B C 1
ATOM 2857 O O . SER B 1 27 ? 25.672 11.961 -16.344 1 31.62 27 SER B O 1
ATOM 2859 N N . HIS B 1 28 ? 24.391 12.547 -15.266 1 34.41 28 HIS B N 1
ATOM 2860 C CA . HIS B 1 28 ? 25.203 13.75 -15.109 1 34.41 28 HIS B CA 1
ATOM 2861 C C . HIS B 1 28 ? 26.25 13.57 -14.023 1 34.41 28 HIS B C 1
ATOM 2863 O O . HIS B 1 28 ? 26.016 12.875 -13.031 1 34.41 28 HIS B O 1
ATOM 2869 N N . GLY B 1 29 ? 27.547 13.633 -14.297 1 38.47 29 GLY B N 1
ATOM 2870 C CA . GLY B 1 29 ? 28.828 13.344 -13.656 1 38.47 29 GLY B CA 1
ATOM 2871 C C . GLY B 1 29 ? 28.844 13.703 -12.18 1 38.47 29 GLY B C 1
ATOM 2872 O O . GLY B 1 29 ? 29.906 13.805 -11.578 1 38.47 29 GLY B O 1
ATOM 2873 N N . GLN B 1 30 ? 27.984 14.469 -11.641 1 41.38 30 GLN B N 1
ATOM 2874 C CA . GLN B 1 30 ? 28.359 14.688 -10.242 1 41.38 30 GLN B CA 1
ATOM 2875 C C . GLN B 1 30 ? 28.328 13.375 -9.461 1 41.38 30 GLN B C 1
ATOM 2877 O O . GLN B 1 30 ? 27.344 12.641 -9.508 1 41.38 30 GLN B O 1
ATOM 2882 N N . ALA B 1 31 ? 29.453 12.812 -9.156 1 53.06 31 ALA B N 1
ATOM 2883 C CA . ALA B 1 31 ? 29.703 11.609 -8.352 1 53.06 31 ALA B CA 1
ATOM 2884 C C . ALA B 1 31 ? 28.672 11.492 -7.227 1 53.06 31 ALA B C 1
ATOM 2886 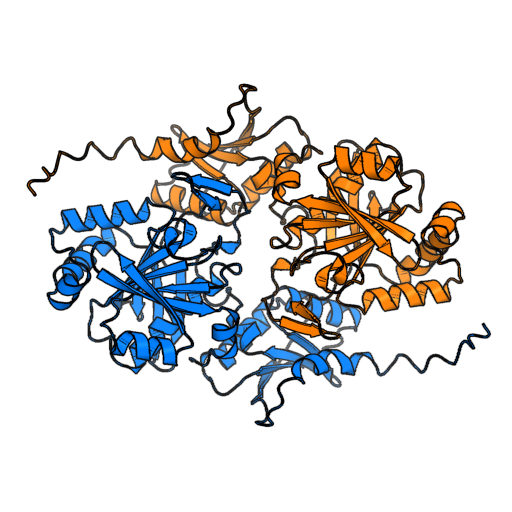O O . ALA B 1 31 ? 28.5 12.422 -6.434 1 53.06 31 ALA B O 1
ATOM 2887 N N . MET B 1 32 ? 27.609 10.578 -7.312 1 71.25 32 MET B N 1
ATOM 2888 C CA . MET B 1 32 ? 26.656 10.305 -6.234 1 71.25 32 MET B CA 1
ATOM 2889 C C . MET B 1 32 ? 27.391 10.172 -4.898 1 71.25 32 MET B C 1
ATOM 2891 O O . MET B 1 32 ? 28.344 9.398 -4.777 1 71.25 32 MET B O 1
ATOM 2895 N N . ALA B 1 33 ? 27.234 11.219 -4.004 1 86.69 33 ALA B N 1
ATOM 2896 C CA . ALA B 1 33 ? 27.797 11.117 -2.658 1 86.69 33 ALA B CA 1
ATOM 2897 C C . ALA B 1 33 ? 27.141 9.984 -1.88 1 86.69 33 ALA B C 1
ATOM 2899 O O . ALA B 1 33 ? 25.922 9.93 -1.746 1 86.69 33 ALA B O 1
ATOM 2900 N N . VAL B 1 34 ? 27.969 8.953 -1.604 1 94 34 VAL B N 1
ATOM 2901 C CA . VAL B 1 34 ? 27.469 7.766 -0.911 1 94 34 VAL B CA 1
ATOM 2902 C C . VAL B 1 34 ? 27.984 7.754 0.526 1 94 34 VAL B C 1
ATOM 2904 O O . VAL B 1 34 ? 29.188 7.883 0.763 1 94 34 VAL B O 1
ATOM 2907 N N . ALA B 1 35 ? 27.062 7.695 1.458 1 95.38 35 ALA B N 1
ATOM 2908 C CA . ALA B 1 35 ? 27.438 7.512 2.855 1 95.38 35 ALA B CA 1
ATOM 2909 C C . ALA B 1 35 ? 27.797 6.055 3.139 1 95.38 35 ALA B C 1
ATOM 2911 O O . ALA B 1 35 ? 27.156 5.141 2.619 1 95.38 35 ALA B O 1
ATOM 2912 N N . GLU B 1 36 ? 28.797 5.871 3.975 1 96.25 36 GLU B N 1
ATOM 2913 C CA . GLU B 1 36 ? 29.219 4.523 4.352 1 96.25 36 GLU B CA 1
ATOM 2914 C C . GLU B 1 36 ? 29.172 4.34 5.867 1 96.25 36 GLU B C 1
ATOM 2916 O O . GLU B 1 36 ? 29.516 5.258 6.617 1 96.25 36 GLU B O 1
ATOM 2921 N N . HIS B 1 37 ? 28.719 3.18 6.281 1 97.38 37 HIS B N 1
ATOM 2922 C CA . HIS B 1 37 ? 28.688 2.799 7.688 1 97.38 37 HIS B CA 1
ATOM 2923 C C . HIS B 1 37 ? 28.906 1.299 7.859 1 97.38 37 HIS B C 1
ATOM 2925 O O . HIS B 1 37 ? 28.625 0.521 6.941 1 97.38 37 HIS B O 1
ATOM 2931 N N . THR B 1 38 ? 29.484 0.924 8.969 1 97.81 38 THR B N 1
ATOM 2932 C CA . THR B 1 38 ? 29.734 -0.483 9.258 1 97.81 38 THR B CA 1
ATOM 2933 C C . THR B 1 38 ? 29.062 -0.896 10.562 1 97.81 38 THR B C 1
ATOM 2935 O O . THR B 1 38 ? 29.109 -0.161 11.547 1 97.81 38 THR B O 1
ATOM 2938 N N . LEU B 1 39 ? 28.375 -2.008 10.508 1 97.62 39 LEU B N 1
ATOM 2939 C CA . LEU B 1 39 ? 27.875 -2.637 11.719 1 97.62 39 LEU B CA 1
ATOM 2940 C C . LEU B 1 39 ? 28.75 -3.811 12.133 1 97.62 39 LEU B C 1
ATOM 2942 O O . LEU B 1 39 ? 29.266 -4.535 11.273 1 97.62 39 LEU B O 1
ATOM 2946 N N . ASP B 1 40 ? 28.781 -4.121 13.391 1 96.5 40 ASP B N 1
ATOM 2947 C CA . ASP B 1 40 ? 29.734 -5.09 13.93 1 96.5 40 ASP B CA 1
ATOM 2948 C C . ASP B 1 40 ? 29.172 -6.512 13.828 1 96.5 40 ASP B C 1
ATOM 2950 O O . ASP B 1 40 ? 29.922 -7.484 13.953 1 96.5 40 ASP B O 1
ATOM 2954 N N . ALA B 1 41 ? 27.875 -6.57 13.648 1 96.56 41 ALA B N 1
ATOM 2955 C CA . ALA B 1 41 ? 27.266 -7.898 13.625 1 96.56 41 ALA B CA 1
ATOM 2956 C C . ALA B 1 41 ? 26.047 -7.918 12.711 1 96.56 41 ALA B C 1
ATOM 2958 O O . ALA B 1 41 ? 25.438 -6.879 12.461 1 96.56 41 ALA B O 1
ATOM 2959 N N . TRP B 1 42 ? 25.719 -9.125 12.211 1 97.12 42 TRP B N 1
ATOM 2960 C CA . TRP B 1 42 ? 24.547 -9.391 11.398 1 97.12 42 TRP B CA 1
ATOM 2961 C C . TRP B 1 42 ? 24.266 -10.891 11.32 1 97.12 42 TRP B C 1
ATOM 2963 O O . TRP B 1 42 ? 25.188 -11.695 11.227 1 97.12 42 TRP B O 1
ATOM 2973 N N . ARG B 1 43 ? 23.047 -11.18 11.398 1 97.06 43 ARG B N 1
ATOM 2974 C CA . ARG B 1 43 ? 22.562 -12.539 11.164 1 97.06 43 ARG B CA 1
ATOM 2975 C C . ARG B 1 43 ? 21.406 -12.555 10.172 1 97.06 43 ARG B C 1
ATOM 2977 O O . ARG B 1 43 ? 20.625 -11.602 10.109 1 97.06 43 ARG B O 1
ATOM 2984 N N . PRO B 1 44 ? 21.25 -13.602 9.453 1 96 44 PRO B N 1
ATOM 2985 C CA . PRO B 1 44 ? 20.172 -13.688 8.453 1 96 44 PRO B CA 1
ATOM 2986 C C . PRO B 1 44 ? 18.781 -13.609 9.078 1 96 44 PRO B C 1
ATOM 2988 O O . PRO B 1 44 ? 17.797 -13.344 8.375 1 96 44 PRO B O 1
ATOM 2991 N N . ASP B 1 45 ? 18.672 -13.828 10.312 1 95 45 ASP B N 1
ATOM 2992 C CA . ASP B 1 45 ? 17.359 -13.812 10.945 1 95 45 ASP B CA 1
ATOM 2993 C C . ASP B 1 45 ? 17.094 -12.469 11.617 1 95 45 ASP B C 1
ATOM 2995 O O . ASP B 1 45 ? 16.016 -12.25 12.18 1 95 45 ASP B O 1
ATOM 2999 N N . ASP B 1 46 ? 18.078 -11.562 11.5 1 96.56 46 ASP B N 1
ATOM 3000 C CA . ASP B 1 46 ? 17.859 -10.219 12.039 1 96.56 46 ASP B CA 1
ATOM 3001 C C . ASP B 1 46 ? 16.734 -9.508 11.297 1 96.56 46 ASP B C 1
ATOM 3003 O O . ASP B 1 46 ? 16.484 -9.773 10.125 1 96.56 46 ASP B O 1
ATOM 3007 N N . SER B 1 47 ? 16.062 -8.656 12.039 1 97.06 47 SER B N 1
ATOM 3008 C CA . SER B 1 47 ? 15.094 -7.789 11.383 1 97.06 47 SER B CA 1
ATOM 3009 C C . SER B 1 47 ? 15.781 -6.746 10.508 1 97.06 47 SER B C 1
ATOM 3011 O O . SER B 1 47 ? 16.75 -6.109 10.938 1 97.06 47 SER B O 1
ATOM 3013 N N . PRO B 1 48 ? 15.266 -6.5 9.336 1 97.31 48 PRO B N 1
ATOM 3014 C CA . PRO B 1 48 ? 15.82 -5.426 8.5 1 97.31 48 PRO B CA 1
ATOM 3015 C C . PRO B 1 48 ? 15.703 -4.051 9.164 1 97.31 48 PRO B C 1
ATOM 3017 O O . PRO B 1 48 ? 16.328 -3.09 8.703 1 97.31 48 PRO B O 1
ATOM 3020 N N . ASP B 1 49 ? 14.93 -3.953 10.211 1 97.5 49 ASP B N 1
ATOM 3021 C CA . ASP B 1 49 ? 14.773 -2.689 10.93 1 97.5 49 ASP B CA 1
ATOM 3022 C C . ASP B 1 49 ? 16.094 -2.207 11.5 1 97.5 49 ASP B C 1
ATOM 3024 O O . ASP B 1 49 ? 16.297 -1.006 11.695 1 97.5 49 ASP B O 1
ATOM 3028 N N . VAL B 1 50 ? 16.953 -3.137 11.742 1 97.81 50 VAL B N 1
ATOM 3029 C CA . VAL B 1 50 ? 18.281 -2.771 12.242 1 97.81 50 VAL B CA 1
ATOM 3030 C C . VAL B 1 50 ? 19 -1.913 11.211 1 97.81 50 VAL B C 1
ATOM 3032 O O . VAL B 1 50 ? 19.594 -0.888 11.547 1 97.81 50 VAL B O 1
ATOM 3035 N N . LEU B 1 51 ? 18.938 -2.344 9.984 1 98.31 51 LEU B N 1
ATOM 3036 C CA . LEU B 1 51 ? 19.516 -1.557 8.891 1 98.31 51 LEU B CA 1
ATOM 3037 C C . LEU B 1 51 ? 18.797 -0.216 8.758 1 98.31 51 LEU B C 1
ATOM 3039 O O . LEU B 1 51 ? 19.438 0.819 8.578 1 98.31 51 LEU B O 1
ATOM 3043 N N . LEU B 1 52 ? 17.5 -0.259 8.852 1 98.12 52 LEU B N 1
ATOM 3044 C CA . LEU B 1 52 ? 16.688 0.945 8.703 1 98.12 52 LEU B CA 1
ATOM 3045 C C . LEU B 1 52 ? 17.109 2.004 9.727 1 98.12 52 LEU B C 1
ATOM 3047 O O . LEU B 1 52 ? 17.281 3.174 9.375 1 98.12 52 LEU B O 1
ATOM 3051 N N . ALA B 1 53 ? 17.266 1.588 10.945 1 97.75 53 ALA B N 1
ATOM 3052 C CA . ALA B 1 53 ? 17.703 2.498 12 1 97.75 53 ALA B CA 1
ATOM 3053 C C . ALA B 1 53 ? 19.047 3.125 11.68 1 97.75 53 ALA B C 1
ATOM 3055 O O . ALA B 1 53 ? 19.266 4.32 11.914 1 97.75 53 ALA B O 1
ATOM 3056 N N . ALA B 1 54 ? 19.922 2.332 11.148 1 97.88 54 ALA B N 1
ATOM 3057 C CA . ALA B 1 54 ? 21.234 2.84 10.773 1 97.88 54 ALA B CA 1
ATOM 3058 C C . ALA B 1 54 ? 21.141 3.848 9.625 1 97.88 54 ALA B C 1
ATOM 3060 O O . ALA B 1 54 ? 21.844 4.859 9.617 1 97.88 54 ALA B O 1
ATOM 3061 N N . PHE B 1 55 ? 20.281 3.562 8.695 1 97.69 55 PHE B N 1
ATOM 3062 C CA . PHE B 1 55 ? 20.094 4.473 7.57 1 97.69 55 PHE B CA 1
ATOM 3063 C C . PHE B 1 55 ? 19.484 5.789 8.031 1 97.69 55 PHE B C 1
ATOM 3065 O O . PHE B 1 55 ? 19.781 6.848 7.469 1 97.69 55 PHE B O 1
ATOM 3072 N N . VAL B 1 56 ? 18.609 5.812 9.078 1 96.5 56 VAL B N 1
ATOM 3073 C CA . VAL B 1 56 ? 18.047 7.035 9.633 1 96.5 56 VAL B CA 1
ATOM 3074 C C . VAL B 1 56 ? 19.156 7.957 10.109 1 96.5 56 VAL B C 1
ATOM 3076 O O . VAL B 1 56 ? 19.156 9.156 9.82 1 96.5 56 VAL B O 1
ATOM 3079 N N . ALA B 1 57 ? 20.125 7.367 10.766 1 94.88 57 ALA B N 1
ATOM 3080 C CA . ALA B 1 57 ? 21.234 8.141 11.32 1 94.88 57 ALA B CA 1
ATOM 3081 C C . ALA B 1 57 ? 22.047 8.797 10.203 1 94.88 57 ALA B C 1
ATOM 3083 O O . ALA B 1 57 ? 22.609 9.875 10.406 1 94.88 57 ALA B O 1
ATOM 3084 N N . LEU B 1 58 ? 21.984 8.195 9.023 1 94.75 58 LEU B N 1
ATOM 3085 C CA . LEU B 1 58 ? 22.781 8.703 7.91 1 94.75 58 LEU B CA 1
ATOM 3086 C C . LEU B 1 58 ? 22 9.75 7.117 1 94.75 58 LEU B C 1
ATOM 3088 O O . LEU B 1 58 ? 22.469 10.867 6.91 1 94.75 58 LEU B O 1
ATOM 3092 N N . PHE B 1 59 ? 20.766 9.422 6.762 1 94.06 59 PHE B N 1
ATOM 3093 C CA . PHE B 1 59 ? 20.031 10.242 5.809 1 94.06 59 PHE B CA 1
ATOM 3094 C C . PHE B 1 59 ? 19.312 11.383 6.523 1 94.06 59 PHE B C 1
ATOM 3096 O O . PHE B 1 59 ? 19.062 12.43 5.926 1 94.06 59 PHE B O 1
ATOM 3103 N N . ASN B 1 60 ? 18.953 11.25 7.789 1 92.81 60 ASN B N 1
ATOM 3104 C CA . ASN B 1 60 ? 18.219 12.297 8.484 1 92.81 60 ASN B CA 1
ATOM 3105 C C . ASN B 1 60 ? 19.156 13.414 8.961 1 92.81 60 ASN B C 1
ATOM 3107 O O . ASN B 1 60 ? 18.688 14.477 9.375 1 92.81 60 ASN B O 1
ATOM 3111 N N . THR B 1 61 ? 20.484 13.25 8.891 1 88.19 61 THR B N 1
ATOM 3112 C CA . THR B 1 61 ? 21.422 14.211 9.445 1 88.19 61 THR B CA 1
ATOM 3113 C C . THR B 1 61 ? 22.203 14.906 8.328 1 88.19 61 THR B C 1
ATOM 3115 O O . THR B 1 61 ? 22.75 15.992 8.531 1 88.19 61 THR B O 1
ATOM 3118 N N . ASP B 1 62 ? 22.25 14.227 7.184 1 88.94 62 ASP B N 1
ATOM 3119 C CA . ASP B 1 62 ? 23.094 14.742 6.109 1 88.94 62 ASP B CA 1
ATOM 3120 C C . ASP B 1 62 ? 22.375 14.672 4.766 1 88.94 62 ASP B C 1
ATOM 3122 O O . ASP B 1 62 ? 22.031 13.586 4.297 1 88.94 62 ASP B O 1
ATOM 3126 N N . THR B 1 63 ? 22.219 15.812 4.133 1 87.75 63 THR B N 1
ATOM 3127 C CA . THR B 1 63 ? 21.438 15.906 2.898 1 87.75 63 THR B CA 1
ATOM 3128 C C . THR B 1 63 ? 22.344 15.742 1.68 1 87.75 63 THR B C 1
ATOM 3130 O O . THR B 1 63 ? 21.875 15.727 0.543 1 87.75 63 THR B O 1
ATOM 3133 N N . ARG B 1 64 ? 23.625 15.539 1.904 1 89 64 ARG B N 1
ATOM 3134 C CA . ARG B 1 64 ? 24.594 15.523 0.806 1 89 64 ARG B CA 1
ATOM 3135 C C . ARG B 1 64 ? 24.609 14.164 0.115 1 89 64 ARG B C 1
ATOM 3137 O O . ARG B 1 64 ? 25.047 14.047 -1.031 1 89 64 ARG B O 1
ATOM 3144 N N . TYR B 1 65 ? 24.094 13.18 0.878 1 92.44 65 TYR B N 1
ATOM 3145 C CA . TYR B 1 65 ? 24.234 11.836 0.343 1 92.44 65 TYR B CA 1
ATOM 3146 C C . TYR B 1 65 ? 23 11.438 -0.467 1 92.44 65 TYR B C 1
ATOM 3148 O O . TYR B 1 65 ? 21.859 11.617 -0.015 1 92.44 65 TYR B O 1
ATOM 3156 N N . ASP B 1 66 ? 23.234 10.867 -1.591 1 93.81 66 ASP B N 1
ATOM 3157 C CA . ASP B 1 66 ? 22.172 10.367 -2.453 1 93.81 66 ASP B CA 1
ATOM 3158 C C . ASP B 1 66 ? 21.922 8.883 -2.219 1 93.81 66 ASP B C 1
ATOM 3160 O O . ASP B 1 66 ? 20.891 8.344 -2.641 1 93.81 66 ASP B O 1
ATOM 3164 N N . ALA B 1 67 ? 22.891 8.281 -1.61 1 96.5 67 ALA B N 1
ATOM 3165 C CA . ALA B 1 67 ? 22.812 6.859 -1.283 1 96.5 67 ALA B CA 1
ATOM 3166 C C . ALA B 1 67 ? 23.625 6.531 -0.039 1 96.5 67 ALA B C 1
ATOM 3168 O O . ALA B 1 67 ? 24.406 7.367 0.444 1 96.5 67 ALA B O 1
ATOM 3169 N N . ALA B 1 68 ? 23.391 5.379 0.482 1 97.81 68 ALA B N 1
ATOM 3170 C CA . ALA B 1 68 ? 24.156 4.895 1.631 1 97.81 68 ALA B CA 1
ATOM 3171 C C . ALA B 1 68 ? 24.406 3.393 1.522 1 97.81 68 ALA B C 1
ATOM 3173 O O . ALA B 1 68 ? 23.641 2.666 0.898 1 97.81 68 ALA B O 1
ATOM 3174 N N . THR B 1 69 ? 25.5 3.01 2.043 1 98.31 69 THR B N 1
ATOM 3175 C CA . THR B 1 69 ? 25.875 1.603 2.125 1 98.31 69 THR B CA 1
ATOM 3176 C C . THR B 1 69 ? 26.203 1.211 3.562 1 98.31 69 THR B C 1
ATOM 3178 O O . THR B 1 69 ? 26.938 1.915 4.25 1 98.31 69 THR B O 1
ATOM 3181 N N . ILE B 1 70 ? 25.641 0.146 4.043 1 98.56 70 ILE B N 1
ATOM 3182 C CA . ILE B 1 70 ? 26 -0.455 5.324 1 98.56 70 ILE B CA 1
ATOM 3183 C C . ILE B 1 70 ? 26.703 -1.786 5.09 1 98.56 70 ILE B C 1
ATOM 3185 O O . ILE B 1 70 ? 26.188 -2.668 4.41 1 98.56 70 ILE B O 1
ATOM 3189 N N . THR B 1 71 ? 27.828 -1.887 5.629 1 98.5 71 THR B N 1
ATOM 3190 C CA . THR B 1 71 ? 28.609 -3.111 5.543 1 98.5 71 THR B CA 1
ATOM 3191 C C . THR B 1 71 ? 28.516 -3.912 6.84 1 98.5 71 THR B C 1
ATOM 3193 O O . THR B 1 71 ? 28.609 -3.352 7.93 1 98.5 71 THR B O 1
ATOM 3196 N N . VAL B 1 72 ? 28.297 -5.242 6.715 1 98.38 72 VAL B N 1
ATOM 3197 C CA . VAL B 1 72 ? 28.203 -6.125 7.875 1 98.38 72 VAL B CA 1
ATOM 3198 C C . VAL B 1 72 ? 29.062 -7.363 7.645 1 98.38 72 VAL B C 1
ATOM 3200 O O . VAL B 1 72 ? 29.375 -7.707 6.504 1 98.38 72 VAL B O 1
ATOM 3203 N N . PRO B 1 73 ? 29.5 -8.023 8.742 1 97.94 73 PRO B N 1
ATOM 3204 C CA . PRO B 1 73 ? 30.188 -9.305 8.539 1 97.94 73 PRO B CA 1
ATOM 3205 C C . PRO B 1 73 ? 29.25 -10.398 8.039 1 97.94 73 PRO B C 1
ATOM 3207 O O . PRO B 1 73 ? 28.109 -10.492 8.484 1 97.94 73 PRO B O 1
ATOM 3210 N N . LEU B 1 74 ? 29.703 -11.164 7.148 1 96.12 74 LEU B N 1
ATOM 3211 C CA . LEU B 1 74 ? 28.922 -12.266 6.602 1 96.12 74 LEU B CA 1
ATOM 3212 C C . LEU B 1 74 ? 28.688 -13.344 7.656 1 96.12 74 LEU B C 1
ATOM 3214 O O . LEU B 1 74 ? 27.656 -14.008 7.66 1 96.12 74 LEU B O 1
ATOM 3218 N N . GLY B 1 75 ? 29.641 -13.578 8.531 1 92.88 75 GLY B N 1
ATOM 3219 C CA . GLY B 1 75 ? 29.531 -14.461 9.68 1 92.88 75 GLY B CA 1
ATOM 3220 C C . GLY B 1 75 ? 29.188 -15.891 9.305 1 92.88 75 GLY B C 1
ATOM 3221 O O . GLY B 1 75 ? 28.422 -16.562 10.008 1 92.88 75 GLY B O 1
ATOM 3222 N N . GLY B 1 76 ? 29.5 -16.438 8.117 1 91.69 76 GLY B N 1
ATOM 3223 C CA . GLY B 1 76 ? 29.297 -17.812 7.707 1 91.69 76 GLY B CA 1
ATOM 3224 C C . GLY B 1 76 ? 27.938 -18.062 7.09 1 91.69 76 GLY B C 1
ATOM 3225 O O . GLY B 1 76 ? 27.562 -19.203 6.812 1 91.69 76 GLY B O 1
ATOM 3226 N N . ALA B 1 77 ? 27.188 -16.969 6.969 1 94.56 77 ALA B N 1
ATOM 3227 C CA . ALA B 1 77 ? 25.891 -17.156 6.324 1 94.56 77 ALA B CA 1
ATOM 3228 C C . ALA B 1 77 ?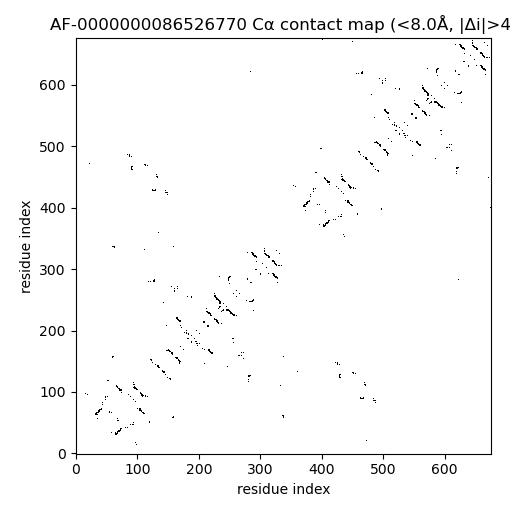 26.047 -17.688 4.906 1 94.56 77 ALA B C 1
ATOM 3230 O O . ALA B 1 77 ? 26.938 -17.266 4.172 1 94.56 77 ALA B O 1
ATOM 3231 N N . ASP B 1 78 ? 25.203 -18.656 4.551 1 93.94 78 ASP B N 1
ATOM 3232 C CA . ASP B 1 78 ? 25.297 -19.203 3.201 1 93.94 78 ASP B CA 1
ATOM 3233 C C . ASP B 1 78 ? 24.578 -18.312 2.191 1 93.94 78 ASP B C 1
ATOM 3235 O O . ASP B 1 78 ? 23.906 -17.359 2.572 1 93.94 78 ASP B O 1
ATOM 3239 N N . ALA B 1 79 ? 24.75 -18.672 1.006 1 93.62 79 ALA B N 1
ATOM 3240 C CA . ALA B 1 79 ? 24.281 -17.844 -0.097 1 93.62 79 ALA B CA 1
ATOM 3241 C C . ALA B 1 79 ? 22.75 -17.766 -0.096 1 93.62 79 ALA B C 1
ATOM 3243 O O . ALA B 1 79 ? 22.172 -16.703 -0.387 1 93.62 79 ALA B O 1
ATOM 3244 N N . ALA B 1 80 ? 22.094 -18.797 0.228 1 92.19 80 ALA B N 1
ATOM 3245 C CA . ALA B 1 80 ? 20.641 -18.844 0.233 1 92.19 80 ALA B CA 1
ATOM 3246 C C . ALA B 1 80 ? 20.062 -17.938 1.327 1 92.19 80 ALA B C 1
ATOM 3248 O O . ALA B 1 80 ? 19.078 -17.234 1.106 1 92.19 80 ALA B O 1
ATOM 3249 N N . ALA B 1 81 ? 20.672 -18 2.459 1 94.56 81 ALA B N 1
ATOM 3250 C CA . ALA B 1 81 ? 20.234 -17.172 3.582 1 94.56 81 ALA B CA 1
ATOM 3251 C C . ALA B 1 81 ? 20.422 -15.695 3.277 1 94.56 81 ALA B C 1
ATOM 3253 O O . ALA B 1 81 ? 19.578 -14.875 3.607 1 94.56 81 ALA B O 1
ATOM 3254 N N . VAL B 1 82 ? 21.562 -15.367 2.691 1 96.44 82 VAL B N 1
ATOM 3255 C CA . VAL B 1 82 ? 21.844 -13.984 2.309 1 96.44 82 VAL B CA 1
ATOM 3256 C C . VAL B 1 82 ? 20.812 -13.5 1.298 1 96.44 82 VAL B C 1
ATOM 3258 O O . VAL B 1 82 ? 20.266 -12.406 1.439 1 96.44 82 VAL B O 1
ATOM 3261 N N . ALA B 1 83 ? 20.547 -14.336 0.361 1 94.19 83 ALA B N 1
ATOM 3262 C CA . ALA B 1 83 ? 19.578 -13.984 -0.676 1 94.19 83 ALA B CA 1
ATOM 3263 C C . ALA B 1 83 ? 18.188 -13.773 -0.082 1 94.19 83 ALA B C 1
ATOM 3265 O O . ALA B 1 83 ? 17.484 -12.828 -0.454 1 94.19 83 ALA B O 1
ATOM 3266 N N . ALA B 1 84 ? 17.828 -14.594 0.817 1 93.69 84 ALA B N 1
ATOM 3267 C CA . ALA B 1 84 ? 16.531 -14.5 1.462 1 93.69 84 ALA B CA 1
ATOM 3268 C C . ALA B 1 84 ? 16.406 -13.211 2.268 1 93.69 84 ALA B C 1
ATOM 3270 O O . ALA B 1 84 ? 15.375 -12.531 2.213 1 93.69 84 ALA B O 1
ATOM 3271 N N . TYR B 1 85 ? 17.438 -12.891 2.986 1 96.25 85 TYR B N 1
ATOM 3272 C CA . TYR B 1 85 ? 17.438 -11.656 3.766 1 96.25 85 TYR B CA 1
ATOM 3273 C C . TYR B 1 85 ? 17.328 -10.438 2.855 1 96.25 85 TYR B C 1
ATOM 3275 O O . TYR B 1 85 ? 16.547 -9.516 3.127 1 96.25 85 TYR B O 1
ATOM 3283 N N . ALA B 1 86 ? 18.141 -10.469 1.815 1 96.5 86 ALA B N 1
ATOM 3284 C CA . ALA B 1 86 ? 18.156 -9.344 0.888 1 96.5 86 ALA B CA 1
ATOM 3285 C C . ALA B 1 86 ? 16.781 -9.148 0.247 1 96.5 86 ALA B C 1
ATOM 3287 O O . ALA B 1 86 ? 16.281 -8.023 0.159 1 96.5 86 ALA B O 1
ATOM 3288 N N . ALA B 1 87 ? 16.203 -10.234 -0.163 1 94.25 87 ALA B N 1
ATOM 3289 C CA . ALA B 1 87 ? 14.875 -10.156 -0.776 1 94.25 87 ALA B CA 1
ATOM 3290 C C . ALA B 1 87 ? 13.852 -9.578 0.195 1 94.25 87 ALA B C 1
ATOM 3292 O O . ALA B 1 87 ? 13.055 -8.719 -0.18 1 94.25 87 ALA B O 1
ATOM 3293 N N . ARG B 1 88 ? 13.914 -10.023 1.358 1 94.94 88 ARG B N 1
ATOM 3294 C CA . ARG B 1 88 ? 13.016 -9.516 2.395 1 94.94 88 ARG B CA 1
ATOM 3295 C C . ARG B 1 88 ? 13.234 -8.023 2.623 1 94.94 88 ARG B C 1
ATOM 3297 O O . ARG B 1 88 ? 12.281 -7.242 2.648 1 94.94 88 ARG B O 1
ATOM 3304 N N . ALA B 1 89 ? 14.469 -7.629 2.77 1 97.31 89 ALA B N 1
ATOM 3305 C CA . ALA B 1 89 ? 14.812 -6.238 3.057 1 97.31 89 ALA B CA 1
ATOM 3306 C C . ALA B 1 89 ? 14.398 -5.324 1.907 1 97.31 89 ALA B C 1
ATOM 3308 O O . ALA B 1 89 ? 13.961 -4.191 2.135 1 97.31 89 ALA B O 1
ATOM 3309 N N . VAL B 1 90 ? 14.523 -5.824 0.676 1 96.62 90 VAL B N 1
ATOM 3310 C CA . VAL B 1 90 ? 14.102 -5.047 -0.487 1 96.62 90 VAL B CA 1
ATOM 3311 C C . VAL B 1 90 ? 12.578 -4.91 -0.494 1 96.62 90 VAL B C 1
ATOM 3313 O O . VAL B 1 90 ? 12.047 -3.807 -0.656 1 96.62 90 VAL B O 1
ATOM 3316 N N . ARG B 1 91 ? 11.883 -5.945 -0.256 1 95.19 91 ARG B N 1
ATOM 3317 C CA . ARG B 1 91 ? 10.422 -5.945 -0.302 1 95.19 91 ARG B CA 1
ATOM 3318 C C . ARG B 1 91 ? 9.836 -5.082 0.809 1 95.19 91 ARG B C 1
ATOM 3320 O O . ARG B 1 91 ? 8.766 -4.492 0.646 1 95.19 91 ARG B O 1
ATOM 3327 N N . GLU B 1 92 ? 10.633 -4.953 1.859 1 95.12 92 GLU B N 1
ATOM 3328 C CA . GLU B 1 92 ? 10.188 -4.121 2.973 1 95.12 92 GLU B CA 1
ATOM 3329 C C . GLU B 1 92 ? 10.625 -2.672 2.791 1 95.12 92 GLU B C 1
ATOM 3331 O O . GLU B 1 92 ? 10.391 -1.832 3.662 1 95.12 92 GLU B O 1
ATOM 3336 N N . GLY B 1 93 ? 11.328 -2.393 1.736 1 96 93 GLY B N 1
ATOM 3337 C CA . GLY B 1 93 ? 11.711 -1.037 1.383 1 96 93 GLY B CA 1
ATOM 3338 C C . GLY B 1 93 ? 12.922 -0.542 2.154 1 96 93 GLY B C 1
ATOM 3339 O O . GLY B 1 93 ? 13.148 0.665 2.254 1 96 93 GLY B O 1
ATOM 3340 N N . VAL B 1 94 ? 13.68 -1.432 2.723 1 97.94 94 VAL B N 1
ATOM 3341 C CA . VAL B 1 94 ? 14.781 -1.04 3.602 1 97.94 94 VAL B CA 1
ATOM 3342 C C . VAL B 1 94 ? 16.047 -0.829 2.777 1 97.94 94 VAL B C 1
ATOM 3344 O O . VAL B 1 94 ? 16.859 0.053 3.084 1 97.94 94 VAL B O 1
ATOM 3347 N N . ILE B 1 95 ? 16.219 -1.665 1.73 1 98.19 95 ILE B N 1
ATOM 3348 C CA . ILE B 1 95 ? 17.391 -1.557 0.869 1 98.19 95 ILE B CA 1
ATOM 3349 C C . ILE B 1 95 ? 16.969 -1.663 -0.594 1 98.19 95 ILE B C 1
ATOM 3351 O O . ILE B 1 95 ? 15.836 -2.045 -0.892 1 98.19 95 ILE B O 1
ATOM 3355 N N . ASP B 1 96 ? 17.906 -1.268 -1.431 1 97.12 96 ASP B N 1
ATOM 3356 C CA . ASP B 1 96 ? 17.734 -1.477 -2.865 1 97.12 96 ASP B CA 1
ATOM 3357 C C . ASP B 1 96 ? 18.438 -2.752 -3.324 1 97.12 96 ASP B C 1
ATOM 3359 O O . ASP B 1 96 ? 18.016 -3.379 -4.301 1 97.12 96 ASP B O 1
ATOM 3363 N N . GLY B 1 97 ? 19.516 -3.08 -2.586 1 96.56 97 GLY B N 1
ATOM 3364 C CA . GLY B 1 97 ? 20.266 -4.266 -2.982 1 96.56 97 GLY B CA 1
ATOM 3365 C C . GLY B 1 97 ? 21.328 -4.664 -1.982 1 96.56 97 GLY B C 1
ATOM 3366 O O . GLY B 1 97 ? 21.562 -3.949 -1.007 1 96.56 97 GLY B O 1
ATOM 3367 N N . ALA B 1 98 ? 21.875 -5.816 -2.219 1 97.75 98 ALA B N 1
ATOM 3368 C CA . ALA B 1 98 ? 22.953 -6.363 -1.394 1 97.75 98 ALA B CA 1
ATOM 3369 C C . ALA B 1 98 ? 24 -7.055 -2.254 1 97.75 98 ALA B C 1
ATOM 3371 O O . ALA B 1 98 ? 23.688 -7.629 -3.297 1 97.75 98 ALA B O 1
ATOM 3372 N N . GLN B 1 99 ? 25.25 -6.949 -1.736 1 96.94 99 GLN B N 1
ATOM 3373 C CA . GLN B 1 99 ? 26.359 -7.582 -2.441 1 96.94 99 GLN B CA 1
ATOM 3374 C C . GLN B 1 99 ? 27.375 -8.156 -1.461 1 96.94 99 GLN B C 1
ATOM 3376 O O . GLN B 1 99 ? 27.766 -7.488 -0.5 1 96.94 99 GLN B O 1
ATOM 3381 N N . VAL B 1 100 ? 27.75 -9.359 -1.687 1 96.56 100 VAL B N 1
ATOM 3382 C CA . VAL B 1 100 ? 28.812 -9.969 -0.889 1 96.56 100 VAL B CA 1
ATOM 3383 C C . VAL B 1 100 ? 30.172 -9.43 -1.341 1 96.56 100 VAL B C 1
ATOM 3385 O O . VAL B 1 100 ? 30.453 -9.367 -2.539 1 96.56 100 VAL B O 1
ATOM 3388 N N . ALA B 1 101 ? 30.938 -8.977 -0.438 1 94.44 101 ALA B N 1
ATOM 3389 C CA . ALA B 1 101 ? 32.281 -8.5 -0.673 1 94.44 101 ALA B CA 1
ATOM 3390 C C . ALA B 1 101 ? 33.281 -9.172 0.281 1 94.44 101 ALA B C 1
ATOM 3392 O O . ALA B 1 101 ? 33.562 -8.648 1.365 1 94.44 101 ALA B O 1
ATOM 3393 N N . GLY B 1 102 ? 33.875 -10.281 -0.278 1 94.44 102 GLY B N 1
ATOM 3394 C CA . GLY B 1 102 ? 34.719 -11.039 0.617 1 94.44 102 GLY B CA 1
ATOM 3395 C C . GLY B 1 102 ? 33.969 -11.656 1.784 1 94.44 102 GLY B C 1
ATOM 3396 O O . GLY B 1 102 ? 33.031 -12.422 1.587 1 94.44 102 GLY B O 1
ATOM 3397 N N . ASP B 1 103 ? 34.375 -11.266 2.912 1 95.69 103 ASP B N 1
ATOM 3398 C CA . ASP B 1 103 ? 33.75 -11.805 4.121 1 95.69 103 ASP B CA 1
ATOM 3399 C C . ASP B 1 103 ? 32.719 -10.836 4.676 1 95.69 103 ASP B C 1
ATOM 3401 O O . ASP B 1 103 ? 32.281 -10.961 5.828 1 95.69 103 ASP B O 1
ATOM 3405 N N . ALA B 1 104 ? 32.375 -9.938 3.83 1 97.62 104 ALA B N 1
ATOM 3406 C CA . ALA B 1 104 ? 31.391 -8.938 4.25 1 97.62 104 ALA B CA 1
ATOM 3407 C C . ALA B 1 104 ? 30.203 -8.898 3.291 1 97.62 104 ALA B C 1
ATOM 3409 O O . ALA B 1 104 ? 30.266 -9.438 2.186 1 97.62 104 ALA B O 1
ATOM 3410 N N . LEU B 1 105 ? 29.156 -8.406 3.846 1 98 105 LEU B N 1
ATOM 3411 C CA . LEU B 1 105 ? 27.938 -8.133 3.086 1 98 105 LEU B CA 1
ATOM 3412 C C . LEU B 1 105 ? 27.625 -6.637 3.072 1 98 105 LEU B C 1
ATOM 3414 O O . LEU B 1 105 ? 27.672 -5.984 4.117 1 98 105 LEU B O 1
ATOM 3418 N N . ARG B 1 106 ? 27.375 -6.117 1.906 1 98.38 106 ARG B N 1
ATOM 3419 C CA . ARG B 1 106 ? 27.094 -4.695 1.737 1 98.38 106 ARG B CA 1
ATOM 3420 C C . ARG B 1 106 ? 25.641 -4.473 1.321 1 98.38 106 ARG B C 1
ATOM 3422 O O . ARG B 1 106 ? 25.203 -5.008 0.306 1 98.38 106 ARG B O 1
ATOM 3429 N N . PHE B 1 107 ? 24.938 -3.686 2.123 1 98.56 107 PHE B N 1
ATOM 3430 C CA . PHE B 1 107 ? 23.578 -3.279 1.812 1 98.56 107 PHE B CA 1
ATOM 3431 C C . PHE B 1 107 ? 23.547 -1.841 1.312 1 98.56 107 PHE B C 1
ATOM 3433 O O . PHE B 1 107 ? 24.094 -0.943 1.945 1 98.56 107 PHE B O 1
ATOM 3440 N N . THR B 1 108 ? 22.844 -1.616 0.183 1 98.25 108 THR B N 1
ATOM 3441 C CA . THR B 1 108 ? 22.797 -0.278 -0.396 1 98.25 108 THR B CA 1
ATOM 3442 C C . THR B 1 108 ? 21.344 0.201 -0.515 1 98.25 108 THR B C 1
ATOM 3444 O O . THR B 1 108 ? 20.453 -0.593 -0.792 1 98.25 108 THR B O 1
ATOM 3447 N N . VAL B 1 109 ? 21.203 1.514 -0.271 1 97.94 109 VAL B N 1
ATOM 3448 C CA . VAL B 1 109 ? 19.875 2.115 -0.446 1 97.94 109 VAL B CA 1
ATOM 3449 C C . VAL B 1 109 ? 20.031 3.539 -0.978 1 97.94 109 VAL B C 1
ATOM 3451 O O . VAL B 1 109 ? 20.938 4.262 -0.588 1 97.94 109 VAL B O 1
ATOM 3454 N N . SER B 1 110 ? 19.141 3.91 -1.877 1 96.56 110 SER B N 1
ATOM 3455 C CA . SER B 1 110 ? 19.078 5.293 -2.338 1 96.56 110 SER B CA 1
ATOM 3456 C C . SER B 1 110 ? 18.312 6.168 -1.352 1 96.56 110 SER B C 1
ATOM 3458 O O . SER B 1 110 ? 17.484 5.672 -0.585 1 96.56 110 SER B O 1
ATOM 3460 N N . ARG B 1 111 ? 18.578 7.465 -1.386 1 95.81 111 ARG B N 1
ATOM 3461 C CA . ARG B 1 111 ? 17.844 8.438 -0.582 1 95.81 111 ARG B CA 1
ATOM 3462 C C . ARG B 1 111 ? 16.359 8.398 -0.909 1 95.81 111 ARG B C 1
ATOM 3464 O O . ARG B 1 111 ? 15.516 8.445 -0.007 1 95.81 111 ARG B O 1
ATOM 3471 N N . ALA B 1 112 ? 16.047 8.234 -2.143 1 95 112 ALA B N 1
ATOM 3472 C CA . ALA B 1 112 ? 14.664 8.188 -2.598 1 95 112 ALA B CA 1
ATOM 3473 C C . ALA B 1 112 ? 13.93 6.992 -2.006 1 95 112 ALA B C 1
ATOM 3475 O O . ALA B 1 112 ? 12.781 7.109 -1.571 1 95 112 ALA B O 1
ATOM 3476 N N . THR B 1 113 ? 14.57 5.887 -1.975 1 95.62 113 THR B N 1
ATOM 3477 C CA . THR B 1 113 ? 13.977 4.691 -1.39 1 95.62 113 THR B CA 1
ATOM 3478 C C . THR B 1 113 ? 13.805 4.855 0.118 1 95.62 113 THR B C 1
ATOM 3480 O O . THR B 1 113 ? 12.711 4.629 0.652 1 95.62 113 THR B O 1
ATOM 3483 N N . PHE B 1 114 ? 14.844 5.328 0.767 1 97 114 PHE B N 1
ATOM 3484 C CA . PHE B 1 114 ? 14.867 5.43 2.221 1 97 114 PHE B CA 1
ATOM 3485 C C . PHE B 1 114 ? 13.727 6.305 2.729 1 97 114 PHE B C 1
ATOM 3487 O O . PHE B 1 114 ? 12.992 5.91 3.633 1 97 114 PHE B O 1
ATOM 3494 N N . TRP B 1 115 ? 13.523 7.391 2.121 1 96.62 115 TRP B N 1
ATOM 3495 C CA . TRP B 1 115 ? 12.609 8.391 2.668 1 96.62 115 TRP B CA 1
ATOM 3496 C C . TRP B 1 115 ? 11.156 7.996 2.43 1 96.62 115 TRP B C 1
ATOM 3498 O O . TRP B 1 115 ? 10.242 8.586 3.012 1 96.62 115 TRP B O 1
ATOM 3508 N N . GLN B 1 116 ? 10.93 7.016 1.652 1 96.94 116 GLN B N 1
ATOM 3509 C CA . GLN B 1 116 ? 9.57 6.551 1.429 1 96.94 116 GLN B CA 1
ATOM 3510 C C . GLN B 1 116 ? 9.141 5.551 2.5 1 96.94 116 GLN B C 1
ATOM 3512 O O . GLN B 1 116 ? 7.961 5.215 2.611 1 96.94 116 GLN B O 1
ATOM 3517 N N . ASN B 1 117 ? 10.117 5.039 3.244 1 96.75 117 ASN B N 1
ATOM 3518 C CA . ASN B 1 117 ? 9.766 4.098 4.301 1 96.75 117 ASN B CA 1
ATOM 3519 C C . ASN B 1 117 ? 9.086 4.793 5.473 1 96.75 117 ASN B C 1
ATOM 3521 O O . ASN B 1 117 ? 9.656 5.688 6.094 1 96.75 117 ASN B O 1
ATOM 3525 N N . PRO B 1 118 ? 7.922 4.395 5.855 1 96.56 118 PRO B N 1
ATOM 3526 C CA . PRO B 1 118 ? 7.148 5.129 6.859 1 96.56 118 PRO B CA 1
ATOM 3527 C C . PRO B 1 118 ? 7.555 4.773 8.289 1 96.56 118 PRO B C 1
ATOM 3529 O O . PRO B 1 118 ? 7.301 5.551 9.219 1 96.56 118 PRO B O 1
ATOM 3532 N N . ARG B 1 119 ? 8.18 3.709 8.523 1 96.31 119 ARG B N 1
ATOM 3533 C CA . ARG B 1 119 ? 8.281 3.072 9.836 1 96.31 119 ARG B CA 1
ATOM 3534 C C . ARG B 1 119 ? 9.055 3.947 10.812 1 96.31 119 ARG B C 1
ATOM 3536 O O . ARG B 1 119 ? 8.703 4.031 11.992 1 96.31 119 ARG B O 1
ATOM 3543 N N . PRO B 1 120 ? 10.102 4.676 10.375 1 97 120 PRO B N 1
ATOM 3544 C CA . PRO B 1 120 ? 10.828 5.496 11.352 1 97 120 PRO B CA 1
ATOM 3545 C C . PRO B 1 120 ? 10.016 6.699 11.82 1 97 120 PRO B C 1
ATOM 3547 O O . PRO B 1 120 ? 10.328 7.285 12.867 1 97 120 PRO B O 1
ATOM 3550 N N . TRP B 1 121 ? 8.961 7.023 11.109 1 97.44 121 TRP B N 1
ATOM 3551 C CA . TRP B 1 121 ? 8.383 8.352 11.289 1 97.44 121 TRP B CA 1
ATOM 3552 C C . TRP B 1 121 ? 6.957 8.258 11.82 1 97.44 121 TRP B C 1
ATOM 3554 O O . TRP B 1 121 ? 6.555 9.055 12.672 1 97.44 121 TRP B O 1
ATOM 3564 N N . LEU B 1 122 ? 6.191 7.34 11.242 1 97.69 122 LEU B N 1
ATOM 3565 C CA . LEU B 1 122 ? 4.777 7.242 11.602 1 97.69 122 LEU B CA 1
ATOM 3566 C C . LEU B 1 122 ? 4.613 6.699 13.016 1 97.69 122 LEU B C 1
ATOM 3568 O O . LEU B 1 122 ? 5.336 5.785 13.422 1 97.69 122 LEU B O 1
ATOM 3572 N N . LYS B 1 123 ? 3.686 7.273 13.727 1 97.31 123 LYS B N 1
ATOM 3573 C CA . LYS B 1 123 ? 3.424 6.887 15.109 1 97.31 123 LYS B CA 1
ATOM 3574 C C . LYS B 1 123 ? 2.047 6.246 15.25 1 97.31 123 LYS B C 1
ATOM 3576 O O . LYS B 1 123 ? 1.649 5.855 16.344 1 97.31 123 LYS B O 1
ATOM 3581 N N . SER B 1 124 ? 1.325 6.207 14.203 1 94.5 124 SER B N 1
ATOM 3582 C CA . SER B 1 124 ? 0.036 5.531 14.078 1 94.5 124 SER B CA 1
ATOM 3583 C C . SER B 1 124 ? -0.063 4.762 12.766 1 94.5 124 SER B C 1
ATOM 3585 O O . SER B 1 124 ? 0.724 4.992 11.844 1 94.5 124 SER B O 1
ATOM 3587 N N . PRO B 1 125 ? -0.999 3.766 12.695 1 92.62 125 PRO B N 1
ATOM 3588 C CA . PRO B 1 125 ? -1.142 3.043 11.43 1 92.62 125 PRO B CA 1
ATOM 3589 C C . PRO B 1 125 ? -1.438 3.967 10.25 1 92.62 125 PRO B C 1
ATOM 3591 O O . PRO B 1 125 ? -2.223 4.91 10.383 1 92.62 125 PRO B O 1
ATOM 3594 N N . ALA B 1 126 ? -0.805 3.646 9.195 1 93.38 126 ALA B N 1
ATOM 3595 C CA . ALA B 1 126 ? -0.929 4.449 7.984 1 93.38 126 ALA B CA 1
ATOM 3596 C C . ALA B 1 126 ? -2.301 4.262 7.34 1 93.38 126 ALA B C 1
ATOM 3598 O O . ALA B 1 126 ? -2.938 3.221 7.512 1 93.38 126 ALA B O 1
ATOM 3599 N N . SER B 1 127 ? -2.719 5.277 6.59 1 92.5 127 SER B N 1
ATOM 3600 C CA . SER B 1 127 ? -3.924 5.18 5.777 1 92.5 127 SER B CA 1
ATOM 3601 C C . SER B 1 127 ? -3.783 4.098 4.711 1 92.5 127 SER B C 1
ATOM 3603 O O . SER B 1 127 ? -4.77 3.469 4.324 1 92.5 127 SER B O 1
ATOM 3605 N N . GLY B 1 128 ? -2.607 3.824 4.301 1 89.5 128 GLY B N 1
ATOM 3606 C CA . GLY B 1 128 ? -2.318 2.906 3.209 1 89.5 128 GLY B CA 1
ATOM 3607 C C . GLY B 1 128 ? -2.648 1.463 3.541 1 89.5 128 GLY B C 1
ATOM 3608 O O . GLY B 1 128 ? -2.697 0.612 2.65 1 89.5 128 GLY B O 1
ATOM 3609 N N . GLY B 1 129 ? -2.881 1.154 4.723 1 86.56 129 GLY B N 1
ATOM 3610 C CA . GLY B 1 129 ? -3.205 -0.203 5.133 1 86.56 129 GLY B CA 1
ATOM 3611 C C . GLY B 1 129 ? -4.66 -0.565 4.898 1 86.56 129 GLY B C 1
ATOM 3612 O O . GLY B 1 129 ? -5.023 -1.742 4.922 1 86.56 129 GLY B O 1
ATOM 3613 N N . MET B 1 130 ? -5.473 0.38 4.637 1 91.31 130 MET B N 1
ATOM 3614 C CA . MET B 1 130 ? -6.902 0.145 4.453 1 91.31 130 MET B CA 1
ATOM 3615 C C . MET B 1 130 ? -7.188 -0.445 3.078 1 91.31 130 MET B C 1
ATOM 3617 O O . MET B 1 130 ? -6.684 0.051 2.068 1 91.31 130 MET B O 1
ATOM 3621 N N . PRO B 1 131 ? -7.988 -1.497 3.047 1 93.06 131 PRO B N 1
ATOM 3622 C CA . PRO B 1 131 ? -8.391 -2.045 1.75 1 93.06 131 PRO B CA 1
ATOM 3623 C C . PRO B 1 131 ? -9.164 -1.04 0.9 1 93.06 131 PRO B C 1
ATOM 3625 O O . PRO B 1 131 ? -9.891 -0.204 1.438 1 93.06 131 PRO B O 1
ATOM 3628 N N . LEU B 1 132 ? -9.008 -1.197 -0.353 1 94.69 132 LEU B N 1
ATOM 3629 C CA . LEU B 1 132 ? -9.703 -0.307 -1.275 1 94.69 132 LEU B CA 1
ATOM 3630 C C . LEU B 1 132 ? -11.164 -0.727 -1.443 1 94.69 132 LEU B C 1
ATOM 3632 O O . LEU B 1 132 ? -11.445 -1.862 -1.832 1 94.69 132 LEU B O 1
ATOM 3636 N N . ARG B 1 133 ? -12.008 0.071 -1.092 1 94.31 133 ARG B N 1
ATOM 3637 C CA . ARG B 1 133 ? -13.438 0.04 -1.378 1 94.31 133 ARG B CA 1
ATOM 3638 C C . ARG B 1 133 ? -13.953 1.42 -1.781 1 94.31 133 ARG B C 1
ATOM 3640 O O . ARG B 1 133 ? -13.43 2.438 -1.317 1 94.31 133 ARG B O 1
ATOM 3647 N N . HIS B 1 134 ? -14.867 1.391 -2.619 1 95.62 134 HIS B N 1
ATOM 3648 C CA . HIS B 1 134 ? -15.375 2.682 -3.062 1 95.62 134 HIS B CA 1
ATOM 3649 C C . HIS B 1 134 ? -16.766 2.945 -2.496 1 95.62 134 HIS B C 1
ATOM 3651 O O . HIS B 1 134 ? -17.5 2.006 -2.189 1 95.62 134 HIS B O 1
ATOM 3657 N N . VAL B 1 135 ? -17.016 4.203 -2.312 1 94.62 135 VAL B N 1
ATOM 3658 C CA . VAL B 1 135 ? -18.328 4.695 -1.903 1 94.62 135 VAL B CA 1
ATOM 3659 C C . VAL B 1 135 ? -18.688 5.941 -2.705 1 94.62 135 VAL B C 1
ATOM 3661 O O . VAL B 1 135 ? -17.828 6.555 -3.336 1 94.62 135 VAL B O 1
ATOM 3664 N N . ILE B 1 136 ? -19.953 6.207 -2.787 1 94.44 136 ILE B N 1
ATOM 3665 C CA . ILE B 1 136 ? -20.422 7.418 -3.451 1 94.44 136 ILE B CA 1
ATOM 3666 C C . ILE B 1 136 ? -20.906 8.422 -2.41 1 94.44 136 ILE B C 1
ATOM 3668 O O . ILE B 1 136 ? -21.781 8.109 -1.592 1 94.44 136 ILE B O 1
ATOM 3672 N N . THR B 1 137 ? -20.281 9.586 -2.367 1 92.12 137 THR B N 1
ATOM 3673 C CA . THR B 1 137 ? -20.703 10.703 -1.53 1 92.12 137 THR B CA 1
ATOM 3674 C C . THR B 1 137 ? -21.016 11.93 -2.383 1 92.12 137 THR B C 1
ATOM 3676 O O . THR B 1 137 ? -20.188 12.367 -3.174 1 92.12 137 THR B O 1
ATOM 3679 N N . ASN B 1 138 ? -22.188 12.453 -2.236 1 90.5 138 ASN B N 1
ATOM 3680 C CA . ASN B 1 138 ? -22.625 13.625 -2.99 1 90.5 138 ASN B CA 1
ATOM 3681 C C . ASN B 1 138 ? -22.391 13.445 -4.488 1 90.5 138 ASN B C 1
ATOM 3683 O O . ASN B 1 138 ? -21.875 14.344 -5.152 1 90.5 138 ASN B O 1
ATOM 3687 N N . GLY B 1 139 ? -22.625 12.289 -4.961 1 90.25 139 GLY B N 1
ATOM 3688 C CA . GLY B 1 139 ? -22.547 11.992 -6.387 1 90.25 139 GLY B CA 1
ATOM 3689 C C . GLY B 1 139 ? -21.141 11.703 -6.863 1 90.25 139 GLY B C 1
ATOM 3690 O O . GLY B 1 139 ? -20.906 11.523 -8.062 1 90.25 139 GLY B O 1
ATOM 3691 N N . HIS B 1 140 ? -20.188 11.703 -5.965 1 91.69 140 HIS B N 1
ATOM 3692 C CA . HIS B 1 140 ? -18.797 11.453 -6.336 1 91.69 140 HIS B CA 1
ATOM 3693 C C . HIS B 1 140 ? -18.312 10.117 -5.777 1 91.69 140 HIS B C 1
ATOM 3695 O O . HIS B 1 140 ? -18.453 9.852 -4.578 1 91.69 140 HIS B O 1
ATOM 3701 N N . ARG B 1 141 ? -17.75 9.273 -6.707 1 95.19 141 ARG B N 1
ATOM 3702 C CA . ARG B 1 141 ? -17.172 8 -6.293 1 95.19 141 ARG B CA 1
ATOM 3703 C C . ARG B 1 141 ? -15.75 8.195 -5.777 1 95.19 141 ARG B C 1
ATOM 3705 O O . ARG B 1 141 ? -14.922 8.82 -6.441 1 95.19 141 ARG B O 1
ATOM 3712 N N . HIS B 1 142 ? -15.484 7.777 -4.621 1 96.69 142 HIS B N 1
ATOM 3713 C CA . HIS B 1 142 ? -14.156 7.863 -4.023 1 96.69 142 HIS B CA 1
ATOM 3714 C C . HIS B 1 142 ? -13.898 6.688 -3.088 1 96.69 142 HIS B C 1
ATOM 3716 O O . HIS B 1 142 ? -14.836 6.008 -2.666 1 96.69 142 HIS B O 1
ATOM 3722 N N . PRO B 1 143 ? -12.625 6.375 -2.816 1 96.5 143 PRO B N 1
ATOM 3723 C CA . PRO B 1 143 ? -12.344 5.34 -1.816 1 96.5 143 PRO B CA 1
ATOM 3724 C C . PRO B 1 143 ? -12.93 5.672 -0.445 1 96.5 143 PRO B C 1
ATOM 3726 O O . PRO B 1 143 ? -13 6.844 -0.068 1 96.5 143 PRO B O 1
ATOM 3729 N N . VAL B 1 144 ? -13.336 4.652 0.246 1 96.19 144 VAL B N 1
ATOM 3730 C CA . VAL B 1 144 ? -13.656 4.828 1.659 1 96.19 144 VAL B CA 1
ATOM 3731 C C . VAL B 1 144 ? -12.422 5.336 2.404 1 96.19 144 VAL B C 1
ATOM 3733 O O . VAL B 1 144 ? -11.312 4.824 2.207 1 96.19 144 VAL B O 1
ATOM 3736 N N . ARG B 1 145 ? -12.578 6.371 3.174 1 96.94 145 ARG B N 1
ATOM 3737 C CA . ARG B 1 145 ? -11.461 7.004 3.857 1 96.94 145 ARG B CA 1
ATOM 3738 C C . ARG B 1 145 ? -11.297 6.453 5.27 1 96.94 145 ARG B C 1
ATOM 3740 O O . ARG B 1 145 ? -12.281 6.164 5.945 1 96.94 145 ARG B O 1
ATOM 3747 N N . PRO B 1 146 ? -10.062 6.309 5.656 1 93.56 146 PRO B N 1
ATOM 3748 C CA . PRO B 1 146 ? -9.836 5.852 7.031 1 93.56 146 PRO B CA 1
ATOM 3749 C C . PRO B 1 146 ? -10.203 6.902 8.07 1 93.56 146 PRO B C 1
ATOM 3751 O O . PRO B 1 146 ? -10.109 8.102 7.805 1 93.56 146 PRO B O 1
ATOM 3754 N N . PRO B 1 147 ? -10.609 6.398 9.219 1 93.81 147 PRO B N 1
ATOM 3755 C CA . PRO B 1 147 ? -10.766 7.359 10.312 1 93.81 147 PRO B CA 1
ATOM 3756 C C . PRO B 1 147 ? -9.445 7.992 10.742 1 93.81 147 PRO B C 1
ATOM 3758 O O . PRO B 1 147 ? -8.383 7.383 10.57 1 93.81 147 PRO B O 1
ATOM 3761 N N . SER B 1 148 ? -9.531 9.141 11.258 1 93.44 148 SER B N 1
ATOM 3762 C CA . SER B 1 148 ? -8.336 9.805 11.773 1 93.44 148 SER B CA 1
ATOM 3763 C C . SER B 1 148 ? -7.844 9.141 13.055 1 93.44 148 SER B C 1
ATOM 3765 O O . SER B 1 148 ? -8.617 8.953 14 1 93.44 148 SER B O 1
ATOM 3767 N N . PRO B 1 149 ? -6.613 8.812 13.078 1 93.5 149 PRO B N 1
ATOM 3768 C CA . PRO B 1 149 ? -6.086 8.289 14.344 1 93.5 149 PRO B CA 1
ATOM 3769 C C . PRO B 1 149 ? -5.895 9.383 15.391 1 93.5 149 PRO B C 1
ATOM 3771 O O . PRO B 1 149 ? -5.551 10.516 15.055 1 93.5 149 PRO B O 1
ATOM 3774 N N . ALA B 1 150 ? -6.051 9.047 16.609 1 93.94 150 ALA B N 1
ATOM 3775 C CA . ALA B 1 150 ? -5.859 10 17.703 1 93.94 150 ALA B CA 1
ATOM 3776 C C . ALA B 1 150 ? -4.383 10.125 18.062 1 93.94 150 ALA B C 1
ATOM 3778 O O . ALA B 1 150 ? -3.59 9.227 17.781 1 93.94 150 ALA B O 1
ATOM 3779 N N . GLY B 1 151 ? -4.055 11.273 18.625 1 95.5 151 GLY B N 1
ATOM 3780 C CA . GLY B 1 151 ? -2.729 11.445 19.203 1 95.5 151 GLY B CA 1
ATOM 3781 C C . GLY B 1 151 ? -1.673 11.789 18.172 1 95.5 151 GLY B C 1
ATOM 3782 O O . GLY B 1 151 ? -1.966 12.453 17.172 1 95.5 151 GLY B O 1
ATOM 3783 N N . GLU B 1 152 ? -0.425 11.469 18.547 1 97.81 152 GLU B N 1
ATOM 3784 C CA . GLU B 1 152 ? 0.713 11.742 17.672 1 97.81 152 GLU B CA 1
ATOM 3785 C C . GLU B 1 152 ? 0.763 10.766 16.5 1 97.81 152 GLU B C 1
ATOM 3787 O O . GLU B 1 152 ? 0.731 9.547 16.703 1 97.81 152 GLU B O 1
ATOM 3792 N N . ILE B 1 153 ? 0.863 11.312 15.297 1 97.56 153 ILE B N 1
ATOM 3793 C CA . ILE B 1 153 ? 0.773 10.438 14.133 1 97.56 153 ILE B CA 1
ATOM 3794 C C . ILE B 1 153 ? 2.102 10.445 13.375 1 97.56 153 ILE B C 1
ATOM 3796 O O . ILE B 1 153 ? 2.369 9.547 12.57 1 97.56 153 ILE B O 1
ATOM 3800 N N . TYR B 1 154 ? 2.902 11.414 13.609 1 98.44 154 TYR B N 1
ATOM 3801 C CA . TYR B 1 154 ? 4.184 11.594 12.93 1 98.44 154 TYR B CA 1
ATOM 3802 C C . TYR B 1 154 ? 5.18 12.305 13.844 1 98.44 154 TYR B C 1
ATOM 3804 O O . TYR B 1 154 ? 4.816 13.227 14.578 1 98.44 154 TYR B O 1
ATOM 3812 N N . ALA B 1 155 ? 6.457 11.906 13.812 1 98.62 155 ALA B N 1
ATOM 3813 C CA . ALA B 1 155 ? 7.523 12.602 14.531 1 98.62 155 ALA B CA 1
ATOM 3814 C C . ALA B 1 155 ? 8.875 12.391 13.844 1 98.62 155 ALA B C 1
ATOM 3816 O O . ALA B 1 155 ? 9.18 11.289 13.398 1 98.62 155 ALA B O 1
ATOM 3817 N N . ARG B 1 156 ? 9.609 13.438 13.82 1 97.06 156 ARG B N 1
ATOM 3818 C CA . ARG B 1 156 ? 10.938 13.414 13.211 1 97.06 156 ARG B CA 1
ATOM 3819 C C . ARG B 1 156 ? 11.852 14.453 13.859 1 97.06 156 ARG B C 1
ATOM 3821 O O . ARG B 1 156 ? 11.5 15.633 13.938 1 97.06 156 ARG B O 1
ATOM 3828 N N . TYR B 1 157 ? 12.969 13.969 14.32 1 96.56 157 TYR B N 1
ATOM 3829 C CA . TYR B 1 157 ? 13.992 14.914 14.766 1 96.56 157 TYR B CA 1
ATOM 3830 C C . TYR B 1 157 ? 14.594 15.664 13.578 1 96.56 157 TYR B C 1
ATOM 3832 O O . TYR B 1 157 ? 14.953 15.047 12.57 1 96.56 157 TYR B O 1
ATOM 3840 N N . MET B 1 158 ? 14.672 16.938 13.703 1 94.5 158 MET B N 1
ATOM 3841 C CA . MET B 1 158 ? 15.203 17.797 12.648 1 94.5 158 MET B CA 1
ATOM 3842 C C . MET B 1 158 ? 16.5 18.453 13.086 1 94.5 158 MET B C 1
ATOM 3844 O O . MET B 1 158 ? 16.484 19.5 13.75 1 94.5 158 MET B O 1
ATOM 3848 N N . PRO B 1 159 ? 17.609 17.922 12.625 1 91.62 159 PRO B N 1
ATOM 3849 C CA . PRO B 1 159 ? 18.891 18.422 13.102 1 91.62 159 PRO B CA 1
ATOM 3850 C C . PRO B 1 159 ? 19.141 19.875 12.719 1 91.62 159 PRO B C 1
ATOM 3852 O O . PRO B 1 159 ? 19.812 20.609 13.453 1 91.62 159 PRO B O 1
ATOM 3855 N N . GLN B 1 160 ? 18.641 20.328 11.688 1 87.69 160 GLN B N 1
ATOM 3856 C CA . GLN B 1 160 ? 18.906 21.672 11.18 1 87.69 160 GLN B CA 1
ATOM 3857 C C . GLN B 1 160 ? 18.359 22.734 12.141 1 87.69 160 GLN B C 1
ATOM 3859 O O . GLN B 1 160 ? 18.859 23.859 12.164 1 87.69 160 GLN B O 1
ATOM 3864 N N . VAL B 1 161 ? 17.312 22.344 12.914 1 93.31 161 VAL B N 1
ATOM 3865 C CA . VAL B 1 161 ? 16.75 23.312 13.852 1 93.31 161 VAL B CA 1
ATOM 3866 C C . VAL B 1 161 ? 16.922 22.797 15.281 1 93.31 161 VAL B C 1
ATOM 3868 O O . VAL B 1 161 ? 16.562 23.484 16.234 1 93.31 161 VAL B O 1
ATOM 3871 N N . GLY B 1 162 ? 17.391 21.578 15.445 1 94.44 162 GLY B N 1
ATOM 3872 C CA . GLY B 1 162 ? 17.703 21 16.75 1 94.44 162 GLY B CA 1
ATOM 3873 C C . GLY B 1 162 ? 16.453 20.641 17.547 1 94.44 162 GLY B C 1
ATOM 3874 O O . GLY B 1 162 ? 16.469 20.688 18.766 1 94.44 162 GLY B O 1
ATOM 3875 N N . MET B 1 163 ? 15.297 20.391 16.875 1 96.69 163 MET B N 1
ATOM 3876 C CA . MET B 1 163 ? 14.031 20.078 17.531 1 96.69 163 MET B CA 1
ATOM 3877 C C . MET B 1 163 ? 13.336 18.906 16.828 1 96.69 163 MET B C 1
ATOM 3879 O O . MET B 1 163 ? 13.703 18.531 15.719 1 96.69 163 MET B O 1
ATOM 3883 N N . THR B 1 164 ? 12.438 18.344 17.547 1 97.75 164 THR B N 1
ATOM 3884 C CA . THR B 1 164 ? 11.594 17.312 16.953 1 97.75 164 THR B CA 1
ATOM 3885 C C . THR B 1 164 ? 10.281 17.906 16.453 1 97.75 164 THR B C 1
ATOM 3887 O O . THR B 1 164 ? 9.57 18.578 17.219 1 97.75 164 THR B O 1
ATOM 3890 N N . PHE B 1 165 ? 10.07 17.719 15.188 1 97.75 165 PHE B N 1
ATOM 3891 C CA . PHE B 1 165 ? 8.781 18.062 14.602 1 97.75 165 PHE B CA 1
ATOM 3892 C C . PHE B 1 165 ? 7.789 16.922 14.758 1 97.75 165 PHE B C 1
ATOM 3894 O O . PHE B 1 165 ? 8.133 15.758 14.508 1 97.75 165 PHE B O 1
ATOM 3901 N N . SER B 1 166 ? 6.582 17.234 15.18 1 98.62 166 SER B N 1
ATOM 3902 C CA . SER B 1 166 ? 5.562 16.203 15.266 1 98.62 166 SER B CA 1
ATOM 3903 C C . SER B 1 166 ? 4.188 16.75 14.891 1 98.62 166 SER B C 1
ATOM 3905 O O . SER B 1 166 ? 3.961 17.953 14.938 1 98.62 166 SER B O 1
ATOM 3907 N N . LEU B 1 167 ? 3.375 15.898 14.383 1 98.62 167 LEU B N 1
ATOM 3908 C CA . LEU B 1 167 ? 1.973 16.156 14.078 1 98.62 167 LEU B CA 1
ATOM 3909 C C . LEU B 1 167 ? 1.057 15.359 15 1 98.62 167 LEU B C 1
ATOM 3911 O O . LEU B 1 167 ? 1.268 14.164 15.203 1 98.62 167 LEU B O 1
ATOM 3915 N N . ARG B 1 168 ? 0.098 16.047 15.57 1 98.56 168 ARG B N 1
ATOM 3916 C CA . ARG B 1 168 ? -0.911 15.406 16.406 1 98.56 168 ARG B CA 1
ATOM 3917 C C . ARG B 1 168 ? -2.316 15.695 15.891 1 98.56 168 ARG B C 1
ATOM 3919 O O . ARG B 1 168 ? -2.639 16.844 15.57 1 98.56 168 ARG B O 1
ATOM 3926 N N . THR B 1 169 ? -3.09 14.633 15.82 1 98.06 169 THR B N 1
ATOM 3927 C CA . THR B 1 169 ? -4.492 14.859 15.492 1 98.06 169 THR B CA 1
ATOM 3928 C C . THR B 1 169 ? -5.152 15.758 16.531 1 98.06 169 THR B C 1
ATOM 3930 O O . THR B 1 169 ? -4.914 15.602 17.734 1 98.06 169 THR B O 1
ATOM 3933 N N . VAL B 1 170 ? -5.984 16.609 16.109 1 98.12 170 VAL B N 1
ATOM 3934 C CA . VAL B 1 170 ? -6.66 17.578 16.969 1 98.12 170 VAL B CA 1
ATOM 3935 C C . VAL B 1 170 ? -7.449 16.828 18.047 1 98.12 170 VAL B C 1
ATOM 3937 O O . VAL B 1 170 ? -8.109 15.828 17.766 1 98.12 170 VAL B O 1
ATOM 3940 N N . ASP B 1 171 ? -7.312 17.266 19.203 1 97.25 171 ASP B N 1
ATOM 3941 C CA . ASP B 1 171 ? -8.18 16.984 20.344 1 97.25 171 ASP B CA 1
ATOM 3942 C C . ASP B 1 171 ? -8.953 18.219 20.766 1 97.25 171 ASP B C 1
ATOM 3944 O O . ASP B 1 171 ? -8.367 19.188 21.25 1 97.25 171 ASP B O 1
ATOM 3948 N N . VAL B 1 172 ? -10.242 18.156 20.625 1 97.81 172 VAL B N 1
ATOM 3949 C CA . VAL B 1 172 ? -11.047 19.359 20.797 1 97.81 172 VAL B CA 1
ATOM 3950 C C . VAL B 1 172 ? -10.859 19.906 22.203 1 97.81 172 VAL B C 1
ATOM 3952 O O . VAL B 1 172 ? -10.648 21.109 22.391 1 97.81 172 VAL B O 1
ATOM 3955 N N . ASP B 1 173 ? -10.898 19.078 23.203 1 96.5 173 ASP B N 1
ATOM 3956 C CA . ASP B 1 173 ? -10.766 19.531 24.578 1 96.5 173 ASP B CA 1
ATOM 3957 C C . ASP B 1 173 ? -9.375 20.109 24.828 1 96.5 173 ASP B C 1
ATOM 3959 O O . ASP B 1 173 ? -9.242 21.125 25.516 1 96.5 173 ASP B O 1
ATOM 3963 N N . ALA B 1 174 ? -8.43 19.547 24.25 1 96.94 174 ALA B N 1
ATOM 3964 C CA . ALA B 1 174 ? -7.051 19.938 24.516 1 96.94 174 ALA B CA 1
ATOM 3965 C C . ALA B 1 174 ? -6.648 21.141 23.672 1 96.94 174 ALA B C 1
ATOM 3967 O O . ALA B 1 174 ? -5.777 21.922 24.062 1 96.94 174 ALA B O 1
ATOM 3968 N N . HIS B 1 175 ? -7.332 21.344 22.5 1 98.38 175 HIS B N 1
ATOM 3969 C CA . HIS B 1 175 ? -6.727 22.25 21.531 1 98.38 175 HIS B CA 1
ATOM 3970 C C . HIS B 1 175 ? -7.656 23.422 21.219 1 98.38 175 HIS B C 1
ATOM 3972 O O . HIS B 1 175 ? -7.254 24.375 20.547 1 98.38 175 HIS B O 1
ATOM 3978 N N . ALA B 1 176 ? -8.859 23.406 21.719 1 98.44 176 ALA B N 1
ATOM 3979 C CA . ALA B 1 176 ? -9.828 24.438 21.328 1 98.44 176 ALA B CA 1
ATOM 3980 C C . ALA B 1 176 ? -9.352 25.828 21.75 1 98.44 176 ALA B C 1
ATOM 3982 O O . ALA B 1 176 ? -9.484 26.781 20.984 1 98.44 176 ALA B O 1
ATOM 3983 N N . ASP B 1 177 ? -8.836 25.953 22.953 1 98.62 177 ASP B N 1
ATOM 3984 C CA . ASP B 1 177 ? -8.359 27.25 23.406 1 98.62 177 ASP B CA 1
ATOM 3985 C C . ASP B 1 177 ? -7.223 27.766 22.531 1 98.62 177 ASP B C 1
ATOM 3987 O O . ASP B 1 177 ? -7.215 28.938 22.141 1 98.62 177 ASP B O 1
ATOM 3991 N N . LEU B 1 178 ? -6.324 26.891 22.328 1 98.38 178 LEU B N 1
ATOM 3992 C CA . LEU B 1 178 ? -5.172 27.219 21.5 1 98.38 178 LEU B CA 1
ATOM 3993 C C . LEU B 1 178 ? -5.609 27.641 20.094 1 98.38 178 LEU B C 1
ATOM 3995 O O . LEU B 1 178 ? -5.199 28.703 19.625 1 98.38 178 LEU B O 1
ATOM 3999 N N . PHE B 1 179 ? -6.438 26.891 19.516 1 98.44 179 PHE B N 1
ATOM 4000 C CA . PHE B 1 179 ? -6.957 27.141 18.188 1 98.44 179 PHE B CA 1
ATOM 4001 C C . PHE B 1 179 ? -7.73 28.453 18.141 1 98.44 179 PHE B C 1
ATOM 4003 O O . PHE B 1 179 ? -7.559 29.25 17.219 1 98.44 179 PHE B O 1
ATOM 4010 N N . SER B 1 180 ? -8.531 28.656 19.094 1 98.5 180 SER B N 1
ATOM 4011 C CA . SER B 1 180 ? -9.305 29.891 19.172 1 98.5 180 SER B CA 1
ATOM 4012 C C . SER B 1 180 ? -8.391 31.109 19.281 1 98.5 180 SER B C 1
ATOM 4014 O O . SER B 1 180 ? -8.641 32.125 18.641 1 98.5 180 SER B O 1
ATOM 4016 N N . GLY B 1 181 ? -7.391 31 20.078 1 98.38 181 GLY B N 1
ATOM 4017 C CA . GLY B 1 181 ? -6.41 32.094 20.156 1 98.38 181 GLY B CA 1
ATOM 4018 C C . GLY B 1 181 ? -5.785 32.406 18.812 1 98.38 181 GLY B C 1
ATOM 4019 O O . GLY B 1 181 ? -5.652 33.562 18.453 1 98.38 181 GLY B O 1
ATOM 4020 N N . TRP B 1 182 ? -5.434 31.375 18.078 1 98.19 182 TRP B N 1
ATOM 4021 C CA . TRP B 1 182 ? -4.789 31.547 16.797 1 98.19 182 TRP B CA 1
ATOM 4022 C C . TRP B 1 182 ? -5.762 32.156 15.773 1 98.19 182 TRP B C 1
ATOM 4024 O O . TRP B 1 182 ? -5.414 33.062 15.039 1 98.19 182 TRP B O 1
ATOM 4034 N N . MET B 1 183 ? -6.977 31.672 15.742 1 97.69 183 MET B N 1
ATOM 4035 C CA . MET B 1 183 ? -7.969 32.094 14.758 1 97.69 183 MET B CA 1
ATOM 4036 C C . MET B 1 183 ? -8.344 33.562 14.961 1 97.69 183 MET B C 1
ATOM 4038 O O . MET B 1 183 ? -8.828 34.219 14.031 1 97.69 183 MET B O 1
ATOM 4042 N N . ASN B 1 184 ? -8.109 34.062 16.125 1 98 184 ASN B N 1
ATOM 4043 C CA . ASN B 1 184 ? -8.5 35.438 16.438 1 98 184 ASN B CA 1
ATOM 4044 C C . ASN B 1 184 ? -7.316 36.375 16.297 1 98 184 ASN B C 1
ATOM 4046 O O . ASN B 1 184 ? -7.453 37.594 16.547 1 98 184 ASN B O 1
ATOM 4050 N N . LEU B 1 185 ? -6.137 35.875 16 1 96.88 185 LEU B N 1
ATOM 4051 C CA . LEU B 1 185 ? -5.043 36.75 15.609 1 96.88 185 LEU B CA 1
ATOM 4052 C C . LEU B 1 185 ? -5.379 37.5 14.32 1 96.88 185 LEU B C 1
ATOM 4054 O O . LEU B 1 185 ? -5.867 36.906 13.359 1 96.88 185 LEU B O 1
ATOM 4058 N N . ASP B 1 186 ? -5.109 38.719 14.234 1 95.88 186 ASP B N 1
ATOM 4059 C CA . ASP B 1 186 ? -5.449 39.531 13.078 1 95.88 186 ASP B CA 1
ATOM 4060 C C . ASP B 1 186 ? -4.852 38.969 11.797 1 95.88 186 ASP B C 1
ATOM 4062 O O . ASP B 1 186 ? -5.535 38.844 10.773 1 95.88 186 ASP B O 1
ATOM 4066 N N . ARG B 1 187 ? -3.646 38.562 11.82 1 91.81 187 ARG B N 1
ATOM 4067 C CA . ARG B 1 187 ? -2.951 38.062 10.633 1 91.81 187 ARG B CA 1
ATOM 4068 C C . ARG B 1 187 ? -3.555 36.75 10.164 1 91.81 187 ARG B C 1
ATOM 4070 O O . ARG B 1 187 ? -3.551 36.438 8.961 1 91.81 187 ARG B O 1
ATOM 4077 N N . VAL B 1 188 ? -4.051 35.906 11.078 1 93.56 188 VAL B N 1
ATOM 4078 C CA . VAL B 1 188 ? -4.676 34.656 10.727 1 93.56 188 VAL B CA 1
ATOM 4079 C C . VAL B 1 188 ? -6.098 34.875 10.219 1 93.56 188 VAL B C 1
ATOM 4081 O O . VAL B 1 188 ? -6.484 34.375 9.172 1 93.56 188 VAL B O 1
ATOM 4084 N N . ALA B 1 189 ? -6.801 35.75 10.914 1 92.94 189 ALA B N 1
ATOM 4085 C CA . ALA B 1 189 ? -8.203 36.031 10.594 1 92.94 189 ALA B CA 1
ATOM 4086 C C . ALA B 1 189 ? -8.328 36.656 9.203 1 92.94 189 ALA B C 1
ATOM 4088 O O . ALA B 1 189 ? -9.328 36.438 8.516 1 92.94 189 ALA B O 1
ATOM 4089 N N . HIS B 1 190 ? -7.363 37.312 8.812 1 87.88 190 HIS B N 1
ATOM 4090 C CA . HIS B 1 190 ? -7.363 37.969 7.496 1 87.88 190 HIS B CA 1
ATOM 4091 C C . HIS B 1 190 ? -7.473 36.906 6.387 1 87.88 190 HIS B C 1
ATOM 4093 O O . HIS B 1 190 ? -8.156 37.156 5.387 1 87.88 190 HIS B O 1
ATOM 4099 N N . PHE B 1 191 ? -6.867 35.781 6.562 1 83.44 191 PHE B N 1
ATOM 4100 C CA . PHE B 1 191 ? -6.828 34.75 5.52 1 83.44 191 PHE B CA 1
ATOM 4101 C C . PHE B 1 191 ? -7.898 33.688 5.754 1 83.44 191 PHE B C 1
ATOM 4103 O O . PHE B 1 191 ? -8.492 33.188 4.801 1 83.44 191 PHE B O 1
ATOM 4110 N N . TRP B 1 192 ? -8.203 33.281 6.91 1 87.94 192 TRP B N 1
ATOM 4111 C CA . TRP B 1 192 ? -9.094 32.156 7.234 1 87.94 192 TRP B CA 1
ATOM 4112 C C . TRP B 1 192 ? -10.531 32.656 7.398 1 87.94 192 TRP B C 1
ATOM 4114 O O . TRP B 1 192 ? -11.477 31.891 7.203 1 87.94 192 TRP B O 1
ATOM 4124 N N . ASP B 1 193 ? -10.703 33.906 7.785 1 88.12 193 ASP B N 1
ATOM 4125 C CA . ASP B 1 193 ? -12.016 34.5 8.016 1 88.12 193 ASP B CA 1
ATOM 4126 C C . ASP B 1 193 ? -12.844 33.656 8.977 1 88.12 193 ASP B C 1
ATOM 4128 O O . ASP B 1 193 ? -13.992 33.312 8.688 1 88.12 193 ASP B O 1
ATOM 4132 N N . GLN B 1 194 ? -12.273 33.219 10.102 1 91.88 194 GLN B N 1
ATOM 4133 C CA . GLN B 1 194 ? -12.914 32.375 11.086 1 91.88 194 GLN B CA 1
ATOM 4134 C C . GLN B 1 194 ? -12.844 32.969 12.484 1 91.88 194 GLN B C 1
ATOM 4136 O O . GLN B 1 194 ? -12.695 32.25 13.469 1 91.88 194 GLN B O 1
ATOM 4141 N N . ARG B 1 195 ? -12.812 34.312 12.57 1 96.69 195 ARG B N 1
ATOM 4142 C CA . ARG B 1 195 ? -12.938 34.906 13.891 1 96.69 195 ARG B CA 1
ATOM 4143 C C . ARG B 1 195 ? -14.188 34.406 14.602 1 96.69 195 ARG B C 1
ATOM 4145 O O . ARG B 1 195 ? -15.227 34.219 13.977 1 96.69 195 ARG B O 1
ATOM 4152 N N . GLY B 1 196 ? -14.031 34.25 15.898 1 97.5 196 GLY B N 1
ATOM 4153 C CA . GLY B 1 196 ? -15.195 33.781 16.625 1 97.5 196 GLY B CA 1
ATOM 4154 C C . GLY B 1 196 ? -14.898 33.438 18.078 1 97.5 196 GLY B C 1
ATOM 4155 O O . GLY B 1 196 ? -13.852 33.812 18.609 1 97.5 196 GLY B O 1
ATOM 4156 N N . THR B 1 197 ? -15.867 32.812 18.688 1 98.31 197 THR B N 1
ATOM 4157 C CA . THR B 1 197 ? -15.742 32.438 20.094 1 98.31 197 THR B CA 1
ATOM 4158 C C . THR B 1 197 ? -15.055 31.062 20.203 1 98.31 197 THR B C 1
ATOM 4160 O O . THR B 1 197 ? -14.961 30.328 19.234 1 98.31 197 THR B O 1
ATOM 4163 N N . ARG B 1 198 ? -14.594 30.875 21.406 1 98.12 198 ARG B N 1
ATOM 4164 C CA . ARG B 1 198 ? -13.992 29.578 21.703 1 98.12 198 ARG B CA 1
ATOM 4165 C C . ARG B 1 198 ? -14.969 28.438 21.391 1 98.12 198 ARG B C 1
ATOM 4167 O O . ARG B 1 198 ? -14.57 27.406 20.844 1 98.12 198 ARG B O 1
ATOM 4174 N N . ASP B 1 199 ? -16.203 28.656 21.703 1 98.38 199 ASP B N 1
ATOM 4175 C CA . ASP B 1 199 ? -17.219 27.625 21.484 1 98.38 199 ASP B CA 1
ATOM 4176 C C . ASP B 1 199 ? -17.422 27.391 19.984 1 98.38 199 ASP B C 1
ATOM 4178 O O . ASP B 1 199 ? -17.594 26.234 19.547 1 98.38 199 ASP B O 1
ATOM 4182 N N . GLU B 1 200 ? -17.438 28.406 19.266 1 98.19 200 GLU B N 1
ATOM 4183 C CA . GLU B 1 200 ? -17.547 28.266 17.812 1 98.19 200 GLU B CA 1
ATOM 4184 C C . GLU B 1 200 ? -16.344 27.516 17.219 1 98.19 200 GLU B C 1
ATOM 4186 O O . GLU B 1 200 ? -16.516 26.688 16.328 1 98.19 200 GLU B O 1
ATOM 4191 N N . HIS B 1 201 ? -15.242 27.812 17.734 1 98.44 201 HIS B N 1
ATOM 4192 C CA . HIS B 1 201 ? -14.031 27.172 17.25 1 98.44 201 HIS B CA 1
ATOM 4193 C C . HIS B 1 201 ? -13.977 25.703 17.688 1 98.44 201 HIS B C 1
ATOM 4195 O O . HIS B 1 201 ? -13.516 24.844 16.922 1 98.44 201 HIS B O 1
ATOM 4201 N N . ALA B 1 202 ? -14.398 25.406 18.859 1 98.56 202 ALA B N 1
ATOM 4202 C CA . ALA B 1 202 ? -14.516 24.016 19.297 1 98.56 202 ALA B CA 1
ATOM 4203 C C . ALA B 1 202 ? -15.453 23.234 18.391 1 98.56 202 ALA B C 1
ATOM 4205 O O . ALA B 1 202 ? -15.164 22.094 18.016 1 98.56 202 ALA B O 1
ATOM 4206 N N . ALA B 1 203 ? -16.547 23.844 18.047 1 98.44 203 ALA B N 1
ATOM 4207 C CA . ALA B 1 203 ? -17.5 23.203 17.141 1 98.44 203 ALA B CA 1
ATOM 4208 C C . ALA B 1 203 ? -16.906 22.984 15.766 1 98.44 203 ALA B C 1
ATOM 4210 O O . ALA B 1 203 ? -17.141 21.938 15.141 1 98.44 203 ALA B O 1
ATOM 4211 N N . TYR B 1 204 ? -16.172 23.938 15.344 1 98 204 TYR B N 1
ATOM 4212 C CA . TYR B 1 204 ? -15.477 23.828 14.062 1 98 204 TYR B CA 1
ATOM 4213 C C . TYR B 1 204 ? -14.547 22.625 14.047 1 98 204 TYR B C 1
ATOM 4215 O O . TYR B 1 204 ? -14.602 21.797 13.133 1 98 204 TYR B O 1
ATOM 4223 N N . LEU B 1 205 ? -13.727 22.5 15.039 1 98.25 205 LEU B N 1
ATOM 4224 C CA . LEU B 1 205 ? -12.773 21.391 15.141 1 98.25 205 LEU B CA 1
ATOM 4225 C C . LEU B 1 205 ? -13.5 20.047 15.188 1 98.25 205 LEU B C 1
ATOM 4227 O O . LEU B 1 205 ? -13.07 19.094 14.547 1 98.25 205 LEU B O 1
ATOM 4231 N N . ALA B 1 206 ? -14.57 20.031 15.898 1 97.62 206 ALA B N 1
ATOM 4232 C CA . ALA B 1 206 ? -15.352 18.812 16.016 1 97.62 206 ALA B CA 1
ATOM 4233 C C . ALA B 1 206 ? -15.93 18.391 14.664 1 97.62 206 ALA B C 1
ATOM 4235 O O . ALA B 1 206 ? -15.938 17.219 14.312 1 97.62 206 ALA B O 1
ATOM 4236 N N . GLU B 1 207 ? -16.406 19.359 13.977 1 97.5 207 GLU B N 1
ATOM 4237 C CA . GLU B 1 207 ? -16.953 19.094 12.648 1 97.5 207 GLU B CA 1
ATOM 4238 C C . GLU B 1 207 ? -15.883 18.547 11.711 1 97.5 207 GLU B C 1
ATOM 4240 O O . GLU B 1 207 ? -16.141 17.609 10.953 1 97.5 207 GLU B O 1
ATOM 4245 N N . ARG B 1 208 ? -14.742 19.156 11.734 1 96.81 208 ARG B N 1
ATOM 4246 C CA . ARG B 1 208 ? -13.641 18.688 10.898 1 96.81 208 ARG B CA 1
ATOM 4247 C C . ARG B 1 208 ? -13.234 17.266 11.273 1 96.81 208 ARG B C 1
ATOM 4249 O O . ARG B 1 208 ? -12.945 16.438 10.398 1 96.81 208 ARG B O 1
ATOM 4256 N N . LEU B 1 209 ? -13.219 16.938 12.5 1 95.56 209 LEU B N 1
ATOM 4257 C CA . LEU B 1 209 ? -12.844 15.617 12.984 1 95.56 209 LEU B CA 1
ATOM 4258 C C . LEU B 1 209 ? -13.859 14.57 12.547 1 95.56 209 LEU B C 1
ATOM 4260 O O . LEU B 1 209 ? -13.508 13.414 12.305 1 95.56 209 LEU B O 1
ATOM 4264 N N . ALA B 1 210 ? -15.07 14.992 12.383 1 94.06 210 ALA B N 1
ATOM 4265 C CA . ALA B 1 210 ? -16.156 14.07 12.047 1 94.06 210 ALA B CA 1
ATOM 4266 C C . ALA B 1 210 ? -16.219 13.836 10.539 1 94.06 210 ALA B C 1
ATOM 4268 O O . ALA B 1 210 ? -16.875 12.906 10.078 1 94.06 210 ALA B O 1
ATOM 4269 N N . ASP B 1 211 ? -15.594 14.664 9.781 1 95.06 211 ASP B N 1
ATOM 4270 C CA . ASP B 1 211 ? -15.602 14.57 8.32 1 95.06 211 ASP B CA 1
ATOM 4271 C C . ASP B 1 211 ? -14.477 13.68 7.82 1 95.06 211 ASP B C 1
ATOM 4273 O O . ASP B 1 211 ? -13.297 14.039 7.922 1 95.06 211 ASP B O 1
ATOM 4277 N N . PRO B 1 212 ? -14.766 12.562 7.184 1 93 212 PRO B N 1
ATOM 4278 C CA . PRO B 1 212 ? -13.734 11.609 6.785 1 93 212 PRO B CA 1
ATOM 4279 C C . PRO B 1 212 ? -12.789 12.172 5.727 1 93 212 PRO B C 1
ATOM 4281 O O . PRO B 1 212 ? -11.68 11.656 5.547 1 93 212 PRO B O 1
ATOM 4284 N N . HIS B 1 213 ? -13.25 13.117 5.012 1 95.06 213 HIS B N 1
ATOM 4285 C CA . HIS B 1 213 ? -12.383 13.648 3.965 1 95.06 213 HIS B CA 1
ATOM 4286 C C . HIS B 1 213 ? -11.344 14.602 4.539 1 95.06 213 HIS B C 1
ATOM 4288 O O . HIS B 1 213 ? -10.406 15.008 3.842 1 95.06 213 HIS B O 1
ATOM 4294 N N . MET B 1 214 ? -11.492 14.883 5.875 1 96.56 214 MET B N 1
ATOM 4295 C CA . MET B 1 214 ? -10.617 15.836 6.539 1 96.56 214 MET B CA 1
ATOM 4296 C C . MET B 1 214 ? -9.805 15.164 7.641 1 96.56 214 MET B C 1
ATOM 4298 O O . MET B 1 214 ? -10.258 14.188 8.242 1 96.56 214 MET B O 1
ATOM 4302 N N . HIS B 1 215 ? -8.617 15.711 7.848 1 97.5 215 HIS B N 1
ATOM 4303 C CA . HIS B 1 215 ? -7.77 15.344 8.977 1 97.5 215 HIS B CA 1
ATOM 4304 C C . HIS B 1 215 ? -7.129 16.578 9.609 1 97.5 215 HIS B C 1
ATOM 4306 O O . HIS B 1 215 ? -6.078 17.031 9.156 1 97.5 215 HIS B O 1
ATOM 4312 N N . PRO B 1 216 ? -7.766 17.094 10.688 1 98.25 216 PRO B N 1
ATOM 4313 C CA . PRO B 1 216 ? -7.207 18.266 11.375 1 98.25 216 PRO B CA 1
ATOM 4314 C C . PRO B 1 216 ? -6.082 17.906 12.344 1 98.25 216 PRO B C 1
ATOM 4316 O O . PRO B 1 216 ? -6.219 16.953 13.125 1 98.25 216 PRO B O 1
ATOM 4319 N N . MET B 1 217 ? -5 18.719 12.312 1 98.06 217 MET B N 1
ATOM 4320 C CA . MET B 1 217 ? -3.807 18.406 13.102 1 98.06 217 MET B CA 1
ATOM 4321 C C . MET B 1 217 ? -3.213 19.688 13.695 1 98.06 217 MET B C 1
ATOM 4323 O O . MET B 1 217 ? -3.422 20.781 13.172 1 98.06 217 MET B O 1
ATOM 4327 N N . ILE B 1 218 ? -2.529 19.438 14.789 1 98.75 218 ILE B N 1
ATOM 4328 C CA . ILE B 1 218 ? -1.679 20.469 15.367 1 98.75 218 ILE B CA 1
ATOM 4329 C C . ILE B 1 218 ? -0.211 20.094 15.18 1 98.75 218 ILE B C 1
ATOM 4331 O O . ILE B 1 218 ? 0.177 18.938 15.398 1 98.75 218 ILE B O 1
ATOM 4335 N N . GLY B 1 219 ? 0.569 21.062 14.695 1 98.69 219 GLY B N 1
ATOM 4336 C CA . GLY B 1 219 ? 2.01 20.875 14.609 1 98.69 219 GLY B CA 1
ATOM 4337 C C . GLY B 1 219 ? 2.736 21.281 15.875 1 98.69 219 GLY B C 1
ATOM 4338 O O . GLY B 1 219 ? 2.385 22.266 16.516 1 98.69 219 GLY B O 1
ATOM 4339 N N . TYR B 1 220 ? 3.719 20.484 16.219 1 98.62 220 TYR B N 1
ATOM 4340 C CA . TYR B 1 220 ? 4.535 20.734 17.391 1 98.62 220 TYR B CA 1
ATOM 4341 C C . TYR B 1 220 ? 6.02 20.734 17.047 1 98.62 220 TYR B C 1
ATOM 4343 O O . TYR B 1 220 ? 6.461 19.969 16.188 1 98.62 220 TYR B O 1
ATOM 4351 N N . PHE B 1 221 ? 6.715 21.578 17.594 1 98 221 PHE B N 1
ATOM 4352 C CA . PHE B 1 221 ? 8.141 21.375 17.844 1 98 221 PHE B CA 1
ATOM 4353 C C . PHE B 1 221 ? 8.398 21.031 19.297 1 98 221 PHE B C 1
ATOM 4355 O O . PHE B 1 221 ? 8.102 21.828 20.188 1 98 221 PHE B O 1
ATOM 4362 N N . ASP B 1 222 ? 8.898 19.812 19.391 1 97.38 222 ASP B N 1
ATOM 4363 C CA . ASP B 1 222 ? 8.961 19.266 20.75 1 97.38 222 ASP B CA 1
ATOM 4364 C C . ASP B 1 222 ? 7.602 19.328 21.438 1 97.38 222 ASP B C 1
ATOM 4366 O O . ASP B 1 222 ? 6.621 18.781 20.938 1 97.38 222 ASP B O 1
ATOM 4370 N N . ASP B 1 223 ? 7.438 20.062 22.469 1 96.44 223 ASP B N 1
ATOM 4371 C CA . ASP B 1 223 ? 6.16 20.094 23.172 1 96.44 223 ASP B CA 1
ATOM 4372 C C . ASP B 1 223 ? 5.449 21.422 22.953 1 96.44 223 ASP B C 1
ATOM 4374 O O . ASP B 1 223 ? 4.453 21.719 23.625 1 96.44 223 ASP B O 1
ATOM 4378 N N . THR B 1 224 ? 5.91 22.188 22.031 1 98 224 THR B N 1
ATOM 4379 C CA . THR B 1 224 ? 5.328 23.5 21.766 1 98 224 THR B CA 1
ATOM 4380 C C . THR B 1 224 ? 4.477 23.484 20.5 1 98 224 THR B C 1
ATOM 4382 O O . THR B 1 224 ? 5 23.297 19.406 1 98 224 THR B O 1
ATOM 4385 N N . PRO B 1 225 ? 3.158 23.656 20.688 1 98.56 225 PRO B N 1
ATOM 4386 C CA . PRO B 1 225 ? 2.328 23.766 19.484 1 98.56 225 PRO B CA 1
ATOM 4387 C C . PRO B 1 225 ? 2.568 25.078 18.734 1 98.56 225 PRO B C 1
ATOM 4389 O O . PRO B 1 225 ? 2.797 26.125 19.344 1 98.56 225 PRO B O 1
ATOM 4392 N N . PHE B 1 226 ? 2.539 25 17.391 1 98.38 226 PHE B N 1
ATOM 4393 C CA . PHE B 1 226 ? 2.889 26.234 16.703 1 98.38 226 PHE B CA 1
ATOM 4394 C C . PHE B 1 226 ? 1.913 26.516 15.562 1 98.38 226 PHE B C 1
ATOM 4396 O O . PHE B 1 226 ? 1.842 27.625 15.055 1 98.38 226 PHE B O 1
ATOM 4403 N N . GLY B 1 227 ? 1.222 25.453 15.078 1 98.25 227 GLY B N 1
ATOM 4404 C CA . GLY B 1 227 ? 0.372 25.641 13.914 1 98.25 227 GLY B CA 1
ATOM 4405 C C . GLY B 1 227 ? -0.713 24.594 13.789 1 98.25 227 GLY B C 1
ATOM 4406 O O . GLY B 1 227 ? -0.688 23.578 14.492 1 98.25 227 GLY B O 1
ATOM 4407 N N . TYR B 1 228 ? -1.708 24.969 12.953 1 98.44 228 TYR B N 1
ATOM 4408 C CA . TYR B 1 228 ? -2.842 24.125 12.617 1 98.44 228 TYR B CA 1
ATOM 4409 C C . TYR B 1 228 ? -2.801 23.719 11.148 1 98.44 228 TYR B C 1
ATOM 4411 O O . TYR B 1 228 ? -2.533 24.547 10.273 1 98.44 228 TYR B O 1
ATOM 4419 N N . PHE B 1 229 ? -3.008 22.422 10.883 1 98.19 229 PHE B N 1
ATOM 4420 C CA . PHE B 1 229 ? -3.049 21.859 9.539 1 98.19 229 PHE B CA 1
ATOM 4421 C C . PHE B 1 229 ? -4.34 21.078 9.312 1 98.19 229 PHE B C 1
ATOM 4423 O O . PHE B 1 229 ? -4.77 20.312 10.18 1 98.19 229 PHE B O 1
ATOM 4430 N N . GLU B 1 230 ? -4.891 21.297 8.203 1 97.25 230 GLU B N 1
ATOM 4431 C CA . GLU B 1 230 ? -6.059 20.547 7.758 1 97.25 230 GLU B CA 1
ATOM 4432 C C . GLU B 1 230 ? -5.777 19.812 6.445 1 97.25 230 GLU B C 1
ATOM 4434 O O . GLU B 1 230 ? -5.852 20.406 5.367 1 97.25 230 GLU B O 1
ATOM 4439 N N . PHE B 1 231 ? -5.477 18.516 6.613 1 98.06 231 PHE B N 1
ATOM 4440 C CA . PHE B 1 231 ? -5.293 17.703 5.418 1 98.06 231 PHE B CA 1
ATOM 4441 C C . PHE B 1 231 ? -6.633 17.266 4.848 1 98.06 231 PHE B C 1
ATOM 4443 O O . PHE B 1 231 ? -7.566 16.969 5.598 1 98.06 231 PHE B O 1
ATOM 4450 N N . TYR B 1 232 ? -6.734 17.266 3.566 1 98.12 232 TYR B N 1
ATOM 4451 C CA . TYR B 1 232 ? -7.988 16.812 2.977 1 98.12 232 TYR B CA 1
ATOM 4452 C C . TYR B 1 232 ? -7.723 15.922 1.764 1 98.12 232 TYR B C 1
ATOM 4454 O O . TYR B 1 232 ? -6.68 16.047 1.117 1 98.12 232 TYR B O 1
ATOM 4462 N N . TRP B 1 233 ? -8.617 14.992 1.521 1 98.25 233 TRP B N 1
ATOM 4463 C CA . TRP B 1 233 ? -8.664 14.25 0.267 1 98.25 233 TRP B CA 1
ATOM 4464 C C . TRP B 1 233 ? -9.281 15.094 -0.844 1 98.25 233 TRP B C 1
ATOM 4466 O O . TRP B 1 233 ? -10.445 15.484 -0.76 1 98.25 233 TRP B O 1
ATOM 4476 N N . ALA B 1 234 ? -8.562 15.312 -1.896 1 98.19 234 ALA B N 1
ATOM 4477 C CA . ALA B 1 234 ? -8.914 16.297 -2.904 1 98.19 234 ALA B CA 1
ATOM 4478 C C . ALA B 1 234 ? -10.164 15.883 -3.676 1 98.19 234 ALA B C 1
ATOM 4480 O O . ALA B 1 234 ? -10.969 16.719 -4.074 1 98.19 234 ALA B O 1
ATOM 4481 N N . LYS B 1 235 ? -10.289 14.633 -3.869 1 97.5 235 LYS B N 1
ATOM 4482 C CA . LYS B 1 235 ? -11.383 14.133 -4.691 1 97.5 235 LYS B CA 1
ATOM 4483 C C . LYS B 1 235 ? -12.742 14.477 -4.074 1 97.5 235 LYS B C 1
ATOM 4485 O O . LYS B 1 235 ? -13.734 14.633 -4.789 1 97.5 235 LYS B O 1
ATOM 4490 N N . GLU B 1 236 ? -12.836 14.609 -2.801 1 96.94 236 GLU B N 1
ATOM 4491 C CA . GLU B 1 236 ? -14.07 14.914 -2.086 1 96.94 236 GLU B CA 1
ATOM 4492 C C . GLU B 1 236 ? -14.156 16.406 -1.753 1 96.94 236 GLU B C 1
ATOM 4494 O O . GLU B 1 236 ? -15.172 16.859 -1.221 1 96.94 236 GLU B O 1
ATOM 4499 N N . ASP B 1 237 ? -13.156 17.062 -2.035 1 95.62 237 ASP B N 1
ATOM 4500 C CA . ASP B 1 237 ? -13.055 18.484 -1.673 1 95.62 237 ASP B CA 1
ATOM 4501 C C . ASP B 1 237 ? -13.68 19.359 -2.746 1 95.62 237 ASP B C 1
ATOM 4503 O O . ASP B 1 237 ? -13.875 18.938 -3.885 1 95.62 237 ASP B O 1
ATOM 4507 N N . ARG B 1 238 ? -13.961 20.578 -2.354 1 93.69 238 ARG B N 1
ATOM 4508 C CA . ARG B 1 238 ? -14.531 21.547 -3.281 1 93.69 238 ARG B CA 1
ATOM 4509 C C . ARG B 1 238 ? -13.586 21.797 -4.453 1 93.69 238 ARG B C 1
ATOM 4511 O O . ARG B 1 238 ? -14 22.344 -5.48 1 93.69 238 ARG B O 1
ATOM 4518 N N . LEU B 1 239 ? -12.344 21.422 -4.328 1 95.62 239 LEU B N 1
ATOM 4519 C CA . LEU B 1 239 ? -11.328 21.609 -5.363 1 95.62 239 LEU B CA 1
ATOM 4520 C C . LEU B 1 239 ? -11.539 20.609 -6.508 1 95.62 239 LEU B C 1
ATOM 4522 O O . LEU B 1 239 ? -11.117 20.875 -7.637 1 95.62 239 LEU B O 1
ATOM 4526 N N . ALA B 1 240 ? -12.18 19.5 -6.293 1 95.5 240 ALA B N 1
ATOM 4527 C CA . ALA B 1 240 ? -12.219 18.344 -7.176 1 95.5 240 ALA B CA 1
ATOM 4528 C C . ALA B 1 240 ? -12.758 18.719 -8.555 1 95.5 240 ALA B C 1
ATOM 4530 O O . ALA B 1 240 ? -12.195 18.312 -9.578 1 95.5 240 ALA B O 1
ATOM 4531 N N . PRO B 1 241 ? -13.781 19.641 -8.633 1 94.19 241 PRO B N 1
ATOM 4532 C CA . PRO B 1 241 ? -14.352 19.953 -9.953 1 94.19 241 PRO B CA 1
ATOM 4533 C C . PRO B 1 241 ? -13.398 20.734 -10.836 1 94.19 241 PRO B C 1
ATOM 4535 O O . PRO B 1 241 ? -13.641 20.891 -12.039 1 94.19 241 PRO B O 1
ATOM 4538 N N . PHE B 1 242 ? -12.352 21.188 -10.32 1 95.88 242 PHE B N 1
ATOM 4539 C CA . PHE B 1 242 ? -11.516 22.125 -11.062 1 95.88 242 PHE B CA 1
ATOM 4540 C C . PHE B 1 242 ? -10.32 21.406 -11.688 1 95.88 242 PHE B C 1
ATOM 4542 O O . PHE B 1 242 ? -9.531 22.031 -12.414 1 95.88 242 PHE B O 1
ATOM 4549 N N . TYR B 1 243 ? -10.102 20.172 -11.477 1 96.38 243 TYR B N 1
ATOM 4550 C CA . TYR B 1 243 ? -9.07 19.375 -12.133 1 96.38 243 TYR B CA 1
ATOM 4551 C C . TYR B 1 243 ? -9.375 17.891 -12.016 1 96.38 243 TYR B C 1
ATOM 4553 O O . TYR B 1 243 ? -10.344 17.484 -11.359 1 96.38 243 TYR B O 1
ATOM 4561 N N . ASP B 1 244 ? -8.641 17.047 -12.734 1 96.06 244 ASP B N 1
ATOM 4562 C CA . ASP B 1 244 ? -8.828 15.602 -12.688 1 96.06 244 ASP B CA 1
ATOM 4563 C C . ASP B 1 244 ? -8.234 15.016 -11.406 1 96.06 244 ASP B C 1
ATOM 4565 O O . ASP B 1 244 ? -7.141 14.438 -11.43 1 96.06 244 ASP B O 1
ATOM 4569 N N . ALA B 1 245 ? -9.016 15.188 -10.336 1 97.25 245 ALA B N 1
ATOM 4570 C CA . ALA B 1 245 ? -8.562 14.711 -9.031 1 97.25 245 ALA B CA 1
ATOM 4571 C C . ALA B 1 245 ? -8.578 13.188 -8.961 1 97.25 245 ALA B C 1
ATOM 4573 O O . ALA B 1 245 ? -9.609 12.562 -9.211 1 97.25 245 ALA B O 1
ATOM 4574 N N . HIS B 1 246 ? -7.438 12.672 -8.617 1 96.75 246 HIS B N 1
ATOM 4575 C CA . HIS B 1 246 ? -7.324 11.219 -8.477 1 96.75 246 HIS B CA 1
ATOM 4576 C C . HIS B 1 246 ? -7.738 10.773 -7.078 1 96.75 246 HIS B C 1
ATOM 4578 O O . HIS B 1 246 ? -7.895 11.602 -6.18 1 96.75 246 HIS B O 1
ATOM 4584 N N . ASP B 1 247 ? -7.863 9.5 -6.91 1 97 247 ASP B N 1
ATOM 4585 C CA . ASP B 1 247 ? -8.453 8.875 -5.73 1 97 247 ASP B CA 1
ATOM 4586 C C . ASP B 1 247 ? -7.684 9.25 -4.469 1 97 247 ASP B C 1
ATOM 4588 O O . ASP B 1 247 ? -8.266 9.344 -3.385 1 97 247 ASP B O 1
ATOM 4592 N N . TYR B 1 248 ? -6.395 9.516 -4.594 1 97.69 248 TYR B N 1
ATOM 4593 C CA . TYR B 1 248 ? -5.605 9.672 -3.377 1 97.69 248 TYR B CA 1
ATOM 4594 C C . TYR B 1 248 ? -4.82 10.977 -3.398 1 97.69 248 TYR B C 1
ATOM 4596 O O . TYR B 1 248 ? -3.814 11.117 -2.697 1 97.69 248 TYR B O 1
ATOM 4604 N N . ASP B 1 249 ? -5.246 11.938 -4.305 1 98.62 249 ASP B N 1
ATOM 4605 C CA . ASP B 1 249 ? -4.691 13.281 -4.199 1 98.62 249 ASP B CA 1
ATOM 4606 C C . ASP B 1 249 ? -5.055 13.914 -2.857 1 98.62 249 ASP B C 1
ATOM 4608 O O . ASP B 1 249 ? -6.176 13.758 -2.369 1 98.62 249 ASP B O 1
ATOM 4612 N N . ARG B 1 250 ? -4.098 14.641 -2.326 1 98.38 250 ARG B N 1
ATOM 4613 C CA . ARG B 1 250 ? -4.34 15.289 -1.039 1 98.38 250 ARG B CA 1
ATOM 4614 C C . ARG B 1 250 ? -3.932 16.766 -1.078 1 98.38 250 ARG B C 1
ATOM 4616 O O . ARG B 1 250 ? -3.02 17.141 -1.816 1 98.38 250 ARG B O 1
ATOM 4623 N N . GLY B 1 251 ? -4.621 17.5 -0.31 1 98.31 251 GLY B N 1
ATOM 4624 C CA . GLY B 1 251 ? -4.273 18.906 -0.103 1 98.31 251 GLY B CA 1
ATOM 4625 C C . GLY B 1 251 ? -4.277 19.312 1.359 1 98.31 251 GLY B C 1
ATOM 4626 O O . GLY B 1 251 ? -4.48 18.469 2.24 1 98.31 251 GLY B O 1
ATOM 4627 N N . LEU B 1 252 ? -3.898 20.578 1.589 1 96.38 252 LEU B N 1
ATOM 4628 C CA . LEU B 1 252 ? -3.883 21.031 2.977 1 96.38 252 LEU B CA 1
ATOM 4629 C C . LEU B 1 252 ? -4.152 22.531 3.061 1 96.38 252 LEU B C 1
ATOM 4631 O O . LEU B 1 252 ? -3.859 23.266 2.121 1 96.38 252 LEU B O 1
ATOM 4635 N N . HIS B 1 253 ? -4.793 22.938 4.102 1 95.19 253 HIS B N 1
ATOM 4636 C CA . HIS B 1 253 ? -4.836 24.297 4.637 1 95.19 253 HIS B CA 1
ATOM 4637 C C . HIS B 1 253 ? -4.035 24.406 5.93 1 95.19 253 HIS B C 1
ATOM 4639 O O . HIS B 1 253 ? -3.896 23.422 6.664 1 95.19 253 HIS B O 1
ATOM 4645 N N . LEU B 1 254 ? -3.512 25.594 6.078 1 95.81 254 LEU B N 1
ATOM 4646 C CA . LEU B 1 254 ? -2.727 25.688 7.305 1 95.81 254 LEU B CA 1
ATOM 4647 C C . LEU B 1 254 ? -2.734 27.109 7.848 1 95.81 254 LEU B C 1
ATOM 4649 O O . LEU B 1 254 ? -3.072 28.047 7.125 1 95.81 254 LEU B O 1
ATOM 4653 N N . LEU B 1 255 ? -2.498 27.25 9.117 1 95.75 255 LEU B N 1
ATOM 4654 C CA . LEU B 1 255 ? -2.127 28.5 9.758 1 95.75 255 LEU B CA 1
ATOM 4655 C C . LEU B 1 255 ? -1.001 28.281 10.766 1 95.75 255 LEU B C 1
ATOM 4657 O O . LEU B 1 255 ? -0.884 27.203 11.352 1 95.75 255 LEU B O 1
ATOM 4661 N N . ILE B 1 256 ? -0.177 29.312 10.867 1 95.81 256 ILE B N 1
ATOM 4662 C CA . ILE B 1 256 ? 0.859 29.328 11.898 1 95.81 256 ILE B CA 1
ATOM 4663 C C . ILE B 1 256 ? 0.488 30.312 13 1 95.81 256 ILE B C 1
ATOM 4665 O O . ILE B 1 256 ? 0.388 31.516 12.75 1 95.81 256 ILE B O 1
ATOM 4669 N N . GLY B 1 257 ? 0.228 29.766 14.164 1 96.5 257 GLY B N 1
ATOM 4670 C CA . GLY B 1 257 ? -0.164 30.594 15.297 1 96.5 257 GLY B CA 1
ATOM 4671 C C . GLY B 1 257 ? 1.014 31.25 15.992 1 96.5 257 GLY B C 1
ATOM 4672 O O . GLY B 1 257 ? 0.966 32.438 16.312 1 96.5 257 GLY B O 1
ATOM 4673 N N . ASP B 1 258 ? 2.014 30.469 16.25 1 95.44 258 ASP B N 1
ATOM 4674 C CA . ASP B 1 258 ? 3.217 30.969 16.906 1 95.44 258 ASP B CA 1
ATOM 4675 C C . ASP B 1 258 ? 4.242 31.453 15.883 1 95.44 258 ASP B C 1
ATOM 4677 O O . ASP B 1 258 ? 4.938 30.641 15.258 1 95.44 258 ASP B O 1
ATOM 4681 N N . SER B 1 259 ? 4.457 32.688 15.773 1 92.75 259 SER B N 1
ATOM 4682 C CA . SER B 1 259 ? 5.266 33.344 14.734 1 92.75 259 SER B CA 1
ATOM 4683 C C . SER B 1 259 ? 6.742 32.969 14.898 1 92.75 259 SER B C 1
ATOM 4685 O O . SER B 1 259 ? 7.539 33.188 13.977 1 92.75 259 SER B O 1
ATOM 4687 N N . ARG B 1 260 ? 7.172 32.5 16.078 1 93 260 ARG B N 1
ATOM 4688 C CA . ARG B 1 260 ? 8.555 32.094 16.297 1 93 260 ARG B CA 1
ATOM 4689 C C . ARG B 1 260 ? 8.93 30.922 15.391 1 93 260 ARG B C 1
ATOM 4691 O O . ARG B 1 260 ? 10.117 30.625 15.211 1 93 260 ARG B O 1
ATOM 4698 N N . PHE B 1 261 ? 7.91 30.344 14.773 1 93.19 261 PHE B N 1
ATOM 4699 C CA . PHE B 1 261 ? 8.18 29.156 13.969 1 93.19 261 PHE B CA 1
ATOM 4700 C C . PHE B 1 261 ? 7.961 29.438 12.484 1 93.19 261 PHE B C 1
ATOM 4702 O O . PHE B 1 261 ? 7.707 28.531 11.703 1 93.19 261 PHE B O 1
ATOM 4709 N N . GLN B 1 262 ? 8.125 30.688 12.102 1 91 262 GLN B N 1
ATOM 4710 C CA . GLN B 1 262 ? 7.961 31.078 10.703 1 91 262 GLN B CA 1
ATOM 4711 C C . GLN B 1 262 ? 9.289 31.5 10.086 1 91 262 GLN B C 1
ATOM 4713 O O . GLN B 1 262 ? 9.336 31.922 8.93 1 91 262 GLN B O 1
ATOM 4718 N N . SER B 1 263 ? 10.328 31.375 10.883 1 90.88 263 SER B N 1
ATOM 4719 C CA . SER B 1 263 ? 11.625 31.656 10.281 1 90.88 263 SER B CA 1
ATOM 4720 C C . SER B 1 263 ? 11.922 30.703 9.141 1 90.88 263 SER B C 1
ATOM 4722 O O . SER B 1 263 ? 11.383 29.594 9.086 1 90.88 263 SER B O 1
ATOM 4724 N N . ALA B 1 264 ? 12.812 31.141 8.25 1 86.94 264 ALA B N 1
ATOM 4725 C CA . ALA B 1 264 ? 13.07 30.391 7.02 1 86.94 264 ALA B CA 1
ATOM 4726 C C . ALA B 1 264 ? 13.484 28.969 7.328 1 86.94 264 ALA B C 1
ATOM 4728 O O . ALA B 1 264 ? 12.969 28.016 6.73 1 86.94 264 ALA B O 1
ATOM 4729 N N . GLY B 1 265 ? 14.391 28.781 8.258 1 88.81 265 GLY B N 1
ATOM 4730 C CA . GLY B 1 265 ? 14.867 27.469 8.625 1 88.81 265 GLY B CA 1
ATOM 4731 C C . GLY B 1 265 ? 13.781 26.578 9.211 1 88.81 265 GLY B C 1
ATOM 4732 O O . GLY B 1 265 ? 13.656 25.406 8.844 1 88.81 265 GLY B O 1
ATOM 4733 N N . LYS B 1 266 ? 12.992 27.109 10.102 1 93.19 266 LYS B N 1
ATOM 4734 C CA . LYS B 1 266 ? 11.93 26.344 10.742 1 93.19 266 LYS B CA 1
ATOM 4735 C C . LYS B 1 266 ? 10.797 26.047 9.766 1 93.19 266 LYS B C 1
ATOM 4737 O O . LYS B 1 266 ? 10.242 24.938 9.758 1 93.19 266 LYS B O 1
ATOM 4742 N N . LEU B 1 267 ? 10.508 27.031 8.953 1 92.25 267 LEU B N 1
ATOM 4743 C CA . LEU B 1 267 ? 9.484 26.844 7.93 1 92.25 267 LEU B CA 1
ATOM 4744 C C . LEU B 1 267 ? 9.852 25.688 7 1 92.25 267 LEU B C 1
ATOM 4746 O O . LEU B 1 267 ? 9.031 24.812 6.742 1 92.25 267 LEU B O 1
ATOM 4750 N N . HIS B 1 268 ? 11.023 25.719 6.555 1 91.38 268 HIS B N 1
ATOM 4751 C CA . HIS B 1 268 ? 11.484 24.656 5.668 1 91.38 268 HIS B CA 1
ATOM 4752 C C . HIS B 1 268 ? 11.414 23.297 6.355 1 91.38 268 HIS B C 1
ATOM 4754 O O . HIS B 1 268 ? 11.023 22.297 5.738 1 91.38 268 HIS B O 1
ATOM 4760 N N . ALA B 1 269 ? 11.773 23.297 7.594 1 92.94 269 ALA B N 1
ATOM 4761 C CA . ALA B 1 269 ? 11.789 22.047 8.367 1 92.94 269 ALA B CA 1
ATOM 4762 C C . ALA B 1 269 ? 10.383 21.469 8.492 1 92.94 269 ALA B C 1
ATOM 4764 O O . ALA B 1 269 ? 10.117 20.375 8 1 92.94 269 ALA B O 1
ATOM 4765 N N . TRP B 1 270 ? 9.469 22.25 9.062 1 94.88 270 TRP B N 1
ATOM 4766 C CA . TRP B 1 270 ? 8.164 21.656 9.328 1 94.88 270 TRP B CA 1
ATOM 4767 C C . TRP B 1 270 ? 7.383 21.469 8.031 1 94.88 270 TRP B C 1
ATOM 4769 O O . TRP B 1 270 ? 6.59 20.531 7.914 1 94.88 270 TRP B O 1
ATOM 4779 N N . TRP B 1 271 ? 7.594 22.281 6.996 1 94.19 271 TRP B N 1
ATOM 4780 C CA . TRP B 1 271 ? 6.934 22.078 5.707 1 94.19 271 TRP B CA 1
ATOM 4781 C C . TRP B 1 271 ? 7.355 20.766 5.07 1 94.19 271 TRP B C 1
ATOM 4783 O O . TRP B 1 271 ? 6.516 20.016 4.562 1 94.19 271 TRP B O 1
ATOM 4793 N N . SER B 1 272 ? 8.617 20.469 5.16 1 92.88 272 SER B N 1
ATOM 4794 C CA . SER B 1 272 ? 9.117 19.188 4.637 1 92.88 272 SER B CA 1
ATOM 4795 C C . SER B 1 272 ? 8.5 18.016 5.379 1 92.88 272 SER B C 1
ATOM 4797 O O . SER B 1 272 ? 8.172 16.984 4.77 1 92.88 272 SER B O 1
ATOM 4799 N N . GLY B 1 273 ? 8.383 18.156 6.68 1 95.81 273 GLY B N 1
ATOM 4800 C CA . GLY B 1 273 ? 7.754 17.109 7.48 1 95.81 273 GLY B CA 1
ATOM 4801 C C . GLY B 1 273 ? 6.297 16.891 7.129 1 95.81 273 GLY B C 1
ATOM 4802 O O . GLY B 1 273 ? 5.836 15.75 7.055 1 95.81 273 GLY B O 1
ATOM 4803 N N . VAL B 1 274 ? 5.637 18 6.867 1 97.25 274 VAL B N 1
ATOM 4804 C CA . VAL B 1 274 ? 4.219 17.938 6.531 1 97.25 274 VAL B CA 1
ATOM 4805 C C . VAL B 1 274 ? 4.031 17.203 5.203 1 97.25 274 VAL B C 1
ATOM 4807 O O . VAL B 1 274 ? 3.236 16.266 5.113 1 97.25 274 VAL B O 1
ATOM 4810 N N . LEU B 1 275 ? 4.754 17.594 4.219 1 96.81 275 LEU B N 1
ATOM 4811 C CA . LEU B 1 275 ? 4.66 16.953 2.912 1 96.81 275 LEU B CA 1
ATOM 4812 C C . LEU B 1 275 ? 5.074 15.484 2.998 1 96.81 275 LEU B C 1
ATOM 4814 O O . LEU B 1 275 ? 4.418 14.617 2.418 1 96.81 275 LEU B O 1
ATOM 4818 N N . HIS B 1 276 ? 6.145 15.234 3.732 1 97.25 276 HIS B N 1
ATOM 4819 C CA . HIS B 1 276 ? 6.641 13.875 3.9 1 97.25 276 HIS B CA 1
ATOM 4820 C C . HIS B 1 276 ? 5.574 12.969 4.516 1 97.25 276 HIS B C 1
ATOM 4822 O O . HIS B 1 276 ? 5.312 11.875 4.008 1 97.25 276 HIS B O 1
ATOM 4828 N N . TYR B 1 277 ? 4.949 13.445 5.531 1 97.94 277 TYR B N 1
ATOM 4829 C CA . TYR B 1 277 ? 3.898 12.664 6.168 1 97.94 277 TYR B CA 1
ATOM 4830 C C . TYR B 1 277 ? 2.816 12.281 5.16 1 97.94 277 TYR B C 1
ATOM 4832 O O . TYR B 1 277 ? 2.408 11.125 5.09 1 97.94 277 TYR B O 1
ATOM 4840 N N . MET B 1 278 ? 2.352 13.25 4.418 1 97.81 278 MET B N 1
ATOM 4841 C CA . MET B 1 278 ? 1.232 13.016 3.512 1 97.81 278 MET B CA 1
ATOM 4842 C C . MET B 1 278 ? 1.584 11.945 2.482 1 97.81 278 MET B C 1
ATOM 4844 O O . MET B 1 278 ? 0.74 11.117 2.127 1 97.81 278 MET B O 1
ATOM 4848 N N . PHE B 1 279 ? 2.812 11.898 2.047 1 97.56 279 PHE B N 1
ATOM 4849 C CA . PHE B 1 279 ? 3.2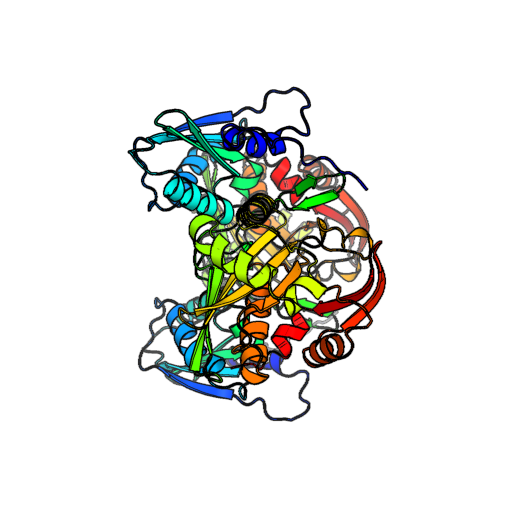15 10.906 1.054 1 97.56 279 PHE B CA 1
ATOM 4850 C C . PHE B 1 279 ? 3.428 9.547 1.703 1 97.56 279 PHE B C 1
ATOM 4852 O O . PHE B 1 279 ? 3.125 8.516 1.104 1 97.56 279 PHE B O 1
ATOM 4859 N N . VAL B 1 280 ? 3.941 9.469 2.945 1 96.75 280 VAL B N 1
ATOM 4860 C CA . VAL B 1 280 ? 4.293 8.172 3.508 1 96.75 280 VAL B CA 1
ATOM 4861 C C . VAL B 1 280 ? 3.086 7.582 4.238 1 96.75 280 VAL B C 1
ATOM 4863 O O . VAL B 1 280 ? 2.988 6.367 4.406 1 96.75 280 VAL B O 1
ATOM 4866 N N . ASP B 1 281 ? 2.127 8.445 4.602 1 97.19 281 ASP B N 1
ATOM 4867 C CA . ASP B 1 281 ? 0.884 7.965 5.203 1 97.19 281 ASP B CA 1
ATOM 4868 C C . ASP B 1 281 ? 0.081 7.129 4.211 1 97.19 281 ASP B C 1
ATOM 4870 O O . ASP B 1 281 ? -0.577 6.16 4.598 1 97.19 281 ASP B O 1
ATOM 4874 N N . GLU B 1 282 ? 0.158 7.535 2.992 1 96.44 282 GLU B N 1
ATOM 4875 C CA . GLU B 1 282 ? -0.562 6.871 1.91 1 96.44 282 GLU B CA 1
ATOM 4876 C C . GLU B 1 282 ? 0.31 6.742 0.665 1 96.44 282 GLU B C 1
ATOM 4878 O O . GLU B 1 282 ? 0.442 7.691 -0.109 1 96.44 282 GLU B O 1
ATOM 4883 N N . PRO B 1 283 ? 0.866 5.523 0.481 1 94.62 283 PRO B N 1
ATOM 4884 C CA . PRO B 1 283 ? 1.794 5.348 -0.639 1 94.62 283 PRO B CA 1
ATOM 4885 C C . PRO B 1 283 ? 1.116 5.512 -1.997 1 94.62 283 PRO B C 1
ATOM 4887 O O . PRO B 1 283 ? 1.794 5.699 -3.012 1 94.62 283 PRO B O 1
ATOM 4890 N N . ARG B 1 284 ? -0.184 5.516 -2.059 1 95.06 284 ARG B N 1
ATOM 4891 C CA . ARG B 1 284 ? -0.91 5.676 -3.314 1 95.06 284 ARG B CA 1
ATOM 4892 C C . ARG B 1 284 ? -1.119 7.152 -3.639 1 95.06 284 ARG B C 1
ATOM 4894 O O . ARG B 1 284 ? -1.577 7.496 -4.73 1 95.06 284 ARG B O 1
ATOM 4901 N N . THR B 1 285 ? -0.812 8.023 -2.721 1 97.75 285 THR B N 1
ATOM 4902 C CA . THR B 1 285 ? -0.801 9.445 -3.031 1 97.75 285 THR B CA 1
ATOM 4903 C C . THR B 1 285 ? 0.335 9.781 -3.994 1 97.75 285 THR B C 1
ATOM 4905 O O . THR B 1 285 ? 1.51 9.664 -3.641 1 97.75 285 THR B O 1
ATOM 4908 N N . GLN B 1 286 ? -0.057 10.258 -5.18 1 97.31 286 GLN B N 1
ATOM 4909 C CA . GLN B 1 286 ? 0.952 10.562 -6.188 1 97.31 286 GLN B CA 1
ATOM 4910 C C . GLN B 1 286 ? 1.106 12.07 -6.363 1 97.31 286 GLN B C 1
ATOM 4912 O O . GLN B 1 286 ? 2.078 12.539 -6.965 1 97.31 286 GLN B O 1
ATOM 4917 N N . ARG B 1 287 ? 0.074 12.805 -5.793 1 98.38 287 ARG B N 1
ATOM 4918 C CA . ARG B 1 287 ? 0.081 14.258 -5.91 1 98.38 287 ARG B CA 1
ATOM 4919 C C . ARG B 1 287 ? -0.4 14.914 -4.621 1 98.38 287 ARG B C 1
ATOM 4921 O O . ARG B 1 287 ? -1.351 14.445 -3.994 1 98.38 287 ARG B O 1
ATOM 4928 N N . LEU B 1 288 ? 0.296 15.93 -4.293 1 98.5 288 LEU B N 1
ATOM 4929 C CA . LEU B 1 288 ? -0.221 16.891 -3.322 1 98.5 288 LEU B CA 1
ATOM 4930 C C . LEU B 1 288 ? -0.604 18.203 -4.004 1 98.5 288 LEU B C 1
ATOM 4932 O O . LEU B 1 288 ? 0.096 18.656 -4.906 1 98.5 288 LEU B O 1
ATOM 4936 N N . VAL B 1 289 ? -1.712 18.812 -3.535 1 98.5 289 VAL B N 1
ATOM 4937 C CA . VAL B 1 289 ? -2.244 19.969 -4.242 1 98.5 289 VAL B CA 1
ATOM 4938 C C . VAL B 1 289 ? -2.506 21.094 -3.256 1 98.5 289 VAL B C 1
ATOM 4940 O O . VAL B 1 289 ? -2.627 20.875 -2.051 1 98.5 289 VAL B O 1
ATOM 4943 N N . GLY B 1 290 ? -2.484 22.328 -3.713 1 96.62 290 GLY B N 1
ATOM 4944 C CA . GLY B 1 290 ? -2.861 23.547 -3.01 1 96.62 290 GLY B CA 1
ATOM 4945 C C . GLY B 1 290 ? -3.57 24.547 -3.895 1 96.62 290 GLY B C 1
ATOM 4946 O O . GLY B 1 290 ? -3.486 24.469 -5.121 1 96.62 290 GLY B O 1
ATOM 4947 N N . GLU B 1 291 ? -4.297 25.406 -3.271 1 95.56 291 GLU B N 1
ATOM 4948 C CA . GLU B 1 291 ? -5.023 26.438 -4.02 1 95.56 291 GLU B CA 1
ATOM 4949 C C . GLU B 1 291 ? -4.875 27.797 -3.373 1 95.56 291 GLU B C 1
ATOM 4951 O O . GLU B 1 291 ? -5.867 28.484 -3.102 1 95.56 291 GLU B O 1
ATOM 4956 N N . PRO B 1 292 ? -3.705 28.297 -3.225 1 94.44 292 PRO B N 1
ATOM 4957 C CA . PRO B 1 292 ? -3.525 29.656 -2.715 1 94.44 292 PRO B CA 1
ATOM 4958 C C . PRO B 1 292 ? -4.141 30.719 -3.627 1 94.44 292 PRO B C 1
ATOM 4960 O O . PRO B 1 292 ? -4.383 30.453 -4.809 1 94.44 292 PRO B O 1
ATOM 4963 N N . ARG B 1 293 ? -4.363 31.859 -2.953 1 93.75 293 ARG B N 1
ATOM 4964 C CA . ARG B 1 293 ? -4.715 33 -3.783 1 93.75 293 ARG B CA 1
ATOM 4965 C C . ARG B 1 293 ? -3.604 33.312 -4.781 1 93.75 293 ARG B C 1
ATOM 4967 O O . ARG B 1 293 ? -2.42 33.25 -4.445 1 93.75 293 ARG B O 1
ATOM 4974 N N . VAL B 1 294 ? -4.035 33.781 -5.98 1 94.31 294 VAL B N 1
ATOM 4975 C CA . VAL B 1 294 ? -3.072 34.031 -7.047 1 94.31 294 VAL B CA 1
ATOM 4976 C C . VAL B 1 294 ? -2.152 35.188 -6.652 1 94.31 294 VAL B C 1
ATOM 4978 O O . VAL B 1 294 ? -1.007 35.25 -7.102 1 94.31 294 VAL B O 1
ATOM 4981 N N . ASP B 1 295 ? -2.654 36.031 -5.754 1 91.88 295 ASP B N 1
ATOM 4982 C CA . ASP B 1 295 ? -1.868 37.219 -5.414 1 91.88 295 ASP B CA 1
ATOM 4983 C C . ASP B 1 295 ? -0.921 36.906 -4.25 1 91.88 295 ASP B C 1
ATOM 4985 O O . ASP B 1 295 ? -0.2 37.812 -3.795 1 91.88 295 ASP B O 1
ATOM 4989 N N . HIS B 1 296 ? -0.905 35.656 -3.764 1 91.12 296 HIS B N 1
ATOM 4990 C CA . HIS B 1 296 ? 0.109 35.219 -2.809 1 91.12 296 HIS B CA 1
ATOM 4991 C C . HIS B 1 296 ? 1.395 34.812 -3.52 1 91.12 296 HIS B C 1
ATOM 4993 O O . HIS B 1 296 ? 1.852 33.688 -3.381 1 91.12 296 HIS B O 1
ATOM 4999 N N . VAL B 1 297 ? 2.008 35.75 -4.133 1 92.31 297 VAL B N 1
ATOM 5000 C CA . VAL B 1 297 ? 3.09 35.562 -5.09 1 92.31 297 VAL B CA 1
ATOM 5001 C C . VAL B 1 297 ? 4.301 34.938 -4.379 1 92.31 297 VAL B C 1
ATOM 5003 O O . VAL B 1 297 ? 4.949 34.031 -4.898 1 92.31 297 VAL B O 1
ATOM 5006 N N . ARG B 1 298 ? 4.598 35.438 -3.232 1 89.5 298 ARG B N 1
ATOM 5007 C CA . ARG B 1 298 ? 5.766 34.969 -2.5 1 89.5 298 ARG B CA 1
ATOM 5008 C C . ARG B 1 298 ? 5.598 33.5 -2.082 1 89.5 298 ARG B C 1
ATOM 5010 O O . ARG B 1 298 ? 6.539 32.719 -2.174 1 89.5 298 ARG B O 1
ATOM 5017 N N . HIS B 1 299 ? 4.418 33.219 -1.629 1 89.38 299 HIS B N 1
ATOM 5018 C CA . HIS B 1 299 ? 4.141 31.844 -1.226 1 89.38 299 HIS B CA 1
ATOM 5019 C C . HIS B 1 299 ? 4.227 30.891 -2.414 1 89.38 299 HIS B C 1
ATOM 5021 O O . HIS B 1 299 ? 4.836 29.812 -2.32 1 89.38 299 HIS B O 1
ATOM 5027 N N . ILE B 1 300 ? 3.682 31.281 -3.547 1 94.44 300 ILE B N 1
ATOM 5028 C CA . ILE B 1 300 ? 3.684 30.469 -4.754 1 94.44 300 ILE B CA 1
ATOM 5029 C C . ILE B 1 300 ? 5.117 30.266 -5.246 1 94.44 300 ILE B C 1
ATOM 5031 O O . ILE B 1 300 ? 5.508 29.156 -5.613 1 94.44 300 ILE B O 1
ATOM 5035 N N . ALA B 1 301 ? 5.879 31.297 -5.176 1 94.38 301 ALA B N 1
ATOM 5036 C CA . ALA B 1 301 ? 7.281 31.203 -5.57 1 94.38 301 ALA B CA 1
ATOM 5037 C C . ALA B 1 301 ? 8.047 30.234 -4.672 1 94.38 301 ALA B C 1
ATOM 5039 O O . ALA B 1 301 ? 8.883 29.469 -5.148 1 94.38 301 ALA B O 1
ATOM 5040 N N . TYR B 1 302 ? 7.754 30.344 -3.434 1 90.88 302 TYR B N 1
ATOM 5041 C CA . TYR B 1 302 ? 8.383 29.422 -2.484 1 90.88 302 TYR B CA 1
ATOM 5042 C C . TYR B 1 302 ? 8.023 27.984 -2.805 1 90.88 302 TYR B C 1
ATOM 5044 O O . TYR B 1 302 ? 8.898 27.109 -2.828 1 90.88 302 TYR B O 1
ATOM 5052 N N . MET B 1 303 ? 6.785 27.75 -3.104 1 93.19 303 MET B N 1
ATOM 5053 C CA . MET B 1 303 ? 6.336 26.406 -3.467 1 93.19 303 MET B CA 1
ATOM 5054 C C . MET B 1 303 ? 7.039 25.922 -4.73 1 93.19 303 MET B C 1
ATOM 5056 O O . MET B 1 303 ? 7.457 24.766 -4.809 1 93.19 303 MET B O 1
ATOM 5060 N N . HIS B 1 304 ? 7.18 26.781 -5.652 1 95.06 304 HIS B N 1
ATOM 5061 C CA . HIS B 1 304 ? 7.859 26.438 -6.895 1 95.06 304 HIS B CA 1
ATOM 5062 C C . HIS B 1 304 ? 9.305 26.031 -6.637 1 95.06 304 HIS B C 1
ATOM 5064 O O . HIS B 1 304 ? 9.805 25.078 -7.242 1 95.06 304 HIS B O 1
ATOM 5070 N N . ARG B 1 305 ? 9.93 26.672 -5.715 1 91.12 305 ARG B N 1
ATOM 5071 C CA . ARG B 1 305 ? 11.305 26.359 -5.367 1 91.12 305 ARG B CA 1
ATOM 5072 C C . ARG B 1 305 ? 11.398 24.969 -4.727 1 91.12 305 ARG B C 1
ATOM 5074 O O . ARG B 1 305 ? 12.43 24.312 -4.82 1 91.12 305 ARG B O 1
ATOM 5081 N N . LEU B 1 306 ? 10.297 24.562 -4.199 1 89.88 306 LEU B N 1
ATOM 5082 C CA . LEU B 1 306 ? 10.281 23.281 -3.516 1 89.88 306 LEU B CA 1
ATOM 5083 C C . LEU B 1 306 ? 9.859 22.172 -4.469 1 89.88 306 LEU B C 1
ATOM 5085 O O . LEU B 1 306 ? 9.797 21 -4.078 1 89.88 306 LEU B O 1
ATOM 5089 N N . GLY B 1 307 ? 9.555 22.469 -5.707 1 93.31 307 GLY B N 1
ATOM 5090 C CA . GLY B 1 307 ? 9.266 21.438 -6.691 1 93.31 307 GLY B CA 1
ATOM 5091 C C . GLY B 1 307 ? 7.824 21.438 -7.148 1 93.31 307 GLY B C 1
ATOM 5092 O O . GLY B 1 307 ? 7.453 20.688 -8.047 1 93.31 307 GLY B O 1
ATOM 5093 N N . PHE B 1 308 ? 7.027 22.359 -6.52 1 96.81 308 PHE B N 1
ATOM 5094 C CA . PHE B 1 308 ? 5.656 22.5 -6.996 1 96.81 308 PHE B CA 1
ATOM 5095 C C . PHE B 1 308 ? 5.621 23.188 -8.352 1 96.81 308 PHE B C 1
ATOM 5097 O O . PHE B 1 308 ? 6.555 23.906 -8.711 1 96.81 308 PHE B O 1
ATOM 5104 N N . TYR B 1 309 ? 4.547 22.891 -9.102 1 97.62 309 TYR B N 1
ATOM 5105 C CA . TYR B 1 309 ? 4.211 23.672 -10.281 1 97.62 309 TYR B CA 1
ATOM 5106 C C . TYR B 1 309 ? 2.766 24.156 -10.227 1 97.62 309 TYR B C 1
ATOM 5108 O O . TYR B 1 309 ? 1.949 23.594 -9.484 1 97.62 309 TYR B O 1
ATOM 5116 N N . THR B 1 310 ? 2.525 25.203 -10.938 1 97.94 310 THR B N 1
ATOM 5117 C CA . THR B 1 310 ? 1.153 25.688 -11.07 1 97.94 310 THR B CA 1
ATOM 5118 C C . THR B 1 310 ? 0.468 25.031 -12.273 1 97.94 310 THR B C 1
ATOM 5120 O O . THR B 1 310 ? 0.861 25.266 -13.414 1 97.94 310 THR B O 1
ATOM 5123 N N . LEU B 1 311 ? -0.559 24.281 -11.984 1 97.75 311 LEU B N 1
ATOM 5124 C CA . LEU B 1 311 ? -1.29 23.594 -13.047 1 97.75 311 LEU B CA 1
ATOM 5125 C C . LEU B 1 311 ? -2.16 24.578 -13.828 1 97.75 311 LEU B C 1
ATOM 5127 O O . LEU B 1 311 ? -2.209 24.531 -15.055 1 97.75 311 LEU B O 1
ATOM 5131 N N . LYS B 1 312 ? -2.844 25.453 -13.086 1 97.69 312 LYS B N 1
ATOM 5132 C CA . LYS B 1 312 ? -3.699 26.469 -13.68 1 97.69 312 LYS B CA 1
ATOM 5133 C C . LYS B 1 312 ? -4.164 27.484 -12.633 1 97.69 312 LYS B C 1
ATOM 5135 O O . LYS B 1 312 ? -3.998 27.25 -11.43 1 97.69 312 LYS B O 1
ATOM 5140 N N . GLU B 1 313 ? -4.656 28.547 -13.18 1 97.06 313 GLU B N 1
ATOM 5141 C CA . GLU B 1 313 ? -5.422 29.484 -12.359 1 97.06 313 GLU B CA 1
ATOM 5142 C C . GLU B 1 313 ? -6.922 29.328 -12.602 1 97.06 313 GLU B C 1
ATOM 5144 O O . GLU B 1 313 ? -7.34 28.984 -13.711 1 97.06 313 GLU B O 1
ATOM 5149 N N . PHE B 1 314 ? -7.688 29.547 -11.539 1 96.62 314 PHE B N 1
ATOM 5150 C CA . PHE B 1 314 ? -9.133 29.406 -11.664 1 96.62 314 PHE B CA 1
ATOM 5151 C C . PHE B 1 314 ? -9.859 30.219 -10.609 1 96.62 314 PHE B C 1
ATOM 5153 O O . PHE B 1 314 ? -9.227 30.781 -9.703 1 96.62 314 PHE B O 1
ATOM 5160 N N . ASP B 1 315 ? -11.195 30.328 -10.742 1 95.06 315 ASP B N 1
ATOM 5161 C CA . ASP B 1 315 ? -11.984 31.156 -9.836 1 95.06 315 ASP B CA 1
ATOM 5162 C C . ASP B 1 315 ? -12.828 30.312 -8.898 1 95.06 315 ASP B C 1
ATOM 5164 O O . ASP B 1 315 ? -13.672 29.531 -9.352 1 95.06 315 ASP B O 1
ATOM 5168 N N . PHE B 1 316 ? -12.547 30.422 -7.641 1 90.69 316 PHE B N 1
ATOM 5169 C CA . PHE B 1 316 ? -13.555 30.094 -6.641 1 90.69 316 PHE B CA 1
ATOM 5170 C C . PHE B 1 316 ? -14.555 31.234 -6.488 1 90.69 316 PHE B C 1
ATOM 5172 O O . PHE B 1 316 ? -14.312 32.344 -6.961 1 90.69 316 PHE B O 1
ATOM 5179 N N . PRO B 1 317 ? -15.703 30.922 -5.898 1 85.94 317 PRO B N 1
ATOM 5180 C CA . PRO B 1 317 ? -16.656 32 -5.668 1 85.94 317 PRO B CA 1
ATOM 5181 C C . PRO B 1 317 ? -16.047 33.156 -4.883 1 85.94 317 PRO B C 1
ATOM 5183 O O . PRO B 1 317 ? -16.328 34.344 -5.164 1 85.94 317 PRO B O 1
ATOM 5186 N N . HIS B 1 318 ? -15.047 32.906 -4.016 1 85.19 318 HIS B N 1
ATOM 5187 C CA . HIS B 1 318 ? -14.586 33.906 -3.076 1 85.19 318 HIS B CA 1
ATOM 5188 C C . HIS B 1 318 ? -13.164 34.344 -3.4 1 85.19 318 HIS B C 1
ATOM 5190 O O . HIS B 1 318 ? -12.641 35.281 -2.777 1 85.19 318 HIS B O 1
ATOM 5196 N N . LYS B 1 319 ? -12.516 33.75 -4.371 1 88 319 LYS B N 1
ATOM 5197 C CA . LYS B 1 319 ? -11.148 34.125 -4.691 1 88 319 LYS B CA 1
ATOM 5198 C C . LYS B 1 319 ? -10.719 33.562 -6.047 1 88 319 LYS B C 1
ATOM 5200 O O . LYS B 1 319 ? -11.266 32.562 -6.512 1 88 319 LYS B O 1
ATOM 5205 N N . ARG B 1 320 ? -9.703 34.281 -6.633 1 94.75 320 ARG B N 1
ATOM 5206 C CA . ARG B 1 320 ? -8.914 33.688 -7.707 1 94.75 320 ARG B CA 1
ATOM 5207 C C . ARG B 1 320 ? -7.754 32.844 -7.148 1 94.75 320 ARG B C 1
ATOM 5209 O O . ARG B 1 320 ? -6.977 33.344 -6.332 1 94.75 320 ARG B O 1
ATOM 5216 N N . ALA B 1 321 ? -7.746 31.578 -7.59 1 96.12 321 ALA B N 1
ATOM 5217 C CA . ALA B 1 321 ? -6.793 30.656 -6.977 1 96.12 321 ALA B CA 1
ATOM 5218 C C . ALA B 1 321 ? -5.809 30.109 -8.008 1 96.12 321 ALA B C 1
ATOM 5220 O O . ALA B 1 321 ? -6.105 30.078 -9.203 1 96.12 321 ALA B O 1
ATOM 5221 N N . ALA B 1 322 ? -4.617 29.828 -7.539 1 97.5 322 ALA B N 1
ATOM 5222 C CA . ALA B 1 322 ? -3.639 29.062 -8.297 1 97.5 322 ALA B CA 1
ATOM 5223 C C . ALA B 1 322 ? -3.602 27.609 -7.812 1 97.5 322 ALA B C 1
ATOM 5225 O O . ALA B 1 322 ? -3.322 27.344 -6.641 1 97.5 322 ALA B O 1
ATOM 5226 N N . LEU B 1 323 ? -3.906 26.688 -8.734 1 98.12 323 LEU B N 1
ATOM 5227 C CA . LEU B 1 323 ? -3.783 25.281 -8.375 1 98.12 323 LEU B CA 1
ATOM 5228 C C . LEU B 1 323 ? -2.33 24.828 -8.461 1 98.12 323 LEU B C 1
ATOM 5230 O O . LEU B 1 323 ? -1.77 24.703 -9.555 1 98.12 323 LEU B O 1
ATOM 5234 N N . THR B 1 324 ? -1.736 24.594 -7.34 1 97.94 324 THR B N 1
ATOM 5235 C CA . THR B 1 324 ? -0.346 24.156 -7.266 1 97.94 324 THR B CA 1
ATOM 5236 C C . THR B 1 324 ? -0.262 22.656 -6.969 1 97.94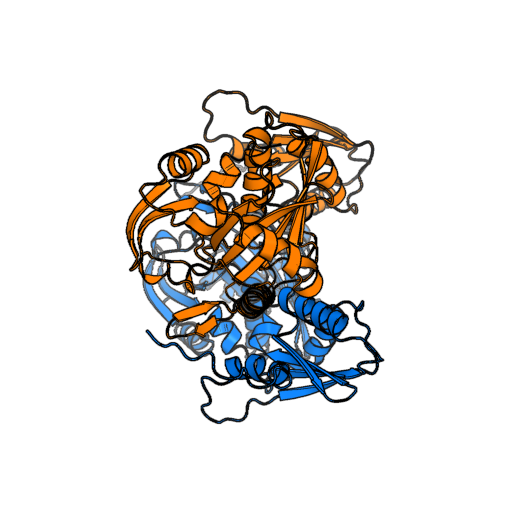 324 THR B C 1
ATOM 5238 O O . THR B 1 324 ? -1.069 22.125 -6.203 1 97.94 324 THR B O 1
ATOM 5241 N N . VAL B 1 325 ? 0.749 21.969 -7.617 1 98.44 325 VAL B N 1
ATOM 5242 C CA . VAL B 1 325 ? 0.861 20.516 -7.531 1 98.44 325 VAL B CA 1
ATOM 5243 C C . VAL B 1 325 ? 2.32 20.125 -7.324 1 98.44 325 VAL B C 1
ATOM 5245 O O . VAL B 1 325 ? 3.221 20.688 -7.945 1 98.44 325 VAL B O 1
ATOM 5248 N N . ILE B 1 326 ? 2.584 19.203 -6.457 1 97.88 326 ILE B N 1
ATOM 5249 C CA . ILE B 1 326 ? 3.871 18.516 -6.445 1 97.88 326 ILE B CA 1
ATOM 5250 C C . ILE B 1 326 ? 3.654 17.016 -6.625 1 97.88 326 ILE B C 1
ATOM 5252 O O . ILE B 1 326 ? 2.787 16.422 -5.977 1 97.88 326 ILE B O 1
ATOM 5256 N N . GLU B 1 327 ? 4.41 16.438 -7.551 1 97.69 327 GLU B N 1
ATOM 5257 C CA . GLU B 1 327 ? 4.352 14.992 -7.809 1 97.69 327 GLU B CA 1
ATOM 5258 C C . GLU B 1 327 ? 5.203 14.219 -6.805 1 97.69 327 GLU B C 1
ATOM 5260 O O . GLU B 1 327 ? 6.258 14.695 -6.379 1 97.69 327 GLU B O 1
ATOM 5265 N N . ARG B 1 328 ? 4.777 13.039 -6.469 1 97.5 328 ARG B N 1
ATOM 5266 C CA . ARG B 1 328 ? 5.5 12.148 -5.559 1 97.5 328 ARG B CA 1
ATOM 5267 C C . ARG B 1 328 ? 6.938 11.945 -6.02 1 97.5 328 ARG B C 1
ATOM 5269 O O . ARG B 1 328 ? 7.871 12.07 -5.227 1 97.5 328 ARG B O 1
ATOM 5276 N N . ASP B 1 329 ? 7.164 11.672 -7.293 1 95.31 329 ASP B N 1
ATOM 5277 C CA . ASP B 1 329 ? 8.5 11.406 -7.824 1 95.31 329 ASP B CA 1
ATOM 5278 C C . ASP B 1 329 ? 9.406 12.617 -7.648 1 95.31 329 ASP B C 1
ATOM 5280 O O . ASP B 1 329 ? 10.57 12.477 -7.258 1 95.31 329 ASP B O 1
ATOM 5284 N N . THR B 1 330 ? 8.852 13.734 -7.91 1 95.38 330 THR B N 1
ATOM 5285 C CA . THR B 1 330 ? 9.625 14.961 -7.754 1 95.38 330 THR B CA 1
ATOM 5286 C C . THR B 1 330 ? 10.039 15.156 -6.297 1 95.38 330 THR B C 1
ATOM 5288 O O . THR B 1 330 ? 11.195 15.461 -6.008 1 95.38 330 THR B O 1
ATOM 5291 N N . PHE B 1 331 ? 9.141 14.961 -5.398 1 96.88 331 PHE B N 1
ATOM 5292 C CA . PHE B 1 331 ? 9.414 15.156 -3.98 1 96.88 331 PHE B CA 1
ATOM 5293 C C . PHE B 1 331 ? 10.539 14.242 -3.516 1 96.88 331 PHE B C 1
ATOM 5295 O O . PHE B 1 331 ? 11.547 14.719 -2.977 1 96.88 331 PHE B O 1
ATOM 5302 N N . PHE B 1 332 ? 10.438 12.969 -3.795 1 95.62 332 PHE B N 1
ATOM 5303 C CA . PHE B 1 332 ? 11.398 12.016 -3.238 1 95.62 332 PHE B CA 1
ATOM 5304 C C . PHE B 1 332 ? 12.711 12.062 -4.008 1 95.62 332 PHE B C 1
ATOM 5306 O O . PHE B 1 332 ? 13.773 11.766 -3.451 1 95.62 332 PHE B O 1
ATOM 5313 N N . ASP B 1 333 ? 12.711 12.523 -5.266 1 91.44 333 ASP B N 1
ATOM 5314 C CA . ASP B 1 333 ? 13.945 12.641 -6.039 1 91.44 333 ASP B CA 1
ATOM 5315 C C . ASP B 1 333 ? 14.742 13.875 -5.621 1 91.44 333 ASP B C 1
ATOM 5317 O O . ASP B 1 333 ? 15.953 13.93 -5.812 1 91.44 333 ASP B O 1
ATOM 5321 N N . THR B 1 334 ? 14.023 14.781 -5.074 1 86 334 THR B N 1
ATOM 5322 C CA . THR B 1 334 ? 14.711 16.047 -4.789 1 86 334 THR B CA 1
ATOM 5323 C C . THR B 1 334 ? 14.711 16.328 -3.289 1 86 334 THR B C 1
ATOM 5325 O O . THR B 1 334 ? 15.25 17.344 -2.846 1 86 334 THR B O 1
ATOM 5328 N N . PHE B 1 335 ? 14.141 15.43 -2.613 1 77.25 335 PHE B N 1
ATOM 5329 C CA . PHE B 1 335 ? 14 15.625 -1.175 1 77.25 335 PHE B CA 1
ATOM 5330 C C . PHE B 1 335 ? 15.367 15.688 -0.501 1 77.25 335 PHE B C 1
ATOM 5332 O O . PHE B 1 335 ? 16.062 14.672 -0.399 1 77.25 335 PHE B O 1
ATOM 5339 N N . LYS B 1 336 ? 15.891 16.844 -0.163 1 75.31 336 LYS B N 1
ATOM 5340 C CA . LYS B 1 336 ? 17.188 17.062 0.459 1 75.31 336 LYS B CA 1
ATOM 5341 C C . LYS B 1 336 ? 17.047 17.75 1.81 1 75.31 336 LYS B C 1
ATOM 5343 O O . LYS B 1 336 ? 17.797 18.688 2.115 1 75.31 336 LYS B O 1
ATOM 5348 N N . LEU B 1 337 ? 16.031 17.547 2.488 1 63.06 337 LEU B N 1
ATOM 5349 C CA . LEU B 1 337 ? 15.992 18.266 3.752 1 63.06 337 LEU B CA 1
ATOM 5350 C C . LEU B 1 337 ? 16.266 17.344 4.926 1 63.06 337 LEU B C 1
ATOM 5352 O O . LEU B 1 337 ? 15.711 16.25 5.008 1 63.06 337 LEU B O 1
ATOM 5356 N N . PRO B 1 338 ? 17.453 17.672 5.723 1 55.06 338 PRO B N 1
ATOM 5357 C CA . PRO B 1 338 ? 17.719 16.906 6.938 1 55.06 338 PRO B CA 1
ATOM 5358 C C . PRO B 1 338 ? 16.531 16.859 7.891 1 55.06 338 PRO B C 1
ATOM 5360 O O . PRO B 1 338 ? 15.672 17.75 7.84 1 55.06 338 PRO B O 1
#

=== Feature glossary ===
A reading guide for the features in this record.

Start from the sequence.

  · This is the polypeptide sequence — one letter per residue, N-terminus first. Length ranges from a few dozen residues for small domains to over a thousand for large multi-domain proteins.

Fold it, and you get atomic coordinates and the backbone conformation that goes with them.

  · Structure coordinates are given as an mmCIF _atom_site loop: one row per atom with element, residue name, chain id, sequence number, and x/y/z position in Å. Only the four main-chain atoms per residue are included here; side chains are omitted to keep the record compact.

  · Backbone dihedral angles. Every residue except chain termini has a φ (preceding-C → N → Cα → C) and a ψ (N → Cα → C → next-N). They are reported in degrees following the IUPAC sign convention. Secondary structure is essentially a statement about which (φ, ψ) basin each residue occupies.

  · The SS8 string is DSSP's per-residue secondary-structure call. α-helix (H) means an i→i+4 H-bond ladder; β-strand (E) means the residue participates in a β-sheet; 3₁₀ (G) and π (I) are tighter and wider helices; T/S are turns/bends; '-' is loop.

  · SS3 is a coarse helix/strand/coil call (letters a/b/c) made by the P-SEA algorithm from inter-Cα distances and dihedrals. It is less detailed than DSSP but needs only Cα positions.

Summarize the fold with a handful of shape descriptors and a per-residue structural alphabet.

  · Radius of gyration (Rg) is the root-mean-square distance of Cα atoms from their centroid — a single number for overall size and compactness. A globular domain of N residues has Rg ≈ 2.2·N^0.38 Å; an extended or disordered chain has a much larger Rg. The Cα contact count is the number of residue pairs whose Cα atoms are within 8 Å and are more than four positions apart in sequence — a standard proxy for tertiary packing density. The bounding box is the smallest axis-aligned box enclosing all Cα atoms.

  · The Foldseek 3Di string encodes local tertiary geometry as a 20-letter alphabet — one character per residue — derived from the relative positions of nearby Cα atoms. Unlike the amino-acid sequence, 3Di is a direct function of the 3D structure, so two proteins with the same fold have similar 3Di strings even at low sequence identity.

  · Solvent-accessible surface area (SASA) is the area in Å² traced out by the centre of a 1.4 Å probe sphere (a water molecule) rolled over the protein's van der Waals surface (Shrake–Rupley / Lee–Richards construction). Buried residues have near-zero SASA; fully exposed residues can exceed 200 Å². The total SASA scales roughly with the number of surface residues.

Ask how reliable the model is.

  · pLDDT (predicted Local Distance Difference Test) is AlphaFold's per-residue confidence score, ranging from 0 to 100. Values above 90 indicate high confidence (typically well-packed cores); 70–90 is confident; 50–70 low confidence; below 50 usually means the region is disordered or the prediction is unreliable there. AlphaFold stores pLDDT in the mmCIF B-factor column.

  · B-factor (Debye–Waller factor) reflects atomic displacement in the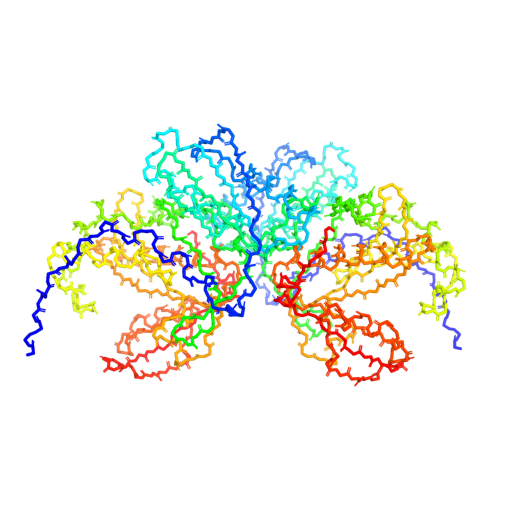 crystal lattice. It is an experimental observable (units Å²), not a prediction; low values mean the atom is pinned down, high values mean it moves or is heterogeneous across the crystal.

  · Predicted Aligned Error (PAE) is an AlphaFold confidence matrix: entry (i, j) is the expected error in the position of residue j, in ångströms, when the prediction is superimposed on the true structure at residue i. Low PAE within a block of residues means that block is internally rigid and well-predicted; high PAE between two blocks means their relative placement is uncertain even if each block individually is confident.

Place it in context: what it resembles, what it is annotated as, and how it looks.

  · Nearest PDB neighbors are the top structural matches found by Foldseek when searching this structure against the entire Protein Data Bank. Each hit reports a TM-score (0 to 1; >0.5 almost always implies the same fold) and an E-value. These are *structural* homologs — they may share no detectable sequence similarity.

  · Functional annotations link the protein to curated databases. InterPro entries identify conserved domains and families by matching the sequence against member-database signatures (Pfam, PROSITE, CDD, …). Gene Ontology (GO) terms describe molecular function, biological process, and cellular component in a controlled vocabulary. CATH places the structure in a hierarchical fold classification (Class/Architecture/Topology/Homologous-superfamily). The organism is the source species.

  · Three diagnostic plots accompany the record. The Cα contact map visualizes the tertiary structure as a 2D adjacency matrix (8 Å cutoff, sequence-local contacts suppressed). The Ramachandran plot shows the distribution of backbone (φ, ψ) torsions, with points in the α and β basins reflecting secondary structure content. The PAE plot shows AlphaFold's inter-residue confidence as a color matrix.

  · Six rendered views show the 3D structure from the faces of a cube — i.e. along ±x, ±y, ±z. Rendering representation is drawn randomly per protein from cartoon (secondary-structure ribbons), sticks (backbone bonds), or molecular surface; coloring is either N→C rainbow (blue at the N-terminus through red at the C-terminus) or one color per chain.